Protein AF-A2EGF4-F1 (afdb_monomer_lite)

Secondary structure (DSSP, 8-state):
---B----TTSPPHHHHS-TT-SEEE-TT---SS--TTGGGG-TT--EEE-TTS--S---GGGGG-TT--EEE--SS---S--GGGGG-TT--EEE--SS---TTTHHHHTS-HHHHHHHHHHHH--PPPPPPP-EES-----SSSEEEEEEEE---GGG--TTT-TTS-HHHH-HHHHHHHHHHHHHTS--SEEEEEEE-HHHIIIIIHHHHHTTTEEEEEEE-GGGGGS-HHHHHT--EEEEEEETTTEEEEEEEEEEGGG-GGGGGSTTHHHHTT---EEEEEEEEETT-TT-EEEEEEEE-----SS-HHHHHHHHHHHHHHHHHHHHTT-SSEEEEEEEE-SS-TTSHHHHHHHHTTEEETTGGGT---S-SEE-SS-EE--EEEEEESSS-EEEEEEPPP-HHHHHHH-SSSSBTTB-SSB--EEEEEEPPPTT--TTSTTTTS---PPP---EEEEEPPSTT--EEEEEPP---

Sequence (481 aa):
MTLDIQHSQEQPDPISMAGSDAKVIDAHNYRFRYTLDKIFEKFTQLETLNLSYCGITKLPISLFALNSLKQLDISHNVIEQIPFELGSMQNLQELDVSNNPFAVTLSKECELDSGHLIPFLRKLVQKNPKPQARTFAPIKNPPKKNGFMLLSYNILAPYCVRPDRFPFSPPKYLNADQRIALIEEQIIEFPVSIVCLQEVEGSVYKEKLEPFMHERGFHCTYCQKGRAEKLNEAFREMVHGQATFVRNSHLTVIKTECIQYRNMQQAQLLPSFAELKKHDETAIISIVQHKSAPNLFIAIVNIHLYWEQTGNDDVRTSQLYLALEAAKNIVKQHSSNYDIIIAGDFNSESQTTPHRWLVQNGFFDVYDSFGLSPRFTIYGASFHKTIDFIYSTVNKIRPISILQSYNEEEILQRYVAFPHDYFPSDHLPIVACFAMPKKNHTTSELFNTIQIDKPEKTPCTIAIGSGKSAKIVITKEKSTD

Foldseek 3Di:
DAPPDPDDPPDDQQLVPDDLQDQEGACALPADPDACEPSLQSNLNHAEYHCANHQDQDDYPSVLVNQNYAEYEHAQYAHAADPLSLLVNPNHNFYQHYNYNYQPVCNVLNPDGSVRNNVLSVLLPPDDDDFDDFDKPPPDDFPPAFWFKEKAEAQAALLNQDCSNASSHPVVLSDPVLSLVLVLVVVVVDPGQKYKYFFQAQLCVVVPVVVSLVVVQKDKDWDFFQCLVVDDPVVSSSTTAMMMIGHPPFKDWPDKDKDFLLPDPVLVVAPCNVVLVVGRWIKMWTWMDTPVGRQEIEIEIRGAFDQDAPDCLSNLLSSLVSSVVVNCVVVVVPDPHYKYKYWYFSNYACVTDNNVSVLLVQKDWLCVLSVQQDQAQFWAQVDGGHGTTIIMHPRFKDWDIKGHDTPVVVCVVRGNADDDDSRSDRGDMIMTMIGGHDPDDDPPPPCPPGPPPRPPNFDWDQDWDDDPDTGRDGDGPDPPD

Organism: Trichomonas vaginalis (strain ATCC PRA-98 / G3) (NCBI:txid412133)

pLDDT: mean 86.03, std 17.85, range [30.84, 98.88]

Radius of gyration: 27.55 Å; chains: 1; bounding box: 60×46×95 Å

Structure (mmCIF, N/CA/C/O backbone):
data_AF-A2EGF4-F1
#
_entry.id   AF-A2EGF4-F1
#
loop_
_atom_site.group_PDB
_atom_site.id
_atom_site.type_symbol
_atom_site.label_atom_id
_atom_site.label_alt_id
_atom_site.label_comp_id
_atom_site.label_asym_id
_atom_site.label_entity_id
_atom_site.label_seq_id
_atom_site.pdbx_PDB_ins_code
_atom_site.Cartn_x
_atom_site.Cartn_y
_atom_site.Cartn_z
_atom_site.occupancy
_atom_site.B_iso_or_equiv
_atom_site.auth_seq_id
_atom_site.auth_comp_id
_atom_site.auth_asym_id
_atom_site.auth_atom_id
_atom_site.pdbx_PDB_model_num
ATOM 1 N N . MET A 1 1 ? 24.733 -12.052 -45.837 1.00 35.19 1 MET A N 1
ATOM 2 C CA . MET A 1 1 ? 25.375 -10.761 -46.149 1.00 35.19 1 MET A CA 1
ATOM 3 C C . MET A 1 1 ? 25.397 -9.987 -44.845 1.00 35.19 1 MET A C 1
ATOM 5 O O . MET A 1 1 ? 24.343 -9.559 -44.404 1.00 35.19 1 MET A O 1
ATOM 9 N N . THR A 1 2 ? 26.537 -9.951 -44.163 1.00 34.50 2 THR A N 1
ATOM 10 C CA . THR A 1 2 ? 26.728 -9.127 -42.963 1.00 34.50 2 THR A CA 1
ATOM 11 C C . THR A 1 2 ? 27.048 -7.728 -43.476 1.00 34.50 2 THR A C 1
ATOM 13 O O . THR A 1 2 ? 28.082 -7.556 -44.118 1.00 34.50 2 THR A O 1
ATOM 16 N N . LEU A 1 3 ? 26.125 -6.772 -43.339 1.00 41.09 3 LEU A N 1
ATOM 17 C CA . LEU A 1 3 ? 26.440 -5.372 -43.624 1.00 41.09 3 LEU A CA 1
ATOM 18 C C . LEU A 1 3 ? 27.206 -4.830 -42.415 1.00 41.09 3 LEU A C 1
ATOM 20 O O . LEU A 1 3 ? 26.605 -4.537 -41.390 1.00 41.09 3 LEU A O 1
ATOM 24 N N . ASP A 1 4 ? 28.528 -4.761 -42.541 1.00 42.19 4 ASP A N 1
ATOM 25 C CA . ASP A 1 4 ? 29.414 -4.070 -41.605 1.00 42.19 4 ASP A CA 1
A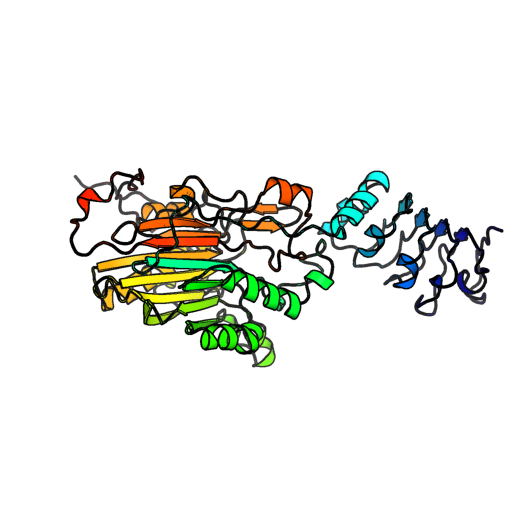TOM 26 C C . ASP A 1 4 ? 29.508 -2.605 -42.058 1.00 42.19 4 ASP A C 1
ATOM 28 O O . ASP A 1 4 ? 30.140 -2.293 -43.072 1.00 42.19 4 ASP A O 1
ATOM 32 N N . ILE A 1 5 ? 28.752 -1.719 -41.403 1.00 51.97 5 ILE A N 1
ATOM 33 C CA . ILE A 1 5 ? 28.611 -0.309 -41.796 1.00 51.97 5 ILE A CA 1
ATOM 34 C C . ILE A 1 5 ? 29.393 0.548 -40.804 1.00 51.97 5 ILE A C 1
ATOM 36 O O . ILE A 1 5 ? 28.832 1.198 -39.924 1.00 51.97 5 ILE A O 1
ATOM 40 N N . GLN A 1 6 ? 30.718 0.565 -40.951 1.00 43.41 6 GLN A N 1
ATOM 41 C CA . GLN A 1 6 ? 31.563 1.522 -40.244 1.00 43.41 6 GLN A CA 1
ATOM 42 C C . GLN A 1 6 ? 31.863 2.742 -41.127 1.00 43.41 6 GLN A C 1
ATOM 44 O O . GLN A 1 6 ? 32.462 2.641 -42.193 1.00 43.41 6 GLN A O 1
ATOM 49 N N . HIS A 1 7 ? 31.475 3.911 -40.605 1.00 47.59 7 HIS A N 1
ATOM 50 C CA . HIS A 1 7 ? 31.906 5.261 -40.995 1.00 47.59 7 HIS A CA 1
ATOM 51 C C . HIS A 1 7 ? 31.339 5.869 -42.294 1.00 47.59 7 HIS A C 1
ATOM 53 O O . HIS A 1 7 ? 31.995 5.887 -43.328 1.00 47.59 7 HIS A O 1
ATOM 59 N N . SER A 1 8 ? 30.213 6.590 -42.188 1.00 40.09 8 SER A N 1
ATOM 60 C CA . SER A 1 8 ? 30.121 7.959 -42.738 1.00 40.09 8 SER A CA 1
ATOM 61 C C . SER A 1 8 ? 28.894 8.716 -42.208 1.00 40.09 8 SER A C 1
ATOM 63 O O . SER A 1 8 ? 27.800 8.174 -42.089 1.00 40.09 8 SER A O 1
ATOM 65 N N . GLN A 1 9 ? 29.071 10.008 -41.924 1.00 52.22 9 GLN A N 1
ATOM 66 C CA . GLN A 1 9 ? 28.026 10.957 -41.498 1.00 52.22 9 GLN A CA 1
ATOM 67 C C . GLN A 1 9 ? 27.037 11.335 -42.631 1.00 52.22 9 GLN A C 1
ATOM 69 O O . GLN A 1 9 ? 26.192 12.215 -42.449 1.00 52.22 9 GLN A O 1
ATOM 74 N N . GLU A 1 10 ? 27.122 10.671 -43.788 1.00 51.12 10 GLU A N 1
ATOM 75 C CA . GLU A 1 10 ? 26.310 10.929 -44.988 1.00 51.12 10 GLU A CA 1
ATOM 76 C C . GLU A 1 10 ? 25.614 9.672 -45.546 1.00 51.12 10 GLU A C 1
ATOM 78 O O . GLU A 1 10 ? 24.856 9.777 -46.509 1.00 51.12 10 GLU A O 1
ATOM 83 N N . GLN A 1 11 ? 25.823 8.489 -44.953 1.00 53.69 11 GLN A N 1
ATOM 84 C CA . GLN A 1 11 ? 25.193 7.255 -45.426 1.00 53.69 11 GLN A CA 1
ATOM 85 C C . GLN A 1 11 ? 23.746 7.082 -44.932 1.00 53.69 11 GLN A C 1
ATOM 87 O O . GLN A 1 11 ? 23.413 7.520 -43.822 1.00 53.69 11 GLN A O 1
ATOM 92 N N . PRO A 1 12 ? 22.881 6.429 -45.739 1.00 58.88 12 PRO A N 1
ATOM 93 C CA . PRO A 1 12 ? 21.536 6.060 -45.314 1.00 58.88 12 PRO A CA 1
ATOM 94 C C . PRO A 1 12 ? 21.590 5.161 -44.073 1.00 58.88 12 PRO A C 1
ATOM 96 O O . PRO A 1 12 ? 22.555 4.429 -43.872 1.00 58.88 12 PRO A O 1
ATOM 99 N N . ASP A 1 13 ? 20.547 5.217 -43.247 1.00 67.25 13 ASP A N 1
ATOM 100 C CA . ASP A 1 13 ? 20.418 4.417 -42.025 1.00 67.25 13 ASP A CA 1
ATOM 101 C C . ASP A 1 13 ? 20.702 2.920 -42.313 1.00 67.25 13 ASP A C 1
ATOM 103 O O . ASP A 1 13 ? 20.062 2.367 -43.216 1.00 67.25 13 ASP A O 1
ATOM 107 N N . PRO A 1 14 ? 21.628 2.252 -41.592 1.00 68.00 14 PRO A N 1
ATOM 108 C CA . PRO A 1 14 ? 21.947 0.831 -41.739 1.00 68.00 14 PRO A CA 1
ATOM 109 C C . PRO A 1 14 ? 20.727 -0.080 -41.828 1.00 68.00 14 PRO A C 1
ATOM 111 O O . PRO A 1 14 ? 20.655 -0.987 -42.659 1.00 68.00 14 PRO A O 1
ATOM 114 N N . ILE A 1 15 ? 19.721 0.215 -41.010 1.00 74.12 15 ILE A N 1
ATOM 115 C CA . ILE A 1 15 ? 18.469 -0.523 -40.955 1.00 74.12 15 ILE A CA 1
ATOM 116 C C . ILE A 1 15 ? 17.620 -0.193 -42.194 1.00 74.12 15 ILE A C 1
ATOM 118 O O . ILE A 1 15 ? 16.944 -1.055 -42.749 1.00 74.12 15 ILE A O 1
ATOM 122 N N . SER A 1 16 ? 17.669 1.036 -42.710 1.00 71.00 16 SER A N 1
ATOM 123 C CA . SER A 1 16 ? 16.981 1.375 -43.965 1.00 71.00 16 SER A CA 1
ATOM 124 C C . SER A 1 16 ? 17.576 0.656 -45.183 1.00 71.00 16 SER A C 1
ATOM 126 O O . SER A 1 16 ? 16.818 0.263 -46.073 1.00 71.00 16 SER A O 1
ATOM 128 N N . MET A 1 17 ? 18.895 0.427 -45.191 1.00 71.94 17 MET A N 1
ATOM 129 C CA . MET A 1 17 ? 19.618 -0.248 -46.277 1.00 71.94 17 MET A CA 1
ATOM 130 C C . MET A 1 17 ? 19.492 -1.773 -46.244 1.00 71.94 17 MET A C 1
ATOM 132 O O . MET A 1 17 ? 19.705 -2.428 -47.265 1.00 71.94 17 MET A O 1
ATOM 136 N N . ALA A 1 18 ? 19.138 -2.346 -45.094 1.00 77.75 18 ALA A N 1
ATOM 137 C CA . ALA A 1 18 ? 18.956 -3.780 -44.959 1.00 77.75 18 ALA A CA 1
ATOM 138 C C . ALA A 1 18 ? 17.665 -4.264 -45.656 1.00 77.75 18 ALA A C 1
ATOM 140 O O . ALA A 1 18 ? 16.574 -3.686 -45.516 1.00 77.75 18 ALA A O 1
ATOM 141 N N . GLY A 1 19 ? 17.800 -5.360 -46.410 1.00 79.69 19 GLY A N 1
ATOM 142 C CA . GLY A 1 19 ? 16.680 -6.096 -46.996 1.00 79.69 19 GLY A CA 1
ATOM 143 C C . GLY A 1 19 ? 15.813 -6.742 -45.914 1.00 79.69 19 GLY A C 1
ATOM 144 O O . GLY A 1 19 ? 16.300 -7.078 -44.839 1.00 79.69 19 GLY A O 1
ATOM 145 N N . SER A 1 20 ? 14.519 -6.930 -46.179 1.00 83.56 20 SER A N 1
ATOM 146 C CA . SER A 1 20 ? 13.580 -7.555 -45.225 1.00 83.56 20 SER A CA 1
ATOM 147 C C . SER A 1 20 ? 13.954 -8.994 -44.828 1.00 83.56 20 SER A C 1
ATOM 149 O O . SER A 1 20 ? 13.445 -9.521 -43.843 1.00 83.56 20 SER A O 1
ATOM 151 N N . ASP A 1 21 ? 14.827 -9.635 -45.603 1.00 87.25 21 ASP A N 1
ATOM 152 C CA . ASP A 1 21 ? 15.398 -10.966 -45.396 1.00 87.25 21 ASP A CA 1
ATOM 153 C C . ASP A 1 21 ? 16.691 -10.967 -44.556 1.00 87.25 21 ASP A C 1
ATOM 155 O O . ASP A 1 21 ? 17.258 -12.031 -44.299 1.00 87.25 21 ASP A O 1
ATOM 159 N N . ALA A 1 22 ? 17.170 -9.797 -44.116 1.00 90.69 22 ALA A N 1
ATOM 160 C CA . ALA A 1 22 ? 18.370 -9.689 -43.297 1.00 90.69 22 ALA A CA 1
ATOM 161 C C . ALA A 1 22 ? 18.228 -10.470 -41.981 1.00 90.69 22 ALA A C 1
ATOM 163 O O . ALA A 1 22 ? 17.287 -10.276 -41.213 1.00 90.69 22 ALA A O 1
ATOM 164 N N . LYS A 1 23 ? 19.217 -11.330 -41.715 1.00 94.31 23 LYS A N 1
ATOM 165 C CA . LYS A 1 23 ? 19.335 -12.105 -40.469 1.00 94.31 23 LYS A CA 1
ATOM 166 C C . LYS A 1 23 ? 20.221 -11.447 -39.422 1.00 94.31 23 LYS A C 1
ATOM 168 O O . LYS A 1 23 ? 20.094 -11.754 -38.243 1.00 94.31 23 LYS A O 1
ATOM 173 N N . VAL A 1 24 ? 21.117 -10.567 -39.855 1.00 94.44 24 VAL A N 1
ATOM 174 C CA . VAL A 1 24 ? 22.065 -9.862 -38.995 1.00 94.44 24 VAL A CA 1
ATOM 175 C C . VAL A 1 24 ? 22.070 -8.403 -39.411 1.00 94.44 24 VAL A C 1
ATOM 177 O O . VAL A 1 24 ? 22.242 -8.106 -40.595 1.00 94.44 24 VAL A O 1
ATOM 180 N N . ILE A 1 25 ? 21.880 -7.514 -38.444 1.00 92.69 25 ILE A N 1
ATOM 181 C CA . ILE A 1 25 ? 22.049 -6.073 -38.612 1.00 92.69 25 ILE A CA 1
ATOM 182 C C . ILE A 1 25 ? 22.994 -5.603 -37.514 1.00 92.69 25 ILE A C 1
ATOM 184 O O . ILE A 1 25 ? 22.703 -5.776 -36.331 1.00 92.69 25 ILE A O 1
ATOM 188 N N . ASP A 1 26 ? 24.107 -5.002 -37.918 1.00 91.25 26 ASP A N 1
ATOM 189 C CA . ASP A 1 26 ? 25.025 -4.328 -37.011 1.00 91.25 26 ASP A CA 1
ATOM 190 C C . ASP A 1 26 ? 24.994 -2.824 -37.289 1.00 91.25 26 ASP A C 1
ATOM 192 O O . ASP A 1 26 ? 25.334 -2.371 -38.382 1.00 91.25 26 ASP A O 1
ATOM 196 N N . ALA A 1 27 ? 24.516 -2.060 -36.310 1.00 90.81 27 ALA A N 1
ATOM 197 C CA . ALA A 1 27 ? 24.485 -0.606 -36.329 1.00 90.81 27 ALA A CA 1
ATOM 198 C C . ALA A 1 27 ? 25.326 -0.014 -35.188 1.00 90.81 27 ALA A C 1
ATOM 200 O O . ALA A 1 27 ? 25.070 1.114 -34.771 1.00 90.81 27 ALA A O 1
ATOM 201 N N . HIS A 1 28 ? 26.313 -0.754 -34.670 1.00 91.56 28 HIS A N 1
ATOM 202 C CA . HIS A 1 28 ? 27.215 -0.283 -33.623 1.00 91.56 28 HIS A CA 1
ATOM 203 C C . HIS A 1 28 ? 27.736 1.134 -33.906 1.00 91.56 28 HIS A C 1
ATOM 205 O O . HIS A 1 28 ? 28.249 1.428 -34.989 1.00 91.56 28 HIS A O 1
ATOM 211 N N . ASN A 1 29 ? 27.635 2.013 -32.903 1.00 91.12 29 ASN A N 1
ATOM 212 C CA . ASN A 1 29 ? 28.110 3.398 -32.967 1.00 91.12 29 ASN A CA 1
ATOM 213 C C . ASN A 1 29 ? 27.457 4.228 -34.098 1.00 91.12 29 ASN A C 1
ATOM 215 O O . ASN A 1 29 ? 28.011 5.236 -34.555 1.00 91.12 29 ASN A O 1
ATOM 219 N N . TYR A 1 30 ? 26.267 3.829 -34.561 1.00 86.38 30 TYR A N 1
ATOM 220 C CA . TYR A 1 30 ? 25.486 4.603 -35.519 1.00 86.38 30 TYR A CA 1
ATOM 221 C C . TYR A 1 30 ? 24.581 5.613 -34.808 1.00 86.38 30 TYR A C 1
ATOM 223 O O . TYR A 1 30 ? 23.793 5.277 -33.927 1.00 86.38 30 TYR A O 1
ATOM 231 N N . ARG A 1 31 ? 24.648 6.885 -35.217 1.00 82.69 31 ARG A N 1
ATOM 232 C CA . ARG A 1 31 ? 23.784 7.941 -34.669 1.00 82.69 31 ARG A CA 1
ATOM 233 C C . ARG A 1 31 ? 22.536 8.127 -35.520 1.00 82.69 31 ARG A C 1
ATOM 235 O O . ARG A 1 31 ? 22.571 8.815 -36.542 1.00 82.69 31 ARG A O 1
ATOM 242 N N . PHE A 1 32 ? 21.423 7.576 -35.052 1.00 79.06 32 PHE A N 1
ATOM 243 C CA . PHE A 1 32 ? 20.122 7.761 -35.689 1.00 79.06 32 PHE A CA 1
ATOM 244 C C . PHE A 1 32 ? 19.675 9.229 -35.614 1.00 79.06 32 PHE A C 1
ATOM 246 O O . PHE A 1 32 ? 19.662 9.844 -34.549 1.00 79.06 32 PHE A O 1
ATOM 253 N N . ARG A 1 33 ? 19.311 9.809 -36.765 1.00 68.69 33 ARG A N 1
ATOM 254 C CA . ARG A 1 33 ? 18.791 11.190 -36.861 1.00 68.69 33 ARG A CA 1
ATOM 255 C C . ARG A 1 33 ? 17.296 11.295 -36.561 1.00 68.69 33 ARG A C 1
ATOM 257 O O . ARG A 1 33 ? 16.812 12.382 -36.257 1.00 68.69 33 ARG A O 1
ATOM 264 N N . TYR A 1 34 ? 16.582 10.181 -36.670 1.00 68.94 34 TYR A N 1
ATOM 265 C CA . TYR A 1 34 ? 15.142 10.074 -36.468 1.00 68.94 34 TYR A CA 1
ATOM 266 C C . TYR A 1 34 ? 14.848 8.954 -35.474 1.00 68.94 34 TYR A C 1
ATOM 268 O O . TYR A 1 34 ? 15.693 8.092 -35.229 1.00 68.94 34 TYR A O 1
ATOM 276 N N . THR A 1 35 ? 13.652 8.967 -34.894 1.00 68.94 35 THR A N 1
ATOM 277 C CA . THR A 1 35 ? 13.183 7.860 -34.062 1.00 68.94 35 THR A CA 1
ATOM 278 C C . THR A 1 35 ? 13.077 6.583 -34.896 1.00 68.94 35 THR A C 1
ATOM 280 O O . THR A 1 35 ? 12.690 6.617 -36.062 1.00 68.94 35 THR A O 1
ATOM 283 N N . LEU A 1 36 ? 13.411 5.439 -34.293 1.00 71.56 36 LEU A N 1
ATOM 284 C CA . LEU A 1 36 ? 13.391 4.111 -34.928 1.00 71.56 36 LEU A CA 1
ATOM 285 C C . LEU A 1 36 ? 11.961 3.570 -35.169 1.00 71.56 36 LEU A C 1
ATOM 287 O O . LEU A 1 36 ? 11.729 2.360 -35.185 1.00 71.56 36 LEU A O 1
ATOM 291 N N . ASP A 1 37 ? 10.966 4.442 -35.306 1.00 73.62 37 ASP A N 1
ATOM 292 C CA . ASP A 1 37 ? 9.558 4.056 -35.278 1.00 73.62 37 ASP A CA 1
ATOM 293 C C . ASP A 1 37 ? 9.193 3.177 -36.483 1.00 73.62 37 ASP A C 1
ATOM 295 O O . ASP A 1 37 ? 9.429 3.536 -37.636 1.00 73.62 37 ASP A O 1
ATOM 299 N N . LYS A 1 38 ? 8.595 2.009 -36.208 1.00 75.38 38 LYS A N 1
ATOM 300 C CA . LYS A 1 38 ? 8.137 0.999 -37.188 1.00 75.38 38 LYS A CA 1
ATOM 301 C C . LYS A 1 38 ? 9.214 0.386 -38.086 1.00 75.38 38 LYS A C 1
ATOM 303 O O . LYS A 1 38 ? 8.903 -0.478 -38.905 1.00 75.38 38 LYS A O 1
ATOM 308 N N . ILE A 1 39 ? 10.482 0.761 -37.924 1.00 79.44 39 ILE A N 1
ATOM 309 C CA . ILE A 1 39 ? 11.558 0.330 -38.824 1.00 79.44 39 ILE A CA 1
ATOM 310 C C . ILE A 1 39 ? 11.749 -1.197 -38.822 1.00 79.44 39 ILE A C 1
ATOM 312 O O . ILE A 1 39 ? 12.129 -1.783 -39.835 1.00 79.44 39 ILE A O 1
ATOM 316 N N . PHE A 1 40 ? 11.412 -1.846 -37.702 1.00 87.00 40 PHE A N 1
ATOM 317 C CA . PHE A 1 40 ? 11.586 -3.281 -37.501 1.00 87.00 40 PHE A CA 1
ATOM 318 C C . PHE A 1 40 ? 10.448 -4.154 -38.059 1.00 87.00 40 PHE A C 1
ATOM 320 O O . PHE A 1 40 ? 10.626 -5.363 -38.177 1.00 87.00 40 PHE A O 1
ATOM 327 N N . GLU A 1 41 ? 9.310 -3.579 -38.475 1.00 85.69 41 GLU A N 1
ATOM 328 C CA . GLU A 1 41 ? 8.131 -4.351 -38.920 1.00 85.69 41 GLU A CA 1
ATOM 329 C C . GLU A 1 41 ? 8.422 -5.274 -40.120 1.00 85.69 41 GLU A C 1
ATOM 331 O O . GLU A 1 41 ? 7.835 -6.349 -40.235 1.00 85.69 41 GLU A O 1
ATOM 336 N N . LYS A 1 42 ? 9.360 -4.889 -40.999 1.00 86.69 42 LYS A N 1
ATOM 337 C CA . LYS A 1 42 ? 9.728 -5.673 -42.193 1.00 86.69 42 LYS A CA 1
ATOM 338 C C . LYS A 1 42 ? 10.734 -6.803 -41.927 1.00 86.69 42 LYS A C 1
ATOM 340 O O . LYS A 1 42 ? 10.906 -7.658 -42.791 1.00 86.69 42 LYS A O 1
ATOM 345 N N . PHE A 1 43 ? 11.394 -6.837 -40.767 1.00 89.94 43 PHE A N 1
ATOM 346 C CA . PHE A 1 43 ? 12.550 -7.707 -40.494 1.00 89.94 43 PHE A CA 1
ATOM 347 C C . PHE A 1 43 ? 12.188 -9.009 -39.771 1.00 89.94 43 PHE A C 1
ATOM 349 O O . PHE A 1 43 ? 12.806 -9.399 -38.786 1.00 89.94 43 PHE A O 1
ATOM 356 N N . THR A 1 44 ? 11.182 -9.724 -40.272 1.00 87.69 44 THR A N 1
ATOM 357 C CA . THR A 1 44 ? 10.638 -10.933 -39.617 1.00 87.69 44 THR A CA 1
ATOM 358 C C . THR A 1 44 ? 11.641 -12.088 -39.453 1.00 87.69 44 THR A C 1
ATOM 360 O O . THR A 1 44 ? 11.405 -12.986 -38.641 1.00 87.69 44 THR A O 1
ATOM 363 N N . GLN A 1 45 ? 12.763 -12.067 -40.183 1.00 93.00 45 GLN A N 1
ATOM 364 C CA . GLN A 1 45 ? 13.823 -13.085 -40.144 1.00 93.00 45 GLN A CA 1
ATOM 365 C C . GLN A 1 45 ? 15.079 -12.660 -39.366 1.00 93.00 45 GLN A C 1
ATOM 367 O O . GLN A 1 45 ? 16.047 -13.417 -39.341 1.00 93.00 45 GLN A O 1
ATOM 372 N N . LEU A 1 46 ? 15.092 -11.472 -38.753 1.00 95.56 46 LEU A N 1
ATOM 373 C CA . LEU A 1 46 ? 16.265 -10.966 -38.041 1.00 95.56 46 LEU A CA 1
ATOM 374 C C . LEU A 1 46 ? 16.575 -11.839 -36.819 1.00 95.56 46 LEU A C 1
ATOM 376 O O . LEU A 1 46 ? 15.708 -12.036 -35.972 1.00 95.56 46 LEU A O 1
ATOM 380 N N . GLU A 1 47 ? 17.801 -12.357 -36.742 1.00 97.44 47 GLU A N 1
ATOM 381 C CA . GLU A 1 47 ? 18.291 -13.234 -35.669 1.00 97.44 47 GLU A CA 1
ATOM 382 C C . GLU A 1 47 ? 19.284 -12.505 -34.745 1.00 97.44 47 GLU A C 1
ATOM 384 O O . GLU A 1 47 ? 19.255 -12.733 -33.537 1.00 97.44 47 GLU A O 1
ATOM 389 N N . THR A 1 48 ? 20.098 -11.587 -35.278 1.00 97.44 48 THR A N 1
ATOM 390 C CA . THR A 1 48 ? 21.088 -10.805 -34.515 1.00 97.44 48 THR A CA 1
ATOM 391 C C . THR A 1 48 ? 20.951 -9.314 -34.818 1.00 97.44 48 THR A C 1
ATOM 393 O O . THR A 1 48 ? 20.937 -8.912 -35.985 1.00 97.44 48 THR A O 1
ATOM 396 N N . LEU A 1 49 ? 20.873 -8.493 -33.771 1.00 96.50 49 LEU A N 1
ATOM 397 C CA . LEU A 1 49 ? 20.773 -7.039 -33.866 1.00 96.50 49 LEU A CA 1
ATOM 398 C C . LEU A 1 49 ? 21.732 -6.368 -32.876 1.00 96.50 49 LEU A C 1
ATOM 400 O O . LEU A 1 49 ? 21.583 -6.528 -31.667 1.00 96.50 49 LEU A O 1
ATOM 404 N N . ASN A 1 50 ? 22.677 -5.585 -33.392 1.00 95.94 50 ASN A N 1
ATOM 405 C CA . ASN A 1 50 ? 23.574 -4.761 -32.585 1.00 95.94 50 ASN A CA 1
ATOM 406 C C . ASN A 1 50 ? 23.211 -3.277 -32.744 1.00 95.94 50 ASN A C 1
ATOM 408 O O . ASN A 1 50 ? 23.271 -2.726 -33.842 1.00 95.94 50 ASN A O 1
ATOM 412 N N . LEU A 1 51 ? 22.814 -2.649 -31.639 1.00 94.50 51 LEU A N 1
ATOM 413 C CA . LEU A 1 51 ? 22.483 -1.230 -31.496 1.00 94.50 51 LEU A CA 1
ATOM 414 C C . LEU A 1 51 ? 23.330 -0.572 -30.390 1.00 94.50 51 LEU A C 1
ATOM 416 O O . LEU A 1 51 ? 22.918 0.432 -29.796 1.00 94.50 51 LEU A O 1
ATOM 420 N N . SER A 1 52 ? 24.493 -1.137 -30.060 1.00 95.94 52 SER A N 1
ATOM 421 C CA . SER A 1 52 ? 25.366 -0.574 -29.030 1.00 95.94 52 SER A CA 1
ATOM 422 C C . SER A 1 52 ? 25.929 0.789 -29.449 1.00 95.94 52 SER A C 1
ATOM 424 O O . SER A 1 52 ? 26.119 1.067 -30.637 1.00 95.94 52 SER A O 1
ATOM 426 N N . TYR A 1 53 ? 26.181 1.676 -28.481 1.00 94.88 53 TYR A N 1
ATOM 427 C CA . TYR A 1 53 ? 26.755 3.015 -28.720 1.00 94.88 53 TYR A CA 1
ATOM 428 C C . TYR A 1 53 ? 25.950 3.926 -29.671 1.00 94.88 53 TYR A C 1
ATOM 430 O O . TYR A 1 53 ? 26.496 4.854 -30.269 1.00 94.88 53 TYR A O 1
ATOM 438 N N . CYS A 1 54 ? 24.642 3.714 -29.808 1.00 91.81 54 CYS A N 1
ATOM 439 C CA . CYS A 1 54 ? 23.808 4.456 -30.759 1.00 91.81 54 CYS A CA 1
ATOM 440 C C . CYS A 1 54 ? 23.178 5.742 -30.190 1.00 91.81 54 CYS A C 1
ATOM 442 O O . CYS A 1 54 ? 22.516 6.490 -30.912 1.00 91.81 54 CYS A O 1
ATOM 444 N N . GLY A 1 55 ? 23.360 6.019 -28.893 1.00 91.12 55 GLY A N 1
ATOM 445 C CA . GLY A 1 55 ? 22.725 7.152 -28.211 1.00 91.12 55 GLY A CA 1
ATOM 446 C C . GLY A 1 55 ? 21.205 7.003 -28.066 1.00 91.12 55 GLY A C 1
ATOM 447 O O . GLY A 1 55 ? 20.489 8.001 -27.983 1.00 91.12 55 GLY A O 1
ATOM 448 N N . ILE A 1 56 ? 20.703 5.767 -28.070 1.00 91.00 56 ILE A N 1
ATOM 449 C CA . ILE A 1 56 ? 19.273 5.460 -27.997 1.00 91.00 56 ILE A CA 1
ATOM 450 C C . ILE A 1 56 ? 18.737 5.817 -26.610 1.00 91.00 56 ILE A C 1
ATOM 452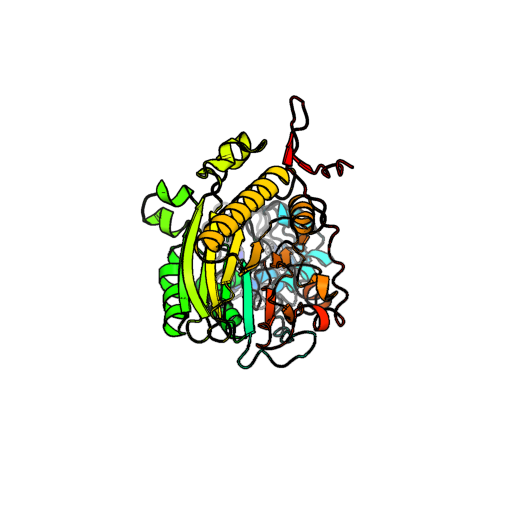 O O . ILE A 1 56 ? 19.295 5.409 -25.596 1.00 91.00 56 ILE A O 1
ATOM 456 N N . THR A 1 57 ? 17.621 6.541 -26.570 1.00 90.50 57 THR A N 1
ATOM 457 C CA . THR A 1 57 ? 16.892 6.852 -25.328 1.00 90.50 57 THR A CA 1
ATOM 458 C C . THR A 1 57 ? 15.661 5.969 -25.133 1.00 90.50 57 THR A C 1
ATOM 460 O O . THR A 1 57 ? 15.251 5.713 -24.003 1.00 90.50 57 THR A O 1
ATOM 463 N N . LYS A 1 58 ? 15.057 5.493 -26.232 1.00 88.19 58 LYS A N 1
ATOM 464 C CA . LYS A 1 58 ? 13.882 4.610 -26.247 1.00 88.19 58 LYS A CA 1
ATOM 465 C C . LYS A 1 58 ? 13.950 3.646 -27.427 1.00 88.19 58 LYS A C 1
ATOM 467 O O . LYS A 1 58 ? 14.298 4.052 -28.534 1.00 88.19 58 LYS A O 1
ATOM 472 N N . LEU A 1 59 ? 13.565 2.394 -27.198 1.00 90.19 59 LEU A N 1
ATOM 473 C CA . LEU A 1 59 ? 13.415 1.391 -28.253 1.00 90.19 59 LEU A CA 1
ATOM 474 C C . LEU A 1 59 ? 11.994 1.441 -28.845 1.00 90.19 59 LEU A C 1
ATOM 476 O O . LEU A 1 59 ? 11.033 1.667 -28.104 1.00 90.19 59 LEU A O 1
ATOM 480 N N . PRO A 1 60 ? 11.830 1.221 -30.159 1.00 89.00 60 PRO A N 1
ATOM 481 C CA . PRO A 1 60 ? 10.519 1.224 -30.801 1.00 89.00 60 PRO A CA 1
ATOM 482 C C . PRO A 1 60 ? 9.753 -0.073 -30.509 1.00 89.00 60 PRO A C 1
ATOM 484 O O . PRO A 1 60 ? 10.330 -1.159 -30.511 1.00 89.00 60 PRO A O 1
ATOM 487 N N . ILE A 1 61 ? 8.424 0.012 -30.369 1.00 86.25 61 ILE A N 1
ATOM 488 C CA . ILE A 1 61 ? 7.562 -1.156 -30.086 1.00 86.25 61 ILE A CA 1
ATOM 489 C C . ILE A 1 61 ? 7.732 -2.270 -31.133 1.00 86.25 61 ILE A C 1
ATOM 491 O O . ILE A 1 61 ? 7.682 -3.452 -30.798 1.00 86.25 61 ILE A O 1
ATOM 495 N N . SER A 1 62 ? 7.988 -1.907 -32.395 1.00 89.50 62 SER A N 1
ATOM 496 C CA . SER A 1 62 ? 8.215 -2.864 -33.484 1.00 89.50 62 SER A CA 1
ATOM 497 C C . SER A 1 62 ? 9.426 -3.780 -33.263 1.00 89.50 62 SER A C 1
ATOM 499 O O . SER A 1 62 ? 9.448 -4.868 -33.828 1.00 89.50 62 SER A O 1
ATOM 501 N N . LEU A 1 63 ? 10.419 -3.381 -32.453 1.00 92.50 63 LEU A N 1
ATOM 502 C CA . LEU A 1 63 ? 11.569 -4.233 -32.114 1.00 92.50 63 LEU A CA 1
ATOM 503 C C . LEU A 1 63 ? 11.127 -5.465 -31.315 1.00 92.50 63 LEU A C 1
ATOM 505 O O . LEU A 1 63 ? 11.584 -6.574 -31.574 1.00 92.50 63 LEU A O 1
ATOM 509 N N . PHE A 1 64 ? 10.187 -5.292 -30.387 1.00 92.00 64 PHE A N 1
ATOM 510 C CA . PHE A 1 64 ? 9.722 -6.372 -29.513 1.00 92.00 64 PHE A CA 1
ATOM 511 C C . PHE A 1 64 ? 8.813 -7.383 -30.228 1.00 92.00 64 PHE A C 1
ATOM 513 O O . PHE A 1 64 ? 8.520 -8.444 -29.682 1.00 92.00 64 PHE A O 1
ATOM 520 N N . ALA A 1 65 ? 8.384 -7.076 -31.458 1.00 90.06 65 ALA A N 1
ATOM 521 C CA . ALA A 1 65 ? 7.620 -7.979 -32.319 1.00 90.06 65 ALA A CA 1
ATOM 522 C C . ALA A 1 65 ? 8.508 -8.931 -33.148 1.00 90.06 65 ALA A C 1
ATOM 524 O O . ALA A 1 65 ? 7.993 -9.793 -33.866 1.00 90.06 65 ALA A O 1
ATOM 525 N N . LEU A 1 66 ? 9.837 -8.789 -33.070 1.00 92.62 66 LEU A N 1
ATOM 526 C CA . LEU A 1 66 ? 10.796 -9.618 -33.797 1.00 92.62 66 LEU A CA 1
ATOM 527 C C . LEU A 1 66 ? 10.902 -11.018 -33.181 1.00 92.62 66 LEU A C 1
ATOM 529 O O . LEU A 1 66 ? 11.793 -11.316 -32.389 1.00 92.62 66 LEU A O 1
ATOM 533 N N . ASN A 1 67 ? 9.995 -11.907 -33.584 1.00 89.94 67 ASN A N 1
ATOM 534 C CA . ASN A 1 67 ? 9.930 -13.268 -33.051 1.00 89.94 67 ASN A CA 1
ATOM 535 C C . ASN A 1 67 ? 11.169 -14.116 -33.370 1.00 89.94 67 ASN A C 1
ATOM 537 O O . ASN A 1 67 ? 11.406 -15.085 -32.664 1.00 89.94 67 ASN A O 1
ATOM 541 N N . SER A 1 68 ? 11.949 -13.792 -34.403 1.00 95.31 68 SER A N 1
ATOM 542 C CA . SER A 1 68 ? 13.144 -14.563 -34.790 1.00 95.31 68 SER A CA 1
ATOM 543 C C . SER A 1 68 ? 14.424 -14.127 -34.067 1.00 95.31 68 SER A C 1
ATOM 545 O O . SER A 1 68 ? 15.432 -14.825 -34.177 1.00 95.31 68 SER A O 1
ATOM 547 N N . LEU A 1 69 ? 14.395 -13.004 -33.335 1.00 97.50 69 LEU A N 1
ATOM 548 C CA . LEU A 1 69 ? 15.595 -12.410 -32.750 1.00 97.50 69 LEU A CA 1
ATOM 549 C C . LEU A 1 69 ? 16.122 -13.269 -31.595 1.00 97.50 69 LEU A C 1
ATOM 551 O O . LEU A 1 69 ? 15.385 -13.595 -30.663 1.00 97.50 69 LEU A O 1
ATOM 555 N N . LYS A 1 70 ? 17.407 -13.616 -31.670 1.00 98.19 70 LYS A N 1
ATOM 556 C CA . LYS A 1 70 ? 18.142 -14.441 -30.703 1.00 98.19 70 LYS A CA 1
ATOM 557 C C . LYS A 1 70 ? 19.184 -13.640 -29.935 1.00 98.19 70 LYS A C 1
ATOM 559 O O . LYS A 1 70 ? 19.392 -13.920 -28.760 1.00 98.19 70 LYS A O 1
ATOM 564 N N . GLN A 1 71 ? 19.814 -12.662 -30.580 1.00 98.38 71 GLN A N 1
ATOM 565 C CA . GLN A 1 71 ? 20.884 -11.856 -29.995 1.00 98.38 71 GLN A CA 1
ATOM 566 C C . GLN A 1 71 ? 20.556 -10.370 -30.150 1.00 98.38 71 GLN A C 1
ATOM 568 O O . GLN A 1 71 ? 20.295 -9.904 -31.264 1.00 98.38 71 GLN A O 1
ATOM 573 N N . LEU A 1 72 ? 20.559 -9.639 -29.036 1.00 97.94 72 LEU A N 1
ATOM 574 C CA . LEU A 1 72 ? 20.323 -8.199 -29.003 1.00 97.94 72 LEU A CA 1
ATOM 575 C C . LEU A 1 72 ? 21.367 -7.504 -28.129 1.00 97.94 72 LEU A C 1
ATOM 577 O O . LEU A 1 72 ? 21.434 -7.750 -26.928 1.00 97.94 72 LEU A O 1
ATOM 581 N N . ASP A 1 73 ? 22.111 -6.579 -28.719 1.00 97.44 73 ASP A N 1
ATOM 582 C CA . ASP A 1 73 ? 23.000 -5.683 -27.983 1.00 97.44 73 ASP A CA 1
ATOM 583 C C . ASP A 1 73 ? 22.449 -4.253 -28.041 1.00 97.44 73 ASP A C 1
ATOM 585 O O . ASP A 1 73 ? 22.319 -3.664 -29.115 1.00 97.44 73 ASP A O 1
ATOM 589 N N . ILE A 1 74 ? 22.083 -3.705 -26.882 1.00 96.25 74 ILE A N 1
ATOM 590 C CA . ILE A 1 74 ? 21.676 -2.303 -26.693 1.00 96.25 74 ILE A CA 1
ATOM 591 C C . ILE A 1 74 ? 22.556 -1.611 -25.641 1.00 96.25 74 ILE A C 1
ATOM 593 O O . ILE A 1 74 ? 22.156 -0.591 -25.063 1.00 96.25 74 ILE A O 1
ATOM 597 N N . SER A 1 75 ? 23.744 -2.153 -25.381 1.00 96.12 75 SER A N 1
ATOM 598 C CA . SER A 1 75 ? 24.691 -1.619 -24.410 1.00 96.12 75 SER A CA 1
ATOM 599 C C . SER A 1 75 ? 25.185 -0.217 -24.785 1.00 96.12 75 SER A C 1
ATOM 601 O O . SER A 1 75 ? 25.108 0.220 -25.938 1.00 96.12 75 SER A O 1
ATOM 603 N N . HIS A 1 76 ? 25.688 0.525 -23.798 1.00 95.56 76 HIS A N 1
ATOM 604 C CA . HIS A 1 76 ? 26.277 1.854 -24.010 1.00 95.56 76 HIS A CA 1
ATOM 605 C C . HIS A 1 76 ? 25.332 2.852 -24.707 1.00 95.56 76 HIS A C 1
ATOM 607 O O . HIS A 1 76 ? 25.727 3.602 -25.603 1.00 95.56 76 HIS A O 1
ATOM 613 N N . ASN A 1 77 ? 24.067 2.866 -24.296 1.00 94.75 77 ASN A N 1
ATOM 614 C CA . ASN A 1 77 ? 23.062 3.821 -24.755 1.00 94.75 77 ASN A CA 1
ATOM 615 C C . ASN A 1 77 ? 22.625 4.746 -23.600 1.00 94.75 77 ASN A C 1
ATOM 617 O O . ASN A 1 77 ? 23.299 4.856 -22.575 1.00 94.75 77 ASN A O 1
ATOM 621 N N . VAL A 1 78 ? 21.528 5.483 -23.784 1.00 94.06 78 VAL A N 1
ATOM 622 C CA . VAL A 1 78 ? 20.996 6.449 -22.807 1.00 94.06 78 VAL A CA 1
ATOM 623 C C . VAL A 1 78 ? 19.577 6.048 -22.388 1.00 94.06 78 VAL A C 1
ATOM 625 O O . VAL A 1 78 ? 18.686 6.883 -22.238 1.00 94.06 78 VAL A O 1
ATOM 628 N N . ILE A 1 79 ? 19.341 4.742 -22.255 1.00 91.38 79 ILE A N 1
ATOM 629 C CA . ILE A 1 79 ? 18.044 4.187 -21.877 1.00 91.38 79 ILE A CA 1
ATOM 630 C C . ILE A 1 79 ? 17.890 4.279 -20.352 1.00 91.38 79 ILE A C 1
ATOM 632 O O . ILE A 1 79 ? 18.610 3.629 -19.602 1.00 91.38 79 ILE A O 1
ATOM 636 N N . GLU A 1 80 ? 16.937 5.084 -19.882 1.00 88.50 80 GLU A N 1
ATOM 637 C CA . GLU A 1 80 ? 16.718 5.312 -18.441 1.00 88.50 80 GLU A CA 1
ATOM 638 C C . GLU A 1 80 ? 15.812 4.257 -17.783 1.00 88.50 80 GLU A C 1
ATOM 640 O O . GLU A 1 80 ? 15.849 4.052 -16.569 1.00 88.50 80 GLU A O 1
ATOM 645 N N . GLN A 1 81 ? 14.974 3.584 -18.575 1.00 85.12 81 GLN A N 1
ATOM 646 C CA . GLN A 1 81 ? 14.014 2.587 -18.101 1.00 85.12 81 GLN A CA 1
ATOM 647 C C . GLN A 1 81 ? 14.221 1.272 -18.831 1.00 85.12 81 GLN A C 1
ATOM 649 O O . GLN A 1 81 ? 14.328 1.251 -20.056 1.00 85.12 81 GLN A O 1
ATOM 654 N N . ILE A 1 82 ? 14.230 0.168 -18.087 1.00 86.81 82 ILE A N 1
ATOM 655 C CA . ILE A 1 82 ? 14.334 -1.147 -18.702 1.00 86.81 82 ILE A CA 1
ATOM 656 C C . ILE A 1 82 ? 13.087 -1.423 -19.563 1.00 86.81 82 ILE A C 1
ATOM 658 O O . ILE A 1 82 ? 11.963 -1.296 -19.068 1.00 86.81 82 ILE A O 1
ATOM 662 N N . PRO A 1 83 ? 13.240 -1.781 -20.852 1.00 88.00 83 PRO A N 1
ATOM 663 C CA . PRO A 1 83 ? 12.099 -2.126 -21.684 1.00 88.00 83 PRO A CA 1
ATOM 664 C C . PRO A 1 83 ? 11.602 -3.520 -21.298 1.00 88.00 83 PRO A C 1
ATOM 666 O O . PRO A 1 83 ? 12.166 -4.534 -21.711 1.00 88.00 83 PRO A O 1
ATOM 669 N N . PHE A 1 84 ? 10.551 -3.581 -20.478 1.00 87.81 84 PHE A N 1
ATOM 670 C CA . PHE A 1 84 ? 9.961 -4.835 -19.994 1.00 87.81 84 PHE A CA 1
ATOM 671 C C . PHE A 1 84 ? 9.547 -5.773 -21.137 1.00 87.81 84 PHE A C 1
ATOM 673 O O . PHE A 1 84 ? 9.564 -6.994 -20.987 1.00 87.81 84 PHE A O 1
ATOM 680 N N . GLU A 1 85 ? 9.218 -5.218 -22.303 1.00 91.56 85 GLU A N 1
ATOM 681 C CA . GLU A 1 85 ? 8.875 -5.944 -23.521 1.00 91.56 85 GLU A CA 1
ATOM 682 C C . GLU A 1 85 ? 9.986 -6.899 -23.990 1.00 91.56 85 GLU A C 1
ATOM 684 O O . GLU A 1 85 ? 9.674 -7.910 -24.620 1.00 91.56 85 GLU A O 1
ATOM 689 N N . LEU A 1 86 ? 11.249 -6.668 -23.604 1.00 93.00 86 LEU A N 1
ATOM 690 C CA . LEU A 1 86 ? 12.347 -7.624 -23.801 1.00 93.00 86 LEU A CA 1
ATOM 691 C C . LEU A 1 86 ? 12.028 -9.000 -23.197 1.00 93.00 86 LEU A C 1
ATOM 693 O O . LEU A 1 86 ? 12.342 -10.033 -23.786 1.00 93.00 86 LEU A O 1
ATOM 697 N N . GLY A 1 87 ? 11.323 -9.032 -22.063 1.00 91.50 87 GLY A N 1
ATOM 698 C CA . GLY A 1 87 ? 10.863 -10.269 -21.434 1.00 91.50 87 GLY A CA 1
ATOM 699 C C . GLY A 1 87 ? 9.820 -11.033 -22.256 1.00 91.50 87 GLY A C 1
ATOM 700 O O . GLY A 1 87 ? 9.598 -12.215 -22.012 1.00 91.50 87 GLY A O 1
ATOM 701 N N . SER A 1 88 ? 9.182 -10.399 -23.244 1.00 91.00 88 SER A N 1
ATOM 702 C CA . SER A 1 88 ? 8.196 -11.054 -24.116 1.00 91.00 88 SER A CA 1
ATOM 703 C C . SER A 1 88 ? 8.839 -11.755 -25.319 1.00 91.00 88 SER A C 1
ATOM 705 O O . SER A 1 88 ? 8.184 -12.580 -25.962 1.00 91.00 88 SER A O 1
ATOM 707 N N . MET A 1 89 ? 10.117 -11.480 -25.604 1.00 94.44 89 MET A N 1
ATOM 708 C CA . MET A 1 89 ? 10.852 -12.032 -26.744 1.00 94.44 89 MET A CA 1
ATOM 709 C C . MET A 1 89 ? 11.251 -13.494 -26.474 1.00 94.44 89 MET A C 1
ATOM 711 O O . MET A 1 89 ? 12.231 -13.797 -25.787 1.00 94.44 89 MET A O 1
ATOM 715 N N . GLN A 1 90 ? 10.457 -14.431 -26.999 1.00 90.88 90 GLN A N 1
ATOM 716 C CA . GLN A 1 90 ? 10.558 -15.861 -26.661 1.00 90.88 90 GLN A CA 1
ATOM 717 C C . GLN A 1 90 ? 11.857 -16.520 -27.141 1.00 90.88 90 GLN A C 1
ATOM 719 O O . GLN A 1 90 ? 12.374 -17.404 -26.463 1.00 90.88 90 GLN A O 1
ATOM 724 N N . ASN A 1 91 ? 12.397 -16.077 -28.279 1.00 96.31 91 ASN A N 1
ATOM 725 C CA . ASN A 1 91 ? 13.594 -16.667 -28.884 1.00 96.31 91 ASN A CA 1
ATOM 726 C C . ASN A 1 91 ? 14.900 -15.958 -28.501 1.00 96.31 91 ASN A C 1
ATOM 728 O O . ASN A 1 91 ? 15.960 -16.421 -28.913 1.00 96.31 91 ASN A O 1
ATOM 732 N N . LEU A 1 92 ? 14.836 -14.894 -27.691 1.00 97.31 92 LEU A N 1
ATOM 733 C CA . LEU A 1 92 ? 16.017 -14.175 -27.222 1.00 97.31 92 LEU A CA 1
ATOM 734 C C . LEU A 1 92 ? 16.856 -15.077 -26.298 1.00 97.31 92 LEU A C 1
ATOM 736 O O . LEU A 1 92 ? 16.323 -15.689 -25.363 1.00 97.31 92 LEU A O 1
ATOM 740 N N . GLN A 1 93 ? 18.151 -15.165 -26.594 1.00 97.25 93 GLN A N 1
ATOM 741 C CA . GLN A 1 93 ? 19.148 -16.029 -25.948 1.00 97.25 93 GLN A CA 1
ATOM 742 C C . GLN A 1 93 ? 20.322 -15.218 -25.395 1.00 97.25 93 GLN A C 1
ATOM 744 O O . GLN A 1 93 ? 20.800 -15.515 -24.304 1.00 97.25 93 GLN A O 1
ATOM 749 N N . GLU A 1 94 ? 20.743 -14.179 -26.115 1.00 97.94 94 GLU A N 1
ATOM 750 C CA . GLU A 1 94 ? 21.796 -13.256 -25.694 1.00 97.94 94 GLU A CA 1
ATOM 751 C C . GLU A 1 94 ? 21.239 -11.834 -25.682 1.00 97.94 94 GLU A C 1
ATOM 753 O O . GLU A 1 94 ? 20.574 -11.392 -26.625 1.00 97.94 94 GLU A O 1
ATOM 758 N N . LEU A 1 95 ? 21.488 -11.138 -24.581 1.00 97.50 95 LEU A N 1
ATOM 759 C CA . LEU A 1 95 ? 21.034 -9.780 -24.341 1.00 97.50 95 LEU A CA 1
ATOM 760 C C . LEU A 1 95 ? 22.110 -9.036 -23.557 1.00 97.50 95 LEU A C 1
ATOM 762 O O . LEU A 1 95 ? 22.447 -9.462 -22.449 1.00 97.50 95 LEU A O 1
ATOM 766 N N . ASP A 1 96 ? 22.573 -7.919 -24.110 1.00 96.12 96 ASP A N 1
ATOM 767 C CA . ASP A 1 96 ? 23.411 -6.954 -23.404 1.00 96.12 96 ASP A CA 1
ATOM 768 C C . ASP A 1 96 ? 22.682 -5.607 -23.307 1.00 96.12 96 ASP A C 1
ATOM 770 O O . ASP A 1 96 ? 22.308 -4.993 -24.309 1.00 96.12 96 ASP A O 1
ATOM 774 N N . VAL A 1 97 ? 22.446 -5.168 -22.071 1.00 95.69 97 VAL A N 1
ATOM 775 C CA . VAL A 1 97 ? 21.857 -3.860 -21.741 1.00 95.69 97 VAL A CA 1
ATOM 776 C C . VAL A 1 97 ? 22.807 -2.993 -20.916 1.00 95.69 97 VAL A C 1
ATOM 778 O O . VAL A 1 97 ? 22.420 -1.912 -20.465 1.00 95.69 97 VAL A O 1
ATOM 781 N N . SER A 1 98 ? 24.036 -3.461 -20.694 1.00 94.06 98 SER A N 1
ATOM 782 C CA . SER A 1 98 ? 25.006 -2.845 -19.799 1.00 94.06 98 SER A CA 1
ATOM 783 C C . SER A 1 98 ? 25.325 -1.407 -20.207 1.00 94.06 98 SER A C 1
ATOM 785 O O . SER A 1 98 ? 25.137 -0.988 -21.352 1.00 94.06 98 SER A O 1
ATOM 787 N N . ASN A 1 99 ? 25.818 -0.618 -19.254 1.00 93.25 99 ASN A N 1
ATOM 788 C CA . ASN A 1 99 ? 26.242 0.758 -19.513 1.00 93.25 99 ASN A CA 1
ATOM 789 C C . ASN A 1 99 ? 25.116 1.671 -20.051 1.00 93.25 99 ASN A C 1
ATOM 791 O O . ASN A 1 99 ? 25.359 2.548 -20.877 1.00 93.25 99 ASN A O 1
ATOM 795 N N . ASN A 1 100 ? 23.891 1.479 -19.556 1.00 93.31 100 ASN A N 1
ATOM 796 C CA . ASN A 1 100 ? 22.766 2.406 -19.698 1.00 93.31 100 ASN A CA 1
ATOM 797 C C . ASN A 1 100 ? 22.445 3.065 -18.339 1.00 93.31 100 ASN A C 1
ATOM 799 O O . ASN A 1 100 ? 22.685 2.451 -17.296 1.00 93.31 100 ASN A O 1
ATOM 803 N N . PRO A 1 101 ? 21.887 4.289 -18.310 1.00 91.88 101 PRO A N 1
ATOM 804 C CA . PRO A 1 101 ? 21.568 5.023 -17.083 1.00 91.88 101 PRO A CA 1
ATOM 805 C C . PRO A 1 101 ? 20.280 4.520 -16.400 1.00 91.88 101 PRO A C 1
ATOM 807 O O . PRO A 1 101 ? 19.403 5.312 -16.054 1.00 91.88 101 PRO A O 1
ATOM 810 N N . PHE A 1 102 ? 20.146 3.206 -16.203 1.00 88.81 102 PHE A N 1
ATOM 811 C CA . PHE A 1 102 ? 19.011 2.634 -15.482 1.00 88.81 102 PHE A CA 1
ATOM 812 C C . PHE A 1 102 ? 18.968 3.113 -14.028 1.00 88.81 102 PHE A C 1
ATOM 814 O O . PHE A 1 102 ? 19.990 3.452 -13.424 1.00 88.81 102 PHE A O 1
ATOM 821 N N . ALA A 1 103 ? 17.769 3.104 -13.441 1.00 82.88 103 ALA A N 1
ATOM 822 C CA . ALA A 1 103 ? 17.596 3.390 -12.022 1.00 82.88 103 ALA A CA 1
ATOM 823 C C . ALA A 1 103 ? 18.533 2.513 -11.169 1.00 82.88 103 ALA A C 1
ATOM 825 O O . ALA A 1 103 ? 18.666 1.316 -11.412 1.00 82.88 103 ALA A O 1
ATOM 826 N N . VAL A 1 104 ? 19.143 3.101 -10.133 1.00 81.50 104 VAL A N 1
ATOM 827 C CA . VAL A 1 104 ? 20.106 2.427 -9.229 1.00 81.50 104 VAL A CA 1
ATOM 828 C C . VAL A 1 104 ? 19.549 1.124 -8.643 1.00 81.50 104 VAL A C 1
ATOM 830 O O . VAL A 1 104 ? 20.283 0.189 -8.349 1.00 81.50 104 VAL A O 1
ATOM 833 N N . THR A 1 105 ? 18.234 1.053 -8.481 1.00 78.50 105 THR A N 1
ATOM 834 C CA . THR A 1 105 ? 17.500 -0.118 -8.001 1.00 78.50 105 THR A CA 1
ATOM 835 C C . THR A 1 105 ? 17.480 -1.298 -8.973 1.00 78.50 105 THR A C 1
ATOM 837 O O . THR A 1 105 ? 17.265 -2.403 -8.499 1.00 78.50 105 THR A O 1
ATOM 840 N N . LEU A 1 106 ? 17.698 -1.081 -10.275 1.00 80.75 106 LEU A N 1
ATOM 841 C CA . LEU A 1 106 ? 17.773 -2.110 -11.325 1.00 80.75 106 LEU A CA 1
ATOM 842 C C . LEU A 1 106 ? 19.206 -2.413 -11.774 1.00 80.75 106 LEU A C 1
ATOM 844 O O . LEU A 1 106 ? 19.414 -3.330 -12.569 1.00 80.75 106 LEU A O 1
ATOM 848 N N . SER A 1 107 ? 20.191 -1.612 -11.353 1.00 78.50 107 SER A N 1
ATOM 849 C CA . SER A 1 107 ? 21.532 -1.666 -11.943 1.00 78.50 107 SER A CA 1
ATOM 850 C C . SER A 1 107 ? 22.184 -3.034 -11.750 1.00 78.50 107 SER A C 1
ATOM 852 O O . SER A 1 107 ? 22.809 -3.545 -12.670 1.00 78.50 107 SER A O 1
ATOM 854 N N . LYS A 1 108 ? 21.959 -3.670 -10.594 1.00 84.94 108 LYS A N 1
ATOM 855 C CA . LYS A 1 108 ? 22.495 -5.002 -10.290 1.00 84.94 108 LYS A CA 1
ATOM 856 C C . LYS A 1 108 ? 21.919 -6.072 -11.205 1.00 84.94 108 LYS A C 1
ATOM 858 O O . LYS A 1 108 ? 22.651 -6.938 -11.660 1.00 84.94 108 LYS A O 1
ATOM 863 N N . GLU A 1 109 ? 20.619 -6.015 -11.465 1.00 87.50 109 GLU A N 1
ATOM 864 C CA . GLU A 1 109 ? 19.915 -6.950 -12.335 1.00 87.50 109 GLU A CA 1
ATOM 865 C C . GLU A 1 109 ? 20.347 -6.766 -13.795 1.00 87.50 109 GLU A C 1
ATOM 867 O O . GLU A 1 109 ? 20.497 -7.748 -14.514 1.00 87.50 109 GLU A O 1
ATOM 872 N N . CYS A 1 110 ? 20.601 -5.523 -14.217 1.00 84.75 110 CYS A N 1
ATOM 873 C CA . CYS A 1 110 ? 21.042 -5.178 -15.573 1.00 84.75 110 CYS A CA 1
ATOM 874 C C . CYS A 1 110 ? 22.517 -5.509 -15.858 1.00 84.75 110 CYS A C 1
ATOM 876 O O . CYS A 1 110 ? 22.915 -5.531 -17.019 1.00 84.75 110 CYS A O 1
ATOM 878 N N . GLU A 1 111 ? 23.317 -5.746 -14.818 1.00 86.00 111 GLU A N 1
ATOM 879 C CA . GLU A 1 111 ? 24.713 -6.198 -14.909 1.00 86.00 111 GLU A CA 1
ATOM 880 C C . GLU A 1 111 ? 24.842 -7.732 -14.940 1.00 86.00 111 GLU A C 1
ATOM 882 O O . GLU A 1 111 ? 25.947 -8.261 -15.073 1.00 86.00 111 GLU A O 1
ATOM 887 N N . LEU A 1 112 ? 23.729 -8.463 -14.807 1.00 88.25 112 LEU A N 1
ATOM 888 C CA . LEU A 1 112 ? 23.722 -9.921 -14.877 1.00 88.25 112 LEU A CA 1
ATOM 889 C C . LEU A 1 112 ? 23.972 -10.421 -16.305 1.00 88.25 112 LEU A C 1
ATOM 891 O O . LEU A 1 112 ? 23.618 -9.771 -17.287 1.00 88.25 112 LEU A O 1
ATOM 895 N N . ASP A 1 113 ? 24.512 -11.637 -16.416 1.00 92.81 113 ASP A N 1
ATOM 896 C CA . ASP A 1 113 ? 24.606 -12.321 -17.704 1.00 92.81 113 ASP A CA 1
ATOM 897 C C . ASP A 1 113 ? 23.216 -12.604 -18.308 1.00 92.81 113 ASP A C 1
ATOM 899 O O . ASP A 1 113 ? 22.188 -12.627 -17.618 1.00 92.81 113 ASP A O 1
ATOM 903 N N . SER A 1 114 ? 23.176 -12.869 -19.616 1.00 94.31 114 SER A N 1
ATOM 904 C CA . SER A 1 114 ? 21.922 -13.134 -20.331 1.00 94.31 114 SER A CA 1
ATOM 905 C C . SER A 1 114 ? 21.146 -14.333 -19.765 1.00 94.31 114 SER A C 1
ATOM 907 O O . SER A 1 114 ? 19.914 -14.342 -19.814 1.00 94.31 114 SER A O 1
ATOM 909 N N . GLY A 1 115 ? 21.845 -15.313 -19.180 1.00 93.88 115 GLY A N 1
ATOM 910 C CA . GLY A 1 115 ? 21.257 -16.490 -18.543 1.00 93.88 115 GLY A CA 1
ATOM 911 C C . GLY A 1 115 ? 20.427 -16.164 -17.300 1.00 93.88 115 GLY A C 1
ATOM 912 O O . GLY A 1 115 ? 19.515 -16.922 -16.977 1.00 93.88 115 GLY A O 1
ATOM 913 N N . HIS A 1 116 ? 20.675 -15.026 -16.650 1.00 93.31 116 HIS A N 1
ATOM 914 C CA . HIS A 1 116 ? 19.908 -14.546 -15.499 1.00 93.31 116 HIS A CA 1
ATOM 915 C C . HIS A 1 116 ? 18.994 -13.362 -15.846 1.00 93.31 116 HIS A C 1
ATOM 917 O O . HIS A 1 116 ? 17.834 -13.337 -15.420 1.00 93.31 116 HIS A O 1
ATOM 923 N N . LEU A 1 117 ? 19.475 -12.410 -16.654 1.00 93.25 117 LEU A N 1
ATOM 924 C CA . LEU A 1 117 ? 18.724 -11.210 -17.029 1.00 93.25 117 LEU A CA 1
ATOM 925 C C . LEU A 1 117 ? 17.458 -11.552 -17.828 1.00 93.25 117 LEU A C 1
ATOM 927 O O . LEU A 1 117 ? 16.379 -11.032 -17.538 1.00 93.25 117 LEU A O 1
ATOM 931 N N . ILE A 1 118 ? 17.549 -12.459 -18.807 1.00 94.19 118 ILE A N 1
ATOM 932 C CA . ILE A 1 118 ? 16.398 -12.815 -19.649 1.00 94.19 118 ILE A CA 1
ATOM 933 C C . ILE A 1 118 ? 15.288 -13.498 -18.825 1.00 94.19 118 ILE A C 1
ATOM 935 O O . ILE A 1 118 ? 14.133 -13.071 -18.933 1.00 94.19 118 ILE A O 1
ATOM 939 N N . PRO A 1 119 ? 15.562 -14.515 -17.976 1.00 93.25 119 PRO A N 1
ATOM 940 C CA . PRO A 1 119 ? 14.544 -15.070 -17.081 1.00 93.25 119 PRO A CA 1
ATOM 941 C C . PRO A 1 119 ? 13.929 -14.045 -16.126 1.00 93.25 119 PRO A C 1
ATOM 943 O O . PRO A 1 119 ? 12.718 -14.075 -15.904 1.00 93.25 119 PRO A O 1
ATOM 946 N N . PHE A 1 120 ? 14.731 -13.122 -15.592 1.00 91.31 120 PHE A N 1
ATOM 947 C CA . PHE A 1 120 ? 14.236 -12.037 -14.749 1.00 91.31 120 PHE A CA 1
ATOM 948 C C . PHE A 1 120 ? 13.240 -11.139 -15.505 1.00 91.31 120 PHE A C 1
ATOM 950 O O . PHE A 1 120 ? 12.123 -10.927 -15.030 1.00 91.31 120 PHE A O 1
ATOM 957 N N . LEU A 1 121 ? 13.580 -10.697 -16.721 1.00 92.31 121 LEU A N 1
ATOM 958 C CA . LEU A 1 121 ? 12.683 -9.902 -17.568 1.00 92.31 121 LEU A CA 1
ATOM 959 C C . LEU A 1 121 ? 11.406 -10.658 -17.931 1.00 92.31 121 LEU A C 1
ATOM 961 O O . LEU A 1 121 ? 10.314 -10.094 -17.869 1.00 92.31 121 LEU A O 1
ATOM 965 N N . ARG A 1 122 ? 11.519 -11.952 -18.252 1.00 92.44 122 ARG A N 1
ATOM 966 C CA . ARG A 1 122 ? 10.362 -12.829 -18.488 1.00 92.44 122 ARG A CA 1
ATOM 967 C C . ARG A 1 122 ? 9.443 -12.868 -17.271 1.00 92.44 122 ARG A C 1
ATOM 969 O O . ARG A 1 122 ? 8.235 -12.711 -17.433 1.00 92.44 122 ARG A O 1
ATOM 976 N N . LYS A 1 123 ? 9.998 -13.000 -16.060 1.00 90.50 123 LYS A N 1
ATOM 977 C CA . LYS A 1 123 ? 9.223 -13.000 -14.809 1.00 90.50 123 LYS A CA 1
ATOM 978 C C . LYS A 1 123 ? 8.470 -11.681 -14.590 1.00 90.50 123 LYS A C 1
ATOM 980 O O . LYS A 1 123 ? 7.359 -11.710 -14.077 1.00 90.50 123 LYS A O 1
ATOM 985 N N . LEU A 1 124 ? 9.023 -10.541 -15.010 1.00 89.31 124 LEU A N 1
ATOM 986 C CA . LEU A 1 124 ? 8.373 -9.228 -14.873 1.00 89.31 124 LEU A CA 1
ATOM 987 C C . LEU A 1 124 ? 7.144 -9.041 -15.776 1.00 89.31 124 LEU A C 1
ATOM 989 O O . LEU A 1 124 ? 6.234 -8.289 -15.429 1.00 89.31 124 LEU A O 1
ATOM 993 N N . VAL A 1 125 ? 7.107 -9.698 -16.939 1.00 90.12 125 VAL A N 1
ATOM 994 C CA . VAL A 1 125 ? 5.996 -9.565 -17.904 1.00 90.12 125 VAL A CA 1
ATOM 995 C C . VAL A 1 125 ? 5.108 -10.793 -18.006 1.00 90.12 125 VAL A C 1
ATOM 997 O O . VAL A 1 125 ? 4.111 -10.762 -18.736 1.00 90.12 125 VAL A O 1
ATOM 1000 N N . GLN A 1 126 ? 5.438 -11.865 -17.285 1.00 88.88 126 GLN A N 1
ATOM 1001 C CA . GLN A 1 126 ? 4.653 -13.087 -17.317 1.00 88.88 126 GLN A CA 1
ATOM 1002 C C . GLN A 1 126 ? 3.207 -12.808 -16.903 1.00 88.88 126 GLN A C 1
ATOM 1004 O O . GLN A 1 126 ? 2.916 -12.075 -15.954 1.00 88.88 126 GLN A O 1
ATOM 1009 N N . LYS A 1 127 ? 2.271 -13.414 -17.630 1.00 87.94 127 LYS A N 1
ATOM 1010 C CA . LYS A 1 127 ? 0.863 -13.355 -17.262 1.00 87.94 127 LYS A CA 1
ATOM 1011 C C . LYS A 1 127 ? 0.623 -14.337 -16.124 1.00 87.94 127 LYS A C 1
ATOM 1013 O O . LYS A 1 127 ? 0.695 -15.547 -16.332 1.00 87.94 127 LYS A O 1
ATOM 1018 N N . ASN A 1 128 ? 0.303 -13.819 -14.947 1.00 90.38 128 ASN A N 1
ATOM 1019 C CA . ASN A 1 128 ? -0.037 -14.652 -13.806 1.00 90.38 128 ASN A CA 1
ATOM 1020 C C . ASN A 1 128 ? -1.533 -15.020 -13.851 1.00 90.38 128 ASN A C 1
ATOM 1022 O O . ASN A 1 128 ? -2.365 -14.225 -14.312 1.00 90.38 128 ASN A O 1
ATOM 1026 N N . PRO A 1 129 ? -1.922 -16.235 -13.429 1.00 92.25 129 PRO A N 1
ATOM 1027 C CA . PRO A 1 129 ? -3.331 -16.541 -13.228 1.00 92.25 129 PRO A CA 1
ATOM 1028 C C . PRO A 1 129 ? -3.846 -15.770 -12.007 1.00 92.25 129 PRO A C 1
ATOM 1030 O O . PRO A 1 129 ? -3.071 -15.400 -11.123 1.00 92.25 129 PRO A O 1
ATOM 1033 N N . LYS A 1 130 ? -5.163 -15.542 -11.952 1.00 92.00 130 LYS A N 1
ATOM 1034 C CA . LYS A 1 130 ? -5.797 -14.882 -10.808 1.00 92.00 130 LYS A CA 1
ATOM 1035 C C . LYS A 1 130 ? -5.444 -15.637 -9.514 1.00 92.00 130 LYS A C 1
ATOM 1037 O O . LYS A 1 130 ? -5.657 -16.852 -9.482 1.00 92.00 130 LYS A O 1
ATOM 1042 N N . PRO A 1 131 ? -4.935 -14.953 -8.471 1.00 91.94 131 PRO A N 1
ATOM 1043 C CA . PRO A 1 131 ? -4.672 -15.572 -7.181 1.00 91.94 131 PRO A CA 1
ATOM 1044 C C . PRO A 1 131 ? -5.918 -16.255 -6.623 1.00 91.94 131 PRO A C 1
ATOM 1046 O O . PRO A 1 131 ? -7.049 -15.818 -6.865 1.00 91.94 131 PRO A O 1
ATOM 1049 N N . GLN A 1 132 ? -5.713 -17.315 -5.844 1.00 91.56 132 GLN A N 1
ATOM 1050 C CA . GLN A 1 132 ? -6.809 -17.953 -5.128 1.00 91.56 132 GLN A CA 1
ATOM 1051 C C . GLN A 1 132 ? -7.511 -16.935 -4.217 1.00 91.56 132 GLN A C 1
ATOM 1053 O O . GLN A 1 132 ? -6.860 -16.152 -3.523 1.00 91.56 132 GLN A O 1
ATOM 1058 N N . ALA A 1 133 ? -8.846 -16.966 -4.212 1.00 90.69 133 ALA A N 1
ATOM 1059 C CA . ALA A 1 133 ? -9.644 -16.114 -3.340 1.00 90.69 133 ALA A CA 1
ATOM 1060 C C . ALA A 1 133 ? -9.282 -16.362 -1.870 1.00 90.69 133 ALA A C 1
ATOM 1062 O O . ALA A 1 133 ? -9.208 -17.510 -1.413 1.00 90.69 133 ALA A O 1
ATOM 1063 N N . ARG A 1 134 ? -9.069 -15.275 -1.127 1.00 92.56 134 ARG A N 1
ATOM 1064 C CA . ARG A 1 134 ? -8.731 -15.346 0.294 1.00 92.56 134 ARG A CA 1
ATOM 1065 C C . ARG A 1 134 ? -9.948 -15.770 1.103 1.00 92.56 134 ARG A C 1
ATOM 1067 O O . ARG A 1 134 ? -11.091 -15.479 0.758 1.00 92.56 134 ARG A O 1
ATOM 1074 N N . THR A 1 135 ? -9.699 -16.470 2.201 1.00 91.81 135 THR A N 1
ATOM 1075 C CA . THR A 1 135 ? -10.758 -17.002 3.062 1.00 91.81 135 THR A CA 1
ATOM 1076 C C . THR A 1 135 ? -10.615 -16.491 4.483 1.00 91.81 135 THR A C 1
ATOM 1078 O O . THR A 1 135 ? -9.528 -16.136 4.939 1.00 91.81 135 THR A O 1
ATOM 1081 N N . PHE A 1 136 ? -11.736 -16.460 5.193 1.00 92.00 136 PHE A N 1
ATOM 1082 C CA . PHE A 1 136 ? -11.783 -16.049 6.586 1.00 92.00 136 PHE A CA 1
ATOM 1083 C C . PHE A 1 136 ? -11.434 -17.211 7.519 1.00 92.00 136 PHE A C 1
ATOM 1085 O O . PHE A 1 136 ? -11.968 -18.311 7.363 1.00 92.00 136 PHE A O 1
ATOM 1092 N N . ALA A 1 137 ? -10.579 -16.959 8.512 1.00 88.81 137 ALA A N 1
ATOM 1093 C CA . ALA A 1 137 ? -10.214 -17.926 9.542 1.00 88.81 137 ALA A CA 1
ATOM 1094 C C . ALA A 1 137 ? -10.366 -17.340 10.957 1.00 88.81 137 ALA A C 1
ATOM 1096 O O . ALA A 1 137 ? -10.074 -16.162 11.164 1.00 88.81 137 ALA A O 1
ATOM 1097 N N . PRO A 1 138 ? -10.851 -18.125 11.935 1.00 84.69 138 PRO A N 1
ATOM 1098 C CA . PRO A 1 138 ? -11.559 -19.395 11.758 1.00 84.69 138 PRO A CA 1
ATOM 1099 C C . PRO A 1 138 ? -12.803 -19.218 10.876 1.00 84.69 138 PRO A C 1
ATOM 1101 O O . PRO A 1 138 ? -13.435 -18.165 10.934 1.00 84.69 138 PRO A O 1
ATOM 1104 N N . ILE A 1 139 ? -13.167 -20.238 10.086 1.00 65.38 139 ILE A N 1
ATOM 1105 C CA . ILE A 1 139 ? -14.361 -20.195 9.226 1.00 65.38 139 ILE A CA 1
ATOM 1106 C C . ILE A 1 139 ? -15.596 -20.099 10.129 1.00 65.38 139 ILE A C 1
ATOM 1108 O O . ILE A 1 139 ? -16.145 -21.090 10.609 1.00 65.38 139 ILE A O 1
ATOM 1112 N N . LYS A 1 140 ? -16.032 -18.873 10.391 1.00 57.62 140 LYS A N 1
ATOM 1113 C CA . LYS A 1 140 ? -17.316 -18.555 10.999 1.00 57.62 140 LYS A CA 1
ATOM 1114 C C . LYS A 1 140 ? -18.057 -17.699 9.994 1.00 57.62 140 LYS A C 1
ATOM 1116 O O . LYS A 1 140 ? -17.477 -16.785 9.419 1.00 57.62 140 LYS A O 1
ATOM 1121 N N . ASN A 1 141 ? -19.335 -18.015 9.777 1.00 53.41 141 ASN A N 1
ATOM 1122 C CA . ASN A 1 141 ? -20.203 -17.195 8.938 1.00 53.41 141 ASN A CA 1
ATOM 1123 C C . ASN A 1 141 ? -19.994 -15.711 9.294 1.00 53.41 141 ASN A C 1
ATOM 1125 O O . ASN A 1 141 ? -19.991 -15.403 10.494 1.00 53.41 141 ASN A O 1
ATOM 1129 N N . PRO A 1 142 ? -19.849 -14.809 8.303 1.00 55.19 142 PRO A N 1
ATOM 1130 C CA . PRO A 1 142 ? -19.743 -13.377 8.561 1.00 55.19 142 PRO A CA 1
ATOM 1131 C C . PRO A 1 142 ? -20.876 -12.951 9.502 1.00 55.19 142 PRO A C 1
ATOM 1133 O O . PRO A 1 142 ? -21.966 -13.539 9.435 1.00 55.19 142 PRO A O 1
ATOM 1136 N N . PRO A 1 143 ? -20.644 -11.998 10.423 1.00 61.62 143 PRO A N 1
ATOM 1137 C CA . PRO A 1 143 ? -21.605 -11.678 11.469 1.00 61.62 143 PRO A CA 1
ATOM 1138 C C . PRO A 1 143 ? -22.918 -11.192 10.843 1.00 61.62 143 PRO A C 1
ATOM 1140 O O . PRO A 1 143 ? -23.062 -10.027 10.503 1.00 61.62 143 PRO A O 1
ATOM 1143 N N . LYS A 1 144 ? -23.896 -12.099 10.680 1.00 60.22 144 LYS A N 1
ATOM 1144 C CA . LYS A 1 144 ? -25.077 -11.845 9.836 1.00 60.22 144 LYS A CA 1
ATOM 1145 C C . LYS A 1 144 ? -25.916 -10.649 10.308 1.00 60.22 144 LYS A C 1
ATOM 1147 O O . LYS A 1 144 ? -26.604 -10.063 9.484 1.00 60.22 144 LYS A O 1
ATOM 1152 N N . LYS A 1 145 ? -25.899 -10.325 11.614 1.00 66.69 145 LYS A N 1
ATOM 1153 C CA . LYS A 1 145 ? -26.654 -9.197 12.219 1.00 66.69 145 LYS A CA 1
ATOM 1154 C C . LYS A 1 145 ? -26.043 -8.566 13.485 1.00 66.69 145 LYS A C 1
ATOM 1156 O O . LYS A 1 145 ? -26.440 -7.465 13.843 1.00 66.69 145 LYS A O 1
ATOM 1161 N N . ASN A 1 146 ? -25.127 -9.247 14.183 1.00 78.56 146 ASN A N 1
ATOM 1162 C CA . ASN A 1 146 ? -24.633 -8.842 15.514 1.00 78.56 146 ASN A CA 1
ATOM 1163 C C . ASN A 1 146 ? -23.123 -8.552 15.517 1.00 78.56 146 ASN A C 1
ATOM 1165 O O . ASN A 1 146 ? -22.411 -8.970 16.429 1.00 78.56 146 ASN A O 1
ATOM 1169 N N . GLY A 1 147 ? -22.614 -7.898 14.481 1.00 88.44 147 GLY A N 1
ATOM 1170 C CA . GLY A 1 147 ? -21.191 -7.626 14.339 1.00 88.44 147 GLY A CA 1
ATOM 1171 C C . GLY A 1 147 ? -20.898 -6.820 13.087 1.00 88.44 147 GLY A C 1
ATOM 1172 O O . GLY A 1 147 ? -21.805 -6.447 12.346 1.00 88.44 147 GLY A O 1
ATOM 1173 N N . PHE A 1 148 ? -19.621 -6.555 12.860 1.00 93.00 148 PHE A N 1
ATOM 1174 C CA . PHE A 1 148 ? -19.162 -5.748 11.741 1.00 93.00 148 PHE A CA 1
ATOM 1175 C C . PHE A 1 148 ? -17.815 -6.250 11.229 1.00 93.00 148 PHE A C 1
ATOM 1177 O O . PHE A 1 148 ? -17.096 -6.970 11.921 1.00 93.00 148 PHE A O 1
ATOM 1184 N N . MET A 1 149 ? -17.489 -5.867 10.000 1.00 94.56 149 MET A N 1
ATOM 1185 C CA . MET A 1 149 ? -16.201 -6.146 9.374 1.00 94.56 149 MET A CA 1
ATOM 1186 C C . MET A 1 149 ? -15.469 -4.830 9.134 1.00 94.56 149 MET A C 1
ATOM 1188 O O . MET A 1 149 ? -16.079 -3.883 8.629 1.00 94.56 149 MET A O 1
ATOM 1192 N N . LEU A 1 150 ? -14.193 -4.783 9.506 1.00 97.69 150 LEU A N 1
ATOM 1193 C CA . LEU A 1 150 ? -13.304 -3.647 9.293 1.00 97.69 150 LEU A CA 1
ATOM 1194 C C . LEU A 1 150 ? -12.198 -4.049 8.325 1.00 97.69 150 LEU A C 1
ATOM 1196 O O . LEU A 1 150 ? -11.504 -5.031 8.580 1.00 97.69 150 LEU A O 1
ATOM 1200 N N . LEU A 1 151 ? -12.042 -3.282 7.250 1.00 98.56 151 LEU A N 1
ATOM 1201 C CA . LEU A 1 151 ? -10.942 -3.376 6.295 1.00 98.56 151 LEU A CA 1
ATOM 1202 C C . LEU A 1 151 ? -9.957 -2.231 6.532 1.00 98.56 151 LEU A C 1
ATOM 1204 O O . LEU A 1 151 ? -10.385 -1.094 6.726 1.00 98.56 151 LEU A O 1
ATOM 1208 N N . SER A 1 152 ? -8.660 -2.531 6.487 1.00 98.81 152 SER A N 1
ATOM 1209 C CA . SER A 1 152 ? -7.583 -1.542 6.414 1.00 98.81 152 SER A CA 1
ATOM 1210 C C . SER A 1 152 ? -6.757 -1.763 5.153 1.00 98.81 152 SER A C 1
ATOM 1212 O O . SER A 1 152 ? -6.412 -2.911 4.857 1.00 98.81 152 SER A O 1
ATOM 1214 N N . TYR A 1 153 ? -6.474 -0.696 4.402 1.00 98.81 153 TYR A N 1
ATOM 1215 C CA . TYR A 1 153 ? -5.745 -0.809 3.141 1.00 98.81 153 TYR A CA 1
ATOM 1216 C C . TYR A 1 153 ? -5.042 0.495 2.726 1.00 98.81 153 TYR A C 1
ATOM 1218 O O . TYR A 1 153 ? -5.701 1.500 2.450 1.00 98.81 153 TYR A O 1
ATOM 1226 N N . ASN A 1 154 ? -3.711 0.464 2.617 1.00 98.75 154 ASN A N 1
ATOM 1227 C CA . ASN A 1 154 ? -2.945 1.497 1.925 1.00 98.75 154 ASN A CA 1
ATOM 1228 C C . ASN A 1 154 ? -3.078 1.282 0.407 1.00 98.75 154 ASN A C 1
ATOM 1230 O O . ASN A 1 154 ? -2.690 0.240 -0.124 1.00 98.75 154 ASN A O 1
ATOM 1234 N N . ILE A 1 155 ? -3.679 2.247 -0.294 1.00 98.50 155 ILE A N 1
ATOM 1235 C CA . ILE A 1 155 ? -4.076 2.081 -1.700 1.00 98.50 155 ILE A CA 1
ATOM 1236 C C . ILE A 1 155 ? -3.062 2.630 -2.709 1.00 98.50 155 ILE A C 1
ATOM 1238 O O . ILE A 1 155 ? -3.341 2.606 -3.911 1.00 98.50 155 ILE A O 1
ATOM 1242 N N . LEU A 1 156 ? -1.907 3.108 -2.234 1.00 97.75 156 LEU A N 1
ATOM 1243 C CA . LEU A 1 156 ? -0.840 3.703 -3.034 1.00 97.75 156 LEU A CA 1
ATOM 1244 C C . LEU A 1 156 ? -1.338 4.862 -3.916 1.00 97.75 156 LEU A C 1
ATOM 1246 O O . LEU A 1 156 ? -1.852 4.675 -5.032 1.00 97.75 156 LEU A O 1
ATOM 1250 N N . ALA A 1 157 ? -1.157 6.089 -3.429 1.00 97.19 157 ALA A N 1
ATOM 1251 C CA . ALA A 1 157 ? -1.649 7.285 -4.111 1.00 97.19 157 ALA A CA 1
ATOM 1252 C C . ALA A 1 157 ? -1.066 7.391 -5.532 1.00 97.19 157 ALA A C 1
ATOM 1254 O O . ALA A 1 157 ? 0.126 7.129 -5.710 1.00 97.19 157 ALA A O 1
ATOM 1255 N N . PRO A 1 158 ? -1.836 7.823 -6.551 1.00 95.44 158 PRO A N 1
ATOM 1256 C CA . PRO A 1 158 ? -1.302 8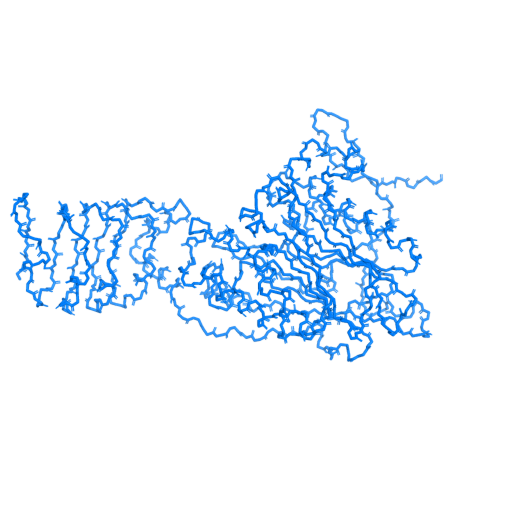.060 -7.893 1.00 95.44 158 PRO A CA 1
ATOM 1257 C C . PRO A 1 158 ? -0.035 8.920 -7.904 1.00 95.44 158 PRO A C 1
ATOM 1259 O O . PRO A 1 158 ? 0.930 8.557 -8.572 1.00 95.44 158 PRO A O 1
ATOM 1262 N N . TYR A 1 159 ? 0.021 9.982 -7.097 1.00 92.25 159 TYR A N 1
ATOM 1263 C CA . TYR A 1 159 ? 1.227 10.803 -6.953 1.00 92.25 159 TYR A CA 1
ATOM 1264 C C . TYR A 1 159 ? 2.476 10.043 -6.452 1.00 92.25 159 TYR A C 1
ATOM 1266 O O . TYR A 1 159 ? 3.605 10.409 -6.787 1.00 92.25 159 TYR A O 1
ATOM 1274 N N . CYS A 1 160 ? 2.301 8.985 -5.654 1.00 90.69 160 CYS A N 1
ATOM 1275 C CA . CYS A 1 160 ? 3.398 8.143 -5.166 1.00 90.69 160 CYS A CA 1
ATOM 1276 C C . CYS A 1 160 ? 3.929 7.192 -6.251 1.00 90.69 160 CYS A C 1
ATOM 1278 O O . CYS A 1 160 ? 5.067 6.723 -6.156 1.00 90.69 160 CYS A O 1
ATOM 1280 N N . VAL A 1 161 ? 3.134 6.930 -7.293 1.00 90.56 161 VAL A N 1
ATOM 1281 C CA . VAL A 1 161 ? 3.473 6.011 -8.377 1.00 90.56 161 VAL A CA 1
ATOM 1282 C C . VAL A 1 161 ? 4.377 6.697 -9.390 1.00 90.56 161 VAL A C 1
ATOM 1284 O O . VAL A 1 161 ? 3.933 7.340 -10.340 1.00 90.56 161 VAL A O 1
ATOM 1287 N N . ARG A 1 162 ? 5.683 6.535 -9.191 1.00 82.75 162 ARG A N 1
ATOM 1288 C CA . ARG A 1 162 ? 6.701 7.011 -10.125 1.00 82.75 162 ARG A CA 1
ATOM 1289 C C . ARG A 1 162 ? 7.539 5.842 -10.648 1.00 82.75 162 ARG A C 1
ATOM 1291 O O . ARG A 1 162 ? 7.879 4.969 -9.847 1.00 82.75 162 ARG A O 1
ATOM 1298 N N . PRO A 1 163 ? 7.925 5.825 -11.939 1.00 75.62 163 PRO A N 1
ATOM 1299 C CA . PRO A 1 163 ? 8.734 4.742 -12.503 1.00 75.62 163 PRO A CA 1
ATOM 1300 C C . PRO A 1 163 ? 10.049 4.483 -11.754 1.00 75.62 163 PRO A C 1
ATOM 1302 O O . PRO A 1 163 ? 10.471 3.339 -11.649 1.00 75.62 163 PRO A O 1
ATOM 1305 N N . ASP A 1 164 ? 10.669 5.517 -11.173 1.00 78.19 164 ASP A N 1
ATOM 1306 C CA . ASP A 1 164 ? 11.885 5.382 -10.361 1.00 78.19 164 ASP A CA 1
ATOM 1307 C C . ASP A 1 164 ? 11.648 4.682 -9.011 1.00 78.19 164 ASP A C 1
ATOM 1309 O O . ASP A 1 164 ? 12.559 4.052 -8.476 1.00 78.19 164 ASP A O 1
ATOM 1313 N N . ARG A 1 165 ? 10.425 4.759 -8.467 1.00 84.62 165 ARG A N 1
ATOM 1314 C CA . ARG A 1 165 ? 10.028 4.086 -7.217 1.00 84.62 165 ARG A CA 1
ATOM 1315 C C . ARG A 1 165 ? 9.489 2.677 -7.435 1.00 84.62 165 ARG A C 1
ATOM 1317 O O . ARG A 1 165 ? 9.689 1.824 -6.578 1.00 84.62 165 ARG A O 1
ATOM 1324 N N . PHE A 1 166 ? 8.867 2.431 -8.588 1.00 90.06 166 PHE A N 1
ATOM 1325 C CA . PHE A 1 166 ? 8.329 1.126 -8.982 1.00 90.06 166 PHE A CA 1
ATOM 1326 C C . PHE A 1 166 ? 8.993 0.598 -10.263 1.00 90.06 166 PHE A C 1
ATOM 1328 O O . PHE A 1 166 ? 8.312 0.313 -11.249 1.00 90.06 166 PHE A O 1
ATOM 1335 N N . PRO A 1 167 ? 10.328 0.438 -10.268 1.00 87.12 167 PRO A N 1
ATOM 1336 C CA . PRO A 1 167 ? 11.087 0.101 -11.471 1.00 87.12 167 PRO A CA 1
ATOM 1337 C C . PRO A 1 167 ? 10.912 -1.364 -11.901 1.00 87.12 167 PRO A C 1
ATOM 1339 O O . PRO A 1 167 ? 11.366 -1.747 -12.971 1.00 87.12 167 PRO A O 1
ATOM 1342 N N . PHE A 1 168 ? 10.253 -2.183 -11.078 1.00 90.00 168 PHE A N 1
ATOM 1343 C CA . PHE A 1 168 ? 9.937 -3.590 -11.346 1.00 90.00 168 PHE A CA 1
ATOM 1344 C C . PHE A 1 168 ? 8.467 -3.803 -11.738 1.00 90.00 168 PHE A C 1
ATOM 1346 O O . PHE A 1 168 ? 8.030 -4.938 -11.909 1.00 90.00 168 PHE A O 1
ATOM 1353 N N . SER A 1 169 ? 7.685 -2.731 -11.867 1.00 91.19 169 SER A N 1
ATOM 1354 C CA . SER A 1 169 ? 6.268 -2.810 -12.208 1.00 91.19 169 SER A CA 1
ATOM 1355 C C . SER A 1 169 ? 6.060 -2.252 -13.613 1.00 91.19 169 SER A C 1
ATOM 1357 O O . SER A 1 169 ? 6.212 -1.044 -13.813 1.00 91.19 169 SER A O 1
ATOM 1359 N N . PRO A 1 170 ? 5.700 -3.094 -14.602 1.00 88.50 170 PRO A N 1
ATOM 1360 C CA . PRO A 1 170 ? 5.391 -2.630 -15.948 1.00 88.50 170 PRO A CA 1
ATOM 1361 C C . PRO A 1 170 ? 4.416 -1.436 -15.951 1.00 88.50 170 PRO A C 1
ATOM 1363 O O . PRO A 1 170 ? 3.412 -1.490 -15.234 1.00 88.50 170 PRO A O 1
ATOM 1366 N N . PRO A 1 171 ? 4.624 -0.395 -16.788 1.00 87.56 171 PRO A N 1
ATOM 1367 C CA . PRO A 1 171 ? 3.856 0.856 -16.728 1.00 87.56 171 PRO A CA 1
ATOM 1368 C C . PRO A 1 171 ? 2.334 0.690 -16.786 1.00 87.56 171 PRO A C 1
ATOM 1370 O O . PRO A 1 171 ? 1.599 1.459 -16.171 1.00 87.56 171 PRO A O 1
ATOM 1373 N N . LYS A 1 172 ? 1.844 -0.344 -17.480 1.00 88.94 172 LYS A N 1
ATOM 1374 C CA . LYS A 1 172 ? 0.413 -0.675 -17.520 1.00 88.94 172 LYS A CA 1
ATOM 1375 C C . LYS A 1 172 ? -0.179 -0.920 -16.126 1.00 88.94 172 LYS A C 1
ATOM 1377 O O . LYS A 1 172 ? -1.292 -0.490 -15.871 1.00 88.94 172 LYS A O 1
ATOM 1382 N N . TYR A 1 173 ? 0.565 -1.535 -15.205 1.00 92.00 173 TYR A N 1
ATOM 1383 C CA . TYR A 1 173 ? 0.093 -1.802 -13.842 1.00 92.00 173 TYR A CA 1
ATOM 1384 C C . TYR A 1 173 ? 0.188 -0.583 -12.922 1.00 92.00 173 TYR A C 1
ATOM 1386 O O . TYR A 1 173 ? -0.330 -0.620 -11.813 1.00 92.00 173 TYR A O 1
ATOM 1394 N N . LEU A 1 174 ? 0.836 0.494 -13.374 1.00 92.94 174 LEU A N 1
ATOM 1395 C CA . LEU A 1 174 ? 0.975 1.747 -12.636 1.00 92.94 174 LEU A CA 1
ATOM 1396 C C . LEU A 1 174 ? -0.156 2.742 -12.943 1.00 92.94 174 LEU A C 1
ATOM 1398 O O . LEU A 1 174 ? -0.317 3.732 -12.226 1.00 92.94 174 LEU A O 1
ATOM 1402 N N . ASN A 1 175 ? -0.966 2.479 -13.976 1.00 94.12 175 ASN A N 1
ATOM 1403 C CA . ASN A 1 175 ? -2.072 3.343 -14.375 1.00 94.12 175 ASN A CA 1
ATOM 1404 C C . ASN A 1 175 ? -3.090 3.520 -13.234 1.00 94.12 175 ASN A C 1
ATOM 1406 O O . ASN A 1 175 ? -3.683 2.555 -12.752 1.00 94.12 175 ASN A O 1
ATOM 1410 N N . ALA A 1 176 ? -3.308 4.769 -12.823 1.00 94.19 176 ALA A N 1
ATOM 1411 C CA . ALA A 1 176 ? -4.162 5.095 -11.687 1.00 94.19 176 ALA A CA 1
ATOM 1412 C C . ALA A 1 176 ? -5.614 4.632 -11.874 1.00 94.19 176 ALA A C 1
ATOM 1414 O O . ALA A 1 176 ? -6.189 4.070 -10.950 1.00 94.19 176 ALA A O 1
ATOM 1415 N N . ASP A 1 177 ? -6.207 4.817 -13.055 1.00 94.38 177 ASP A N 1
ATOM 1416 C CA . ASP A 1 177 ? -7.605 4.444 -13.294 1.00 94.38 177 ASP A CA 1
ATOM 1417 C C . ASP A 1 177 ? -7.825 2.940 -13.150 1.00 94.38 177 ASP A C 1
ATOM 1419 O O . ASP A 1 177 ? -8.759 2.514 -12.471 1.00 94.38 177 ASP A O 1
ATOM 1423 N N . GLN A 1 178 ? -6.921 2.146 -13.724 1.00 95.19 178 GLN A N 1
ATOM 1424 C CA . GLN A 1 178 ? -6.960 0.690 -13.627 1.00 95.19 178 GLN A CA 1
ATOM 1425 C C . GLN A 1 178 ? -6.745 0.211 -12.189 1.00 95.19 178 GLN A C 1
ATOM 1427 O O . GLN A 1 178 ? -7.491 -0.645 -11.715 1.00 95.19 178 GLN A O 1
ATOM 1432 N N . ARG A 1 179 ? -5.767 0.784 -11.473 1.00 97.56 179 ARG A N 1
ATOM 1433 C CA . ARG A 1 179 ? -5.515 0.428 -10.069 1.00 97.56 179 ARG A CA 1
ATOM 1434 C C . ARG A 1 179 ? -6.717 0.752 -9.186 1.00 97.56 179 ARG A C 1
ATOM 1436 O O . ARG A 1 179 ? -7.149 -0.113 -8.431 1.00 97.56 179 ARG A O 1
ATOM 1443 N N . ILE A 1 180 ? -7.279 1.958 -9.295 1.00 97.75 180 ILE A N 1
ATOM 1444 C CA . ILE A 1 180 ? -8.421 2.368 -8.467 1.00 97.75 180 ILE A CA 1
ATOM 1445 C C . ILE A 1 180 ? -9.657 1.503 -8.753 1.00 97.75 180 ILE A C 1
ATOM 1447 O O . ILE A 1 180 ? -10.310 1.084 -7.803 1.00 97.75 180 ILE A O 1
ATOM 1451 N N . ALA A 1 181 ? -9.926 1.142 -10.012 1.00 97.06 181 ALA A N 1
ATOM 1452 C CA . ALA A 1 181 ? -11.018 0.220 -10.338 1.00 97.06 181 ALA A CA 1
ATOM 1453 C C . ALA A 1 181 ? -10.841 -1.161 -9.668 1.00 97.06 181 ALA A C 1
ATOM 1455 O O . ALA A 1 181 ? -11.781 -1.703 -9.092 1.00 97.06 181 ALA A O 1
ATOM 1456 N N . LEU A 1 182 ? -9.621 -1.711 -9.664 1.00 97.25 182 LEU A N 1
ATOM 1457 C CA . LEU A 1 182 ? -9.324 -2.967 -8.963 1.00 97.25 182 LEU A CA 1
ATOM 1458 C C . LEU A 1 182 ? -9.429 -2.830 -7.435 1.00 97.25 182 LEU A C 1
ATOM 1460 O O . LEU A 1 182 ? -9.868 -3.759 -6.761 1.00 97.25 182 LEU A O 1
ATOM 1464 N N . ILE A 1 183 ? -9.047 -1.679 -6.874 1.00 98.00 183 ILE A N 1
ATOM 1465 C CA . ILE A 1 183 ? -9.203 -1.385 -5.440 1.00 98.00 183 ILE A CA 1
ATOM 1466 C C . ILE A 1 183 ? -10.688 -1.356 -5.059 1.00 98.00 183 ILE A C 1
ATOM 1468 O O . ILE A 1 183 ? -11.071 -1.940 -4.046 1.00 98.00 183 ILE A O 1
ATOM 1472 N N . GLU A 1 184 ? -11.536 -0.727 -5.873 1.00 97.38 184 GLU A N 1
ATOM 1473 C CA . GLU A 1 184 ? -12.991 -0.721 -5.688 1.00 97.38 184 GLU A CA 1
ATOM 1474 C C . GLU A 1 184 ? -13.566 -2.145 -5.678 1.00 97.38 184 GLU A C 1
ATOM 1476 O O . GLU A 1 184 ? -14.345 -2.482 -4.781 1.00 97.38 184 GLU A O 1
ATOM 1481 N N . GLU A 1 185 ? -13.134 -3.002 -6.612 1.00 95.56 185 GLU A N 1
ATOM 1482 C CA . GLU A 1 185 ? -13.503 -4.423 -6.651 1.00 95.56 185 GLU A CA 1
ATOM 1483 C C . GLU A 1 185 ? -13.073 -5.170 -5.377 1.00 95.56 185 GLU A C 1
ATOM 1485 O O . GLU A 1 185 ? -13.876 -5.900 -4.791 1.00 95.56 185 GLU A O 1
ATOM 1490 N N . GLN A 1 186 ? -11.842 -4.953 -4.902 1.00 95.12 186 GLN A N 1
ATOM 1491 C CA . GLN A 1 186 ? -11.325 -5.578 -3.677 1.00 95.12 186 GLN A CA 1
ATOM 1492 C C . GLN A 1 186 ? -12.061 -5.113 -2.412 1.00 95.12 186 GLN A C 1
ATOM 1494 O O . GLN A 1 186 ? -12.264 -5.902 -1.487 1.00 95.12 186 GLN A O 1
ATOM 1499 N N . ILE A 1 187 ? -12.499 -3.850 -2.353 1.00 95.06 187 ILE A N 1
ATOM 1500 C CA . ILE A 1 187 ? -13.278 -3.327 -1.220 1.00 95.06 187 ILE A CA 1
ATOM 1501 C C . ILE A 1 187 ? -14.640 -4.028 -1.126 1.00 95.06 187 ILE A C 1
ATOM 1503 O O . ILE A 1 187 ? -15.091 -4.344 -0.022 1.00 95.06 187 ILE A O 1
ATOM 1507 N N . ILE A 1 188 ? -15.302 -4.278 -2.262 1.00 92.31 188 ILE A N 1
ATOM 1508 C CA . ILE A 1 188 ? -16.648 -4.878 -2.291 1.00 92.31 188 ILE A CA 1
ATOM 1509 C C . ILE A 1 188 ? -16.650 -6.406 -2.368 1.00 92.31 188 ILE A C 1
ATOM 1511 O O . ILE A 1 188 ? -17.716 -7.005 -2.214 1.00 92.31 188 ILE A O 1
ATOM 1515 N N . GLU A 1 189 ? -15.487 -7.040 -2.552 1.00 90.56 189 GLU A N 1
ATOM 1516 C CA . GLU A 1 189 ? -15.315 -8.498 -2.454 1.00 90.56 189 GLU A CA 1
ATOM 1517 C C . GLU A 1 189 ? -15.853 -9.032 -1.115 1.00 90.56 189 GLU A C 1
ATOM 1519 O O . GLU A 1 189 ? -16.388 -10.141 -1.030 1.00 90.56 189 GLU A O 1
ATOM 1524 N N . PHE A 1 190 ? -15.781 -8.206 -0.068 1.00 86.44 190 PHE A N 1
ATOM 1525 C CA . PHE A 1 190 ? -16.241 -8.533 1.273 1.00 86.44 190 PHE A CA 1
ATOM 1526 C C . PHE A 1 190 ? -17.376 -7.598 1.715 1.00 86.44 190 PHE A C 1
ATOM 1528 O O . PHE A 1 190 ? -17.382 -6.409 1.390 1.00 86.44 190 PHE A O 1
ATOM 1535 N N . PRO A 1 191 ? -18.339 -8.072 2.529 1.00 89.44 191 PRO A N 1
ATOM 1536 C CA . PRO A 1 191 ? -19.426 -7.242 3.048 1.00 89.44 191 PRO A CA 1
ATOM 1537 C C . PRO A 1 191 ? -18.950 -6.343 4.208 1.00 89.44 191 PRO A C 1
ATOM 1539 O O . PRO A 1 191 ? -19.491 -6.386 5.312 1.00 89.44 191 PRO A O 1
ATOM 1542 N N . VAL A 1 192 ? -17.921 -5.527 3.963 1.00 93.00 192 VAL A N 1
ATOM 1543 C CA . VAL A 1 192 ? -17.288 -4.649 4.953 1.00 93.00 192 VAL A CA 1
ATOM 1544 C C . VAL A 1 192 ? -18.244 -3.568 5.444 1.00 93.00 192 VAL A C 1
ATOM 1546 O O . VAL A 1 192 ? -18.999 -2.968 4.672 1.00 93.00 192 VAL A O 1
ATOM 1549 N N . SER A 1 193 ? -18.206 -3.319 6.751 1.00 95.19 193 SER A N 1
ATOM 1550 C CA . SER A 1 193 ? -18.988 -2.267 7.407 1.00 95.19 193 SER A CA 1
ATOM 1551 C C . SER A 1 193 ? -18.158 -1.014 7.652 1.00 95.19 193 SER A C 1
ATOM 1553 O O . SER A 1 193 ? -18.725 0.066 7.768 1.00 95.19 193 SER A O 1
ATOM 1555 N N . ILE A 1 194 ? -16.841 -1.161 7.779 1.00 98.12 194 ILE A N 1
ATOM 1556 C CA . ILE A 1 194 ? -15.893 -0.077 8.015 1.00 98.12 194 ILE A CA 1
ATOM 1557 C C . ILE A 1 194 ? -14.713 -0.280 7.066 1.00 98.12 194 ILE A C 1
ATOM 1559 O O . ILE A 1 194 ? -14.197 -1.392 6.962 1.00 98.12 194 ILE A O 1
ATOM 1563 N N . VAL A 1 195 ? -14.295 0.781 6.385 1.00 98.75 195 VAL A N 1
ATOM 1564 C CA . VAL A 1 195 ? -13.155 0.782 5.459 1.00 98.75 195 VAL A CA 1
ATOM 1565 C C . VAL A 1 195 ? -12.232 1.923 5.867 1.00 98.75 195 VAL A C 1
ATOM 1567 O O . VAL A 1 195 ? -12.647 3.078 5.832 1.00 98.75 195 VAL A O 1
ATOM 1570 N N . CYS A 1 196 ? -11.007 1.598 6.267 1.00 98.88 196 CYS A N 1
ATOM 1571 C CA . CYS A 1 196 ? -9.944 2.538 6.607 1.00 98.88 196 CYS A CA 1
ATOM 1572 C C . CYS A 1 196 ? -8.897 2.511 5.491 1.00 98.88 196 CYS A C 1
ATOM 1574 O O . CYS A 1 196 ? -8.144 1.546 5.380 1.00 98.88 196 CYS A O 1
ATOM 1576 N N . LEU A 1 197 ? -8.851 3.554 4.667 1.00 98.88 197 LEU A N 1
ATOM 1577 C CA . LEU A 1 197 ? -7.876 3.676 3.587 1.00 98.88 197 LEU A CA 1
ATOM 1578 C C . LEU A 1 197 ? -6.765 4.664 3.949 1.00 98.88 197 LEU A C 1
ATOM 1580 O O . LEU A 1 197 ? -7.029 5.704 4.567 1.00 98.88 197 LEU A O 1
ATOM 1584 N N . GLN A 1 198 ? -5.543 4.350 3.526 1.00 98.81 198 GLN A N 1
ATOM 1585 C CA . GLN A 1 198 ? -4.367 5.220 3.580 1.00 98.81 198 GLN A CA 1
ATOM 1586 C C . GLN A 1 198 ? -3.883 5.520 2.157 1.00 98.81 198 GLN A C 1
ATOM 1588 O O . GLN A 1 198 ? -4.190 4.780 1.229 1.00 98.81 198 GLN A O 1
ATOM 1593 N N . GLU A 1 199 ? -3.148 6.620 1.989 1.00 98.31 199 GLU A N 1
ATOM 1594 C CA . GLU A 1 199 ? -2.688 7.101 0.675 1.00 98.31 199 GLU A CA 1
ATOM 1595 C C . GLU A 1 199 ? -3.809 7.385 -0.324 1.00 98.31 199 GLU A C 1
ATOM 1597 O O . GLU A 1 199 ? -3.700 7.172 -1.528 1.00 98.31 199 GLU A O 1
ATOM 1602 N N . VAL A 1 200 ? -4.893 7.958 0.183 1.00 98.56 200 VAL A N 1
ATOM 1603 C CA . VAL A 1 200 ? -5.993 8.406 -0.662 1.00 98.56 200 VAL A CA 1
ATOM 1604 C C . VAL A 1 200 ? -5.698 9.815 -1.168 1.00 98.56 200 VAL A C 1
ATOM 1606 O O . VAL A 1 200 ? -5.715 10.764 -0.383 1.00 98.56 200 VAL A O 1
ATOM 1609 N N . GLU A 1 201 ? -5.403 9.960 -2.457 1.00 97.56 201 GLU A N 1
ATOM 1610 C CA . GLU A 1 201 ? -5.271 11.261 -3.133 1.00 97.56 201 GLU A CA 1
ATOM 1611 C C . GLU A 1 201 ? -6.608 12.028 -3.154 1.00 97.56 201 GLU A C 1
ATOM 1613 O O . GLU A 1 201 ? -7.670 11.407 -3.188 1.00 97.56 201 GLU A O 1
ATOM 1618 N N . GLY A 1 202 ? -6.569 13.365 -3.090 1.00 96.69 202 GLY A N 1
ATOM 1619 C CA . GLY A 1 202 ? -7.772 14.206 -2.989 1.00 96.69 202 GLY A CA 1
ATOM 1620 C C . GLY A 1 202 ? -8.675 14.082 -4.210 1.00 96.69 202 GLY A C 1
ATOM 1621 O O . GLY A 1 202 ? -9.870 13.809 -4.070 1.00 96.69 202 GLY A O 1
ATOM 1622 N N . SER A 1 203 ? -8.061 14.135 -5.394 1.00 95.81 203 SER A N 1
ATOM 1623 C CA . SER A 1 203 ? -8.717 13.897 -6.683 1.00 95.81 203 SER A CA 1
ATOM 1624 C C . SER A 1 203 ? -9.429 12.537 -6.706 1.00 95.81 203 SER A C 1
ATOM 1626 O O . SER A 1 203 ? -10.625 12.448 -6.976 1.00 95.81 203 SER A O 1
ATOM 1628 N N . VAL A 1 204 ? -8.723 11.473 -6.312 1.00 97.75 204 VAL A N 1
ATOM 1629 C CA . VAL A 1 204 ? -9.246 10.100 -6.247 1.00 97.75 204 VAL A CA 1
ATOM 1630 C C . VAL A 1 204 ? -10.397 9.975 -5.250 1.00 97.75 204 VAL A C 1
ATOM 1632 O O . VAL A 1 204 ? -11.389 9.305 -5.548 1.00 97.75 204 VAL A O 1
ATOM 1635 N N . TYR A 1 205 ? -10.293 10.603 -4.075 1.00 98.31 205 TYR A N 1
ATOM 1636 C CA . TYR A 1 205 ? -11.377 10.599 -3.095 1.00 98.31 205 TYR A CA 1
ATOM 1637 C C . TYR A 1 205 ? -12.643 11.222 -3.685 1.00 98.31 205 TYR A C 1
ATOM 1639 O O . TYR A 1 205 ? -13.684 10.570 -3.723 1.00 98.31 205 TYR A O 1
ATOM 1647 N N . LYS A 1 206 ? -12.534 12.460 -4.175 1.00 97.12 206 LYS A N 1
ATOM 1648 C CA . LYS A 1 206 ? -13.666 13.278 -4.620 1.00 97.12 206 LYS A CA 1
ATOM 1649 C C . LYS A 1 206 ? -14.335 12.728 -5.877 1.00 97.12 206 LYS A C 1
ATOM 1651 O O . LYS A 1 206 ? -15.558 12.738 -5.980 1.00 97.12 206 LYS A O 1
ATOM 1656 N N . GLU A 1 207 ? -13.542 12.270 -6.841 1.00 96.88 207 GLU A N 1
ATOM 1657 C CA . GLU A 1 207 ? -14.047 11.888 -8.163 1.00 96.88 207 GLU A CA 1
ATOM 1658 C C . GLU A 1 207 ? -14.470 10.420 -8.246 1.00 96.88 207 GLU A C 1
ATOM 1660 O O . GLU A 1 207 ? -15.281 10.076 -9.104 1.00 96.88 207 GLU A O 1
ATOM 1665 N N . LYS A 1 208 ? -13.936 9.550 -7.375 1.00 97.62 208 LYS A N 1
ATOM 1666 C CA . LYS A 1 208 ? -14.148 8.097 -7.467 1.00 97.62 208 LYS A CA 1
ATOM 1667 C C . LYS A 1 208 ? -14.673 7.492 -6.176 1.00 97.62 208 LYS A C 1
ATOM 1669 O O . LYS A 1 208 ? -15.809 7.022 -6.132 1.00 97.62 208 LYS A O 1
ATOM 1674 N N . LEU A 1 209 ? -13.873 7.531 -5.109 1.00 98.38 209 LEU A N 1
ATOM 1675 C CA . LEU A 1 209 ? -14.156 6.743 -3.907 1.00 98.38 209 LEU A CA 1
ATOM 1676 C C . LEU A 1 209 ? -15.373 7.254 -3.132 1.00 98.38 209 LEU A C 1
ATOM 1678 O O . LEU A 1 209 ? -16.178 6.447 -2.673 1.00 98.38 209 LEU A O 1
ATOM 1682 N N . GLU A 1 210 ? -15.534 8.567 -2.974 1.00 98.44 210 GLU A N 1
ATOM 1683 C CA . GLU A 1 210 ? -16.679 9.138 -2.262 1.00 98.44 210 GLU A CA 1
ATOM 1684 C C . GLU A 1 210 ? -18.006 8.829 -2.972 1.00 98.44 210 GLU A C 1
ATOM 1686 O O . GLU A 1 210 ? -18.868 8.234 -2.318 1.00 98.44 210 GLU A O 1
ATOM 1691 N N . PRO A 1 211 ? -18.183 9.103 -4.283 1.00 98.38 211 PRO A N 1
ATOM 1692 C CA . PRO A 1 211 ? -19.373 8.666 -5.014 1.00 98.38 211 PRO A CA 1
ATOM 1693 C C . PRO A 1 211 ? -19.607 7.151 -4.916 1.00 98.38 211 PRO A C 1
ATOM 1695 O O . PRO A 1 211 ? -20.699 6.717 -4.536 1.00 98.38 211 PRO A O 1
ATOM 1698 N N . PHE A 1 212 ? -18.566 6.345 -5.164 1.00 98.06 212 PHE A N 1
ATOM 1699 C CA . PHE A 1 212 ? -18.637 4.882 -5.130 1.00 98.06 212 PHE A CA 1
ATOM 1700 C C . PHE A 1 212 ? -19.134 4.351 -3.777 1.00 98.06 212 PHE A C 1
ATOM 1702 O O . PHE A 1 212 ? -20.004 3.472 -3.723 1.00 98.06 212 PHE A O 1
ATOM 1709 N N . MET A 1 213 ? -18.607 4.885 -2.674 1.00 98.06 213 MET A N 1
ATOM 1710 C CA . MET A 1 213 ? -18.957 4.460 -1.319 1.00 98.06 213 MET A CA 1
ATOM 1711 C C . MET A 1 213 ? -20.310 5.028 -0.873 1.00 98.06 213 MET A C 1
ATOM 1713 O O . MET A 1 213 ? -21.110 4.308 -0.265 1.00 98.06 213 MET A O 1
ATOM 1717 N N . HIS A 1 214 ? -20.610 6.284 -1.207 1.00 97.50 214 HIS A N 1
ATOM 1718 C CA . HIS A 1 214 ? -21.870 6.936 -0.855 1.00 97.50 214 HIS A CA 1
ATOM 1719 C C . HIS A 1 214 ? -23.077 6.220 -1.478 1.00 97.50 214 HIS A C 1
ATOM 1721 O O . HIS A 1 214 ? -24.033 5.896 -0.769 1.00 97.50 214 HIS A O 1
ATOM 1727 N N . GLU A 1 215 ? -23.009 5.872 -2.768 1.00 97.38 215 GLU A N 1
ATOM 1728 C CA . GLU A 1 215 ? -24.051 5.095 -3.463 1.00 97.38 215 GLU A CA 1
ATOM 1729 C C . GLU A 1 215 ? -24.324 3.732 -2.805 1.00 97.38 215 GLU A C 1
ATOM 1731 O O . GLU A 1 215 ? -25.420 3.181 -2.913 1.00 97.38 215 GLU A O 1
ATOM 1736 N N . ARG A 1 216 ? -23.344 3.199 -2.067 1.00 95.94 216 ARG A N 1
ATOM 1737 C CA . ARG A 1 216 ? -23.425 1.922 -1.339 1.00 95.94 216 ARG A CA 1
ATOM 1738 C C . ARG A 1 216 ? -23.825 2.091 0.132 1.00 95.94 216 ARG A C 1
ATOM 1740 O O . ARG A 1 216 ? -23.770 1.129 0.903 1.00 95.94 216 ARG A O 1
ATOM 1747 N N . GLY A 1 217 ? -24.257 3.288 0.531 1.00 96.56 217 GLY A N 1
ATOM 1748 C CA . GLY A 1 217 ? -24.767 3.573 1.872 1.00 96.56 217 GLY A CA 1
ATOM 1749 C C . GLY A 1 217 ? -23.674 3.737 2.929 1.00 96.56 217 GLY A C 1
ATOM 1750 O O . GLY A 1 217 ? -23.887 3.402 4.099 1.00 96.56 217 GLY A O 1
ATOM 1751 N N . PHE A 1 218 ? -22.495 4.221 2.544 1.00 97.75 218 PHE A N 1
ATOM 1752 C CA . PHE A 1 218 ? -21.455 4.590 3.497 1.00 97.75 218 PHE A CA 1
ATOM 1753 C C . PHE A 1 218 ? -21.511 6.082 3.832 1.00 97.75 218 PHE A C 1
ATOM 1755 O O . PHE A 1 218 ? -21.674 6.937 2.966 1.00 97.75 218 PHE A O 1
ATOM 1762 N N . HIS A 1 219 ? -21.332 6.394 5.113 1.00 97.50 219 HIS A N 1
ATOM 1763 C CA . HIS A 1 219 ? -20.857 7.704 5.534 1.00 97.50 219 HIS A CA 1
ATOM 1764 C C . HIS A 1 219 ? -19.377 7.816 5.163 1.00 97.50 219 HIS A C 1
ATOM 1766 O O . HIS A 1 219 ? -18.619 6.892 5.465 1.00 97.50 219 HIS A O 1
ATOM 1772 N N . CYS A 1 220 ? -18.990 8.910 4.510 1.00 98.19 220 CYS A N 1
ATOM 1773 C CA . CYS A 1 220 ? -17.659 9.102 3.944 1.00 98.19 220 CYS A CA 1
ATOM 1774 C C . CYS A 1 220 ? -16.932 10.232 4.683 1.00 98.19 220 CYS A C 1
ATOM 1776 O O . CYS A 1 220 ? -17.486 11.318 4.845 1.00 98.19 220 CYS A O 1
ATOM 1778 N N . THR A 1 221 ? -15.700 9.970 5.118 1.00 98.31 221 THR A N 1
ATOM 1779 C CA . THR A 1 221 ? -14.821 10.966 5.738 1.00 98.31 221 THR A CA 1
ATOM 1780 C C . THR A 1 221 ? -13.463 10.936 5.060 1.00 98.31 221 THR A C 1
ATOM 1782 O O . THR A 1 221 ? -12.879 9.863 4.906 1.00 98.31 221 THR A O 1
ATOM 1785 N N . TYR A 1 222 ? -12.913 12.113 4.768 1.00 98.25 222 TYR A N 1
ATOM 1786 C CA . TYR A 1 222 ? -11.568 12.289 4.236 1.00 98.25 222 TYR A CA 1
ATOM 1787 C C . TYR A 1 222 ? -10.734 13.254 5.079 1.00 98.25 222 TYR A C 1
ATOM 1789 O O . TYR A 1 222 ? -11.232 14.266 5.574 1.00 98.25 222 TYR A O 1
ATOM 1797 N N . CYS A 1 223 ? -9.450 12.940 5.233 1.00 97.62 223 CYS A N 1
ATOM 1798 C CA . CYS A 1 223 ? -8.468 13.769 5.916 1.00 97.62 223 CYS A CA 1
ATOM 1799 C C . CYS A 1 223 ? -7.187 13.830 5.091 1.00 97.62 223 CYS A C 1
ATOM 1801 O O . CYS A 1 223 ? -6.455 12.843 5.012 1.00 97.62 223 CYS A O 1
ATOM 1803 N N . GLN A 1 224 ? -6.900 14.989 4.504 1.00 95.62 224 GLN A N 1
ATOM 1804 C CA . GLN A 1 224 ? -5.643 15.229 3.795 1.00 95.62 224 GLN A CA 1
ATOM 1805 C C . GLN A 1 224 ? -4.477 15.422 4.757 1.00 95.62 224 GLN A C 1
ATOM 1807 O O . GLN A 1 224 ? -4.651 15.940 5.862 1.00 95.62 224 GLN A O 1
ATOM 1812 N N . LYS A 1 225 ? -3.265 15.084 4.301 1.00 96.38 225 LYS A N 1
ATOM 1813 C CA . LYS A 1 225 ? -2.044 15.457 5.018 1.00 96.38 225 LYS A CA 1
ATOM 1814 C C . LYS A 1 225 ? -1.920 16.976 5.142 1.00 96.38 225 LYS A C 1
ATOM 1816 O O . LYS A 1 225 ? -2.275 17.733 4.235 1.00 96.38 225 LYS A O 1
ATOM 1821 N N . GLY A 1 226 ? -1.365 17.429 6.264 1.00 92.88 226 GLY A N 1
ATOM 1822 C CA . GLY A 1 226 ? -1.412 18.835 6.669 1.00 92.88 226 GLY A CA 1
ATOM 1823 C C . GLY A 1 226 ? -0.709 19.814 5.719 1.00 92.88 226 GLY A C 1
ATOM 1824 O O . GLY A 1 226 ? -0.929 21.021 5.812 1.00 92.88 226 GLY A O 1
ATOM 1825 N N . ARG A 1 227 ? 0.165 19.364 4.807 1.00 93.94 227 ARG A N 1
ATOM 1826 C CA . ARG A 1 227 ? 0.754 20.251 3.783 1.00 93.94 227 ARG A CA 1
ATOM 1827 C C . ARG A 1 227 ? -0.269 20.808 2.788 1.00 93.94 227 ARG A C 1
ATOM 1829 O O . ARG A 1 227 ? -0.019 21.878 2.238 1.00 93.94 227 ARG A O 1
ATOM 1836 N N . ALA A 1 228 ? -1.405 20.135 2.598 1.00 92.94 228 ALA A N 1
ATOM 1837 C CA . ALA A 1 228 ? -2.481 20.535 1.687 1.00 92.94 228 ALA A CA 1
ATOM 1838 C C . ALA A 1 228 ? -2.981 21.976 1.921 1.00 92.94 228 ALA A C 1
ATOM 1840 O O . ALA A 1 228 ? -3.281 22.701 0.971 1.00 92.94 228 ALA A O 1
ATOM 1841 N N . GLU A 1 229 ? -3.003 22.423 3.180 1.00 91.75 229 GLU A N 1
ATOM 1842 C CA . GLU A 1 229 ? -3.488 23.749 3.593 1.00 91.75 229 GLU A CA 1
ATOM 1843 C C . GLU A 1 229 ? -2.680 24.911 3.001 1.00 91.75 229 GLU A C 1
ATOM 1845 O O . GLU A 1 229 ? -3.189 26.021 2.869 1.00 91.75 229 GLU A O 1
ATOM 1850 N N . LYS A 1 230 ? -1.415 24.666 2.643 1.00 92.25 230 LYS A N 1
ATOM 1851 C CA . LYS A 1 230 ? -0.489 25.689 2.133 1.00 92.25 230 LYS A CA 1
ATOM 1852 C C . LYS A 1 230 ? -0.385 25.702 0.609 1.00 92.25 230 LYS A C 1
ATOM 1854 O O . LYS A 1 230 ? 0.347 26.521 0.059 1.00 92.25 230 LYS A O 1
ATOM 1859 N N . LEU A 1 231 ? -1.061 24.777 -0.066 1.00 93.62 231 LEU A N 1
ATOM 1860 C CA . LEU A 1 231 ? -0.979 24.600 -1.510 1.00 93.62 231 LEU A CA 1
ATOM 1861 C C . LEU A 1 231 ? -2.169 25.254 -2.213 1.00 93.62 231 LEU A C 1
ATOM 1863 O O . LEU A 1 231 ? -3.246 25.423 -1.634 1.00 93.62 231 LEU A O 1
ATOM 1867 N N . ASN A 1 232 ? -1.967 25.603 -3.484 1.00 93.69 232 ASN A N 1
ATOM 1868 C CA . ASN A 1 232 ? -3.065 25.962 -4.379 1.00 93.69 232 ASN A CA 1
ATOM 1869 C C . ASN A 1 232 ? -3.933 24.729 -4.694 1.00 93.69 232 ASN A C 1
ATOM 1871 O O . ASN A 1 232 ? -3.546 23.604 -4.393 1.00 93.69 232 ASN A O 1
ATOM 1875 N N . GLU A 1 233 ? -5.100 24.947 -5.297 1.00 89.06 233 GLU A N 1
ATOM 1876 C CA . GLU A 1 233 ? -6.088 23.890 -5.551 1.00 89.06 233 GLU A CA 1
ATOM 1877 C C . GLU A 1 233 ? -5.518 22.708 -6.350 1.00 89.06 233 GLU A C 1
ATOM 1879 O O . GLU A 1 233 ? -5.634 21.572 -5.905 1.00 89.06 233 GLU A O 1
ATOM 1884 N N . ALA A 1 234 ? -4.804 22.969 -7.451 1.00 87.69 234 ALA A N 1
ATOM 1885 C CA . ALA A 1 234 ? -4.249 21.914 -8.301 1.00 87.69 234 ALA A CA 1
ATOM 1886 C C . ALA A 1 234 ? -3.284 20.981 -7.545 1.00 87.69 234 ALA A C 1
ATOM 1888 O O . ALA A 1 234 ? -3.423 19.763 -7.604 1.00 87.69 234 ALA A O 1
ATOM 1889 N N . PHE A 1 235 ? -2.329 21.533 -6.786 1.00 91.62 235 PHE A N 1
ATOM 1890 C CA . PHE A 1 235 ? -1.399 20.708 -6.006 1.00 91.62 235 PHE A CA 1
ATOM 1891 C C . PHE A 1 235 ? -2.039 20.114 -4.752 1.00 91.62 235 PHE A C 1
ATOM 1893 O O . PHE A 1 235 ? -1.592 19.072 -4.279 1.00 91.62 235 PHE A O 1
ATOM 1900 N N . ARG A 1 236 ? -3.070 20.762 -4.198 1.00 92.50 236 ARG A N 1
ATOM 1901 C CA . ARG A 1 236 ? -3.811 20.262 -3.037 1.00 92.50 236 ARG A CA 1
ATOM 1902 C C . ARG A 1 236 ? -4.528 18.958 -3.356 1.00 92.50 236 ARG A C 1
ATOM 1904 O O . ARG A 1 236 ? -4.488 18.049 -2.534 1.00 92.50 236 ARG A O 1
ATOM 1911 N N . GLU A 1 237 ? -5.134 18.848 -4.534 1.00 93.00 237 GLU A N 1
ATOM 1912 C CA . GLU A 1 237 ? -5.823 17.621 -4.949 1.00 93.00 237 GLU A CA 1
ATOM 1913 C C . GLU A 1 237 ? -4.860 16.436 -5.115 1.00 93.00 237 GLU A C 1
ATOM 1915 O O . GLU A 1 237 ? -5.256 15.300 -4.884 1.00 93.00 237 GLU A O 1
ATOM 1920 N N . MET A 1 238 ? -3.576 16.694 -5.393 1.00 93.75 238 MET A N 1
ATOM 1921 C CA . MET A 1 238 ? -2.519 15.673 -5.467 1.00 93.75 238 MET A CA 1
ATOM 1922 C C . MET A 1 238 ? -1.992 15.243 -4.084 1.00 93.75 238 MET A C 1
ATOM 1924 O O . MET A 1 238 ? -1.230 14.279 -3.965 1.00 93.75 238 MET A O 1
ATOM 1928 N N . VAL A 1 239 ? -2.352 15.957 -3.009 1.00 95.81 239 VAL A N 1
ATOM 1929 C CA . VAL A 1 239 ? -1.945 15.579 -1.652 1.00 95.81 239 VAL A CA 1
ATOM 1930 C C . VAL A 1 239 ? -2.808 14.428 -1.169 1.00 95.81 239 VAL A C 1
ATOM 1932 O O . VAL A 1 239 ? -3.999 14.574 -0.905 1.00 95.81 239 VAL A O 1
ATOM 1935 N N . HIS A 1 240 ? -2.163 13.282 -0.992 1.00 96.69 240 HIS A N 1
ATOM 1936 C CA . HIS A 1 240 ? -2.786 12.130 -0.370 1.00 96.69 240 HIS A CA 1
ATOM 1937 C C . HIS A 1 240 ? -2.994 12.297 1.139 1.00 96.69 240 HIS A C 1
ATOM 1939 O O . HIS A 1 240 ? -2.327 13.079 1.823 1.00 96.69 240 HIS A O 1
ATOM 1945 N N . GLY A 1 241 ? -3.925 11.510 1.656 1.00 97.50 241 GLY A N 1
ATOM 1946 C CA . GLY A 1 241 ? -4.319 11.466 3.050 1.00 97.50 241 GLY A CA 1
ATOM 1947 C C . GLY A 1 241 ? -4.929 10.117 3.394 1.00 97.50 241 GLY A C 1
ATOM 1948 O O . GLY A 1 241 ? -4.458 9.072 2.939 1.00 97.50 241 GLY A O 1
ATOM 1949 N N . GLN A 1 242 ? -5.975 10.143 4.203 1.00 98.44 242 GLN A N 1
ATOM 1950 C CA . GLN A 1 242 ? -6.687 8.960 4.666 1.00 98.44 242 GLN A CA 1
ATOM 1951 C C . GLN A 1 242 ? -8.180 9.139 4.445 1.00 98.44 242 GLN A C 1
ATOM 1953 O O . GLN A 1 242 ? -8.683 10.259 4.522 1.00 98.44 242 GLN A O 1
ATOM 1958 N N . ALA A 1 243 ? -8.892 8.038 4.231 1.00 98.75 243 ALA A N 1
ATOM 1959 C CA . ALA A 1 243 ? -10.346 8.037 4.177 1.00 98.75 243 ALA A CA 1
ATOM 1960 C C . ALA A 1 243 ? -10.915 6.958 5.097 1.00 98.75 243 ALA A C 1
ATOM 1962 O O . ALA A 1 243 ? -10.371 5.858 5.188 1.00 98.75 243 ALA A O 1
ATOM 1963 N N . THR A 1 244 ? -12.016 7.266 5.773 1.00 98.81 244 THR A N 1
ATOM 1964 C CA . THR A 1 244 ? -12.760 6.295 6.575 1.00 98.81 244 THR A CA 1
ATOM 1965 C C . THR A 1 244 ? -14.200 6.273 6.102 1.00 98.81 244 THR A C 1
ATOM 1967 O O . THR A 1 244 ? -14.869 7.304 6.078 1.00 98.81 244 THR A O 1
ATOM 1970 N N . PHE A 1 245 ? -14.687 5.085 5.761 1.00 98.56 245 PHE A N 1
ATOM 1971 C CA . PHE A 1 245 ? -16.059 4.874 5.325 1.00 98.56 245 PHE A CA 1
ATOM 1972 C C . PHE A 1 245 ? -16.787 3.967 6.308 1.00 98.56 245 PHE A C 1
ATOM 1974 O O . PHE A 1 245 ? -16.275 2.906 6.667 1.00 98.56 245 PHE A O 1
ATOM 1981 N N . VAL A 1 246 ? -17.997 4.349 6.723 1.00 98.19 246 VAL A N 1
ATOM 1982 C CA . VAL A 1 246 ? -18.806 3.585 7.689 1.00 98.19 246 VAL A CA 1
ATOM 1983 C C . VAL A 1 246 ? -20.195 3.296 7.129 1.00 98.19 246 VAL A C 1
ATOM 1985 O O . VAL A 1 246 ? -20.968 4.207 6.841 1.00 98.19 246 VAL A O 1
ATOM 1988 N N . ARG A 1 247 ? -20.547 2.015 7.007 1.00 95.38 247 ARG A N 1
ATOM 1989 C CA . ARG A 1 247 ? -21.824 1.556 6.451 1.00 95.38 247 ARG A CA 1
ATOM 1990 C C . ARG A 1 247 ? -22.982 1.876 7.400 1.00 95.38 247 ARG A C 1
ATOM 1992 O O . ARG A 1 247 ? -23.095 1.305 8.489 1.00 95.38 247 ARG A O 1
ATOM 1999 N N . ASN A 1 248 ? -23.904 2.716 6.939 1.00 92.19 248 ASN A N 1
ATOM 2000 C CA . ASN A 1 248 ? -24.997 3.261 7.748 1.00 92.19 248 ASN A CA 1
ATOM 2001 C C . ASN A 1 248 ? -26.106 2.244 8.089 1.00 92.19 248 ASN A C 1
ATOM 2003 O O . ASN A 1 248 ? -26.966 2.510 8.932 1.00 92.19 2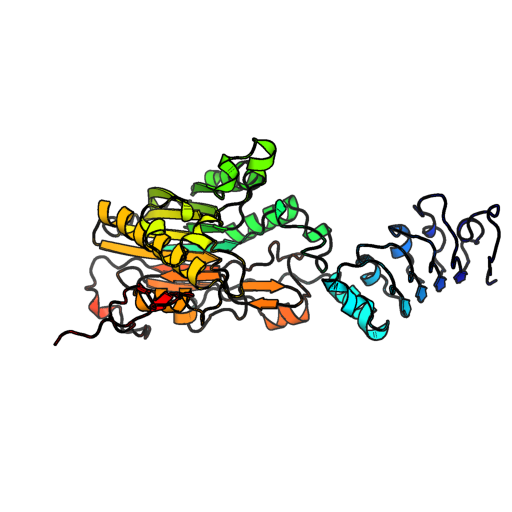48 ASN A O 1
ATOM 2007 N N . SER A 1 249 ? -26.115 1.066 7.454 1.00 90.19 249 SER A N 1
ATOM 2008 C CA . SER A 1 249 ? -27.152 0.049 7.668 1.00 90.19 249 SER A CA 1
ATOM 2009 C C . SER A 1 249 ? -27.086 -0.567 9.067 1.00 90.19 249 SER A C 1
ATOM 2011 O O . SER A 1 249 ? -28.135 -0.760 9.685 1.00 90.19 249 SER A O 1
ATOM 2013 N N . HIS A 1 250 ? -25.882 -0.776 9.608 1.00 84.81 250 HIS A N 1
ATOM 2014 C CA . HIS A 1 250 ? -25.653 -1.456 10.894 1.00 84.81 250 HIS A CA 1
ATOM 2015 C C . HIS A 1 250 ? -24.962 -0.577 11.943 1.00 84.81 250 HIS A C 1
ATOM 2017 O O . HIS A 1 250 ? -25.106 -0.832 13.141 1.00 84.81 250 HIS A O 1
ATOM 2023 N N . LEU A 1 251 ? -24.244 0.459 11.503 1.00 94.19 251 LEU A N 1
ATOM 2024 C CA . LEU A 1 251 ? -23.502 1.376 12.359 1.00 94.19 251 LEU A CA 1
ATOM 2025 C C . LEU A 1 251 ? -24.082 2.787 12.248 1.00 94.19 251 LEU A C 1
ATOM 2027 O O . LEU A 1 251 ? -24.478 3.225 11.169 1.00 94.19 251 LEU A O 1
ATOM 2031 N N . THR A 1 252 ? -24.109 3.492 13.371 1.00 95.69 252 THR A N 1
ATOM 2032 C CA . THR A 1 252 ? -24.381 4.929 13.433 1.00 95.69 252 THR A CA 1
ATOM 2033 C C . THR A 1 252 ? -23.068 5.636 13.737 1.00 95.69 252 THR A C 1
ATOM 2035 O O . THR A 1 252 ? -22.411 5.300 14.723 1.00 95.69 252 THR A O 1
ATOM 2038 N N . VAL A 1 253 ? -22.684 6.602 12.903 1.00 97.50 253 VAL A N 1
ATOM 2039 C CA . VAL A 1 253 ? -21.558 7.500 13.186 1.00 97.50 253 VAL A CA 1
ATOM 2040 C C . VAL A 1 253 ? -22.057 8.590 14.129 1.00 97.50 253 VAL A C 1
ATOM 2042 O O . VAL A 1 253 ? -23.006 9.298 13.808 1.00 97.50 253 VAL A O 1
ATOM 2045 N N . ILE A 1 254 ? -21.448 8.687 15.307 1.00 97.31 254 ILE A N 1
ATOM 2046 C CA . ILE A 1 254 ? -21.771 9.699 16.319 1.00 97.31 254 ILE A CA 1
ATOM 2047 C C . ILE A 1 254 ? -20.987 10.975 16.057 1.00 97.31 254 ILE A C 1
ATOM 2049 O O . ILE A 1 254 ? -21.527 12.075 16.142 1.00 97.31 254 ILE A O 1
ATOM 2053 N N . LYS A 1 255 ? -19.696 10.817 15.769 1.00 97.06 255 LYS A N 1
ATOM 2054 C CA . LYS A 1 255 ? -18.769 11.920 15.567 1.00 97.06 255 LYS A CA 1
ATOM 2055 C C . LYS A 1 255 ? -17.559 11.430 14.798 1.00 97.06 255 LYS A C 1
ATOM 2057 O O . LYS A 1 255 ? -17.085 10.326 15.061 1.00 97.06 255 LYS A O 1
ATOM 2062 N N . THR A 1 256 ? -17.029 12.275 13.928 1.00 97.75 256 THR A N 1
ATOM 2063 C CA . THR A 1 256 ? -15.744 12.037 13.286 1.00 97.75 256 THR A CA 1
ATOM 2064 C C . THR A 1 256 ? -14.876 13.280 13.396 1.00 97.75 256 THR A C 1
ATOM 2066 O O . THR A 1 256 ? -15.360 14.392 13.199 1.00 97.75 256 THR A O 1
ATOM 2069 N N . GLU A 1 257 ? -13.605 13.090 13.736 1.00 97.56 257 GLU A N 1
ATOM 2070 C CA . GLU A 1 257 ? -12.600 14.147 13.790 1.00 97.56 257 GLU A CA 1
ATOM 2071 C C . GLU A 1 257 ? -11.362 13.760 12.982 1.00 97.56 257 GLU A C 1
ATOM 2073 O O . GLU A 1 257 ? -10.918 12.610 12.991 1.00 97.56 257 GLU A O 1
ATOM 2078 N N . CYS A 1 258 ? -10.801 14.760 12.312 1.00 97.88 258 CYS A N 1
ATOM 2079 C CA . CYS A 1 258 ? -9.534 14.692 11.604 1.00 97.88 258 CYS A CA 1
ATOM 2080 C C . CYS A 1 258 ? -8.483 15.406 12.454 1.00 97.88 258 CYS A C 1
ATOM 2082 O O . CYS A 1 258 ? -8.664 16.578 12.793 1.00 97.88 258 CYS A O 1
ATOM 2084 N N . ILE A 1 259 ? -7.393 14.725 12.805 1.00 96.88 259 ILE A N 1
ATOM 2085 C CA . ILE A 1 259 ? -6.317 15.311 13.612 1.00 96.88 259 ILE A CA 1
ATOM 2086 C C . ILE A 1 259 ? -5.033 15.443 12.799 1.00 96.88 259 ILE A C 1
ATOM 2088 O O . ILE A 1 259 ? -4.685 14.554 12.027 1.00 96.88 259 ILE A O 1
ATOM 2092 N N . GLN A 1 260 ? -4.303 16.538 13.015 1.00 96.94 260 GLN A N 1
ATOM 2093 C CA . GLN A 1 260 ? -2.919 16.703 12.564 1.00 96.94 260 GLN A CA 1
ATOM 2094 C C . GLN A 1 260 ? -2.014 16.651 13.787 1.00 96.94 260 GLN A C 1
ATOM 2096 O O . GLN A 1 260 ? -2.074 17.545 14.635 1.00 96.94 260 GLN A O 1
ATOM 2101 N N . TYR A 1 261 ? -1.158 15.632 13.875 1.00 96.81 261 TYR A N 1
ATOM 2102 C CA . TYR A 1 261 ? -0.361 15.375 15.079 1.00 96.81 261 TYR A CA 1
ATOM 2103 C C . TYR A 1 261 ? 0.468 16.588 15.503 1.00 96.81 261 TYR A C 1
ATOM 2105 O O . TYR A 1 261 ? 0.452 16.985 16.666 1.00 96.81 261 TYR A O 1
ATOM 2113 N N . ARG A 1 262 ? 1.129 17.232 14.536 1.00 94.81 262 ARG A N 1
ATOM 2114 C CA . ARG A 1 262 ? 1.978 18.411 14.757 1.00 94.81 262 ARG A CA 1
ATOM 2115 C C . ARG A 1 262 ? 1.249 19.633 15.331 1.00 94.81 262 ARG A C 1
ATOM 2117 O O . ARG A 1 262 ? 1.906 20.491 15.913 1.00 94.81 262 ARG A O 1
ATOM 2124 N N . ASN A 1 263 ? -0.075 19.714 15.180 1.00 94.88 263 ASN A N 1
ATOM 2125 C CA . ASN A 1 263 ? -0.880 20.855 15.628 1.00 94.88 263 ASN A CA 1
ATOM 2126 C C . ASN A 1 263 ? -1.532 20.615 17.001 1.00 94.88 263 ASN A C 1
ATOM 2128 O O . ASN A 1 263 ? -2.149 21.524 17.557 1.00 94.88 263 ASN A O 1
ATOM 2132 N N . MET A 1 264 ? -1.418 19.408 17.561 1.00 95.25 264 MET A N 1
ATOM 2133 C CA . MET A 1 264 ? -1.995 19.096 18.865 1.00 95.25 264 MET A CA 1
ATOM 2134 C C . MET A 1 264 ? -1.192 19.753 19.988 1.00 95.25 264 MET A C 1
ATOM 2136 O O . MET A 1 264 ? 0.035 19.681 20.015 1.00 95.25 264 MET A O 1
ATOM 2140 N N . GLN A 1 265 ? -1.879 20.346 20.966 1.00 93.88 265 GLN A N 1
ATOM 2141 C CA . GLN A 1 265 ? -1.225 20.980 22.119 1.00 93.88 265 GLN A CA 1
ATOM 2142 C C . GLN A 1 265 ? -0.351 19.985 22.895 1.00 93.88 265 GLN A C 1
ATOM 2144 O O . GLN A 1 265 ? 0.771 20.308 23.276 1.00 93.88 265 GLN A O 1
ATOM 2149 N N . GLN A 1 266 ? -0.827 18.746 23.047 1.00 92.56 266 GLN A N 1
ATOM 2150 C CA . GLN A 1 266 ? -0.110 17.659 23.714 1.00 92.56 266 GLN A CA 1
ATOM 2151 C C . GLN A 1 266 ? 1.207 17.305 23.012 1.00 92.56 266 GLN A C 1
ATOM 2153 O O . GLN A 1 266 ? 2.133 16.841 23.670 1.00 92.56 266 GLN A O 1
ATOM 2158 N N . ALA A 1 267 ? 1.327 17.552 21.701 1.00 92.19 267 ALA A N 1
ATOM 2159 C CA . ALA A 1 267 ? 2.542 17.243 20.956 1.00 92.19 267 ALA A CA 1
ATOM 2160 C C . ALA A 1 267 ? 3.746 18.044 21.465 1.00 92.19 267 ALA A C 1
ATOM 2162 O O . ALA A 1 267 ? 4.855 17.521 21.472 1.00 92.19 267 ALA A O 1
ATOM 2163 N N . GLN A 1 268 ? 3.527 19.273 21.950 1.00 92.56 268 GLN A N 1
ATOM 2164 C CA . GLN A 1 268 ? 4.582 20.159 22.466 1.00 92.56 268 GLN A CA 1
ATOM 2165 C C . GLN A 1 268 ? 5.273 19.605 23.719 1.00 92.56 268 GLN A C 1
ATOM 2167 O O . GLN A 1 268 ? 6.379 20.026 24.047 1.00 92.56 268 GLN A O 1
ATOM 2172 N N . LEU A 1 269 ? 4.625 18.664 24.411 1.00 91.00 269 LEU A N 1
ATOM 2173 C CA . LEU A 1 269 ? 5.129 18.030 25.628 1.00 91.00 269 LEU A CA 1
ATOM 2174 C C . LEU A 1 269 ? 5.960 16.770 25.338 1.00 91.00 269 LEU A C 1
ATOM 2176 O O . LEU A 1 269 ? 6.548 16.200 26.256 1.00 91.00 269 LEU A O 1
ATOM 2180 N N . LEU A 1 270 ? 5.999 16.310 24.084 1.00 90.19 270 LEU A N 1
ATOM 2181 C CA . LEU A 1 270 ? 6.656 15.060 23.717 1.00 90.19 270 LEU A CA 1
ATOM 2182 C C . LEU A 1 270 ? 8.153 15.271 23.447 1.00 90.19 270 LEU A C 1
ATOM 2184 O O . LEU A 1 270 ? 8.519 16.233 22.767 1.00 90.19 270 LEU A O 1
ATOM 2188 N N . PRO A 1 271 ? 9.033 14.341 23.869 1.00 87.38 271 PRO A N 1
ATOM 2189 C CA . PRO A 1 271 ? 10.471 14.436 23.600 1.00 87.38 271 PRO A CA 1
ATOM 2190 C C . PRO A 1 271 ? 10.799 14.549 22.106 1.00 87.38 271 PRO A C 1
ATOM 2192 O O . PRO A 1 271 ? 11.707 15.277 21.710 1.00 87.38 271 PRO A O 1
ATOM 2195 N N . SER A 1 272 ? 10.015 13.876 21.261 1.00 88.88 272 SER A N 1
ATOM 2196 C CA . SER A 1 272 ? 10.189 13.884 19.811 1.00 88.88 272 SER A CA 1
ATOM 2197 C C . SER A 1 272 ? 9.561 15.101 19.120 1.00 88.88 272 SER A C 1
ATOM 2199 O O . SER A 1 272 ? 9.547 15.131 17.892 1.00 88.88 272 SER A O 1
ATOM 2201 N N . PHE A 1 273 ? 9.028 16.100 19.844 1.00 91.75 273 PHE A N 1
ATOM 2202 C CA . PHE A 1 273 ? 8.281 17.222 19.251 1.00 91.75 273 PHE A CA 1
ATOM 2203 C C . PHE A 1 273 ? 9.062 17.960 18.159 1.00 91.75 273 PHE A C 1
ATOM 2205 O O . PHE A 1 273 ? 8.501 18.316 17.123 1.00 91.75 273 PHE A O 1
ATOM 2212 N N . ALA A 1 274 ? 10.364 18.173 18.374 1.00 92.81 274 ALA A N 1
ATOM 2213 C CA . ALA A 1 274 ? 11.222 18.877 17.424 1.00 92.81 274 ALA A CA 1
ATOM 2214 C C . ALA A 1 274 ? 11.274 18.195 16.047 1.00 92.81 274 ALA A C 1
ATOM 2216 O O . ALA A 1 274 ? 11.362 18.894 15.036 1.00 92.81 274 ALA A O 1
ATOM 2217 N N . GLU A 1 275 ? 11.200 16.864 16.025 1.00 93.94 275 GLU A N 1
ATOM 2218 C CA . GLU A 1 275 ? 11.149 16.059 14.807 1.00 93.94 275 GLU A CA 1
ATOM 2219 C C . GLU A 1 275 ? 9.707 15.901 14.316 1.00 93.94 275 GLU A C 1
ATOM 2221 O O . GLU A 1 275 ? 9.410 16.216 13.171 1.00 93.94 275 GLU A O 1
ATOM 2226 N N . LEU A 1 276 ? 8.780 15.542 15.209 1.00 93.38 276 LEU A N 1
ATOM 2227 C CA . LEU A 1 276 ? 7.361 15.338 14.906 1.00 93.38 276 LEU A CA 1
ATOM 2228 C C . LEU A 1 276 ? 6.732 16.540 14.193 1.00 93.38 276 LEU A C 1
ATOM 2230 O O . LEU A 1 276 ? 5.968 16.353 13.253 1.00 93.38 276 LEU A O 1
ATOM 2234 N N . LYS A 1 277 ? 7.066 17.776 14.587 1.00 94.62 277 LYS A N 1
ATOM 2235 C CA . LYS A 1 277 ? 6.492 18.987 13.974 1.00 94.62 277 LYS A CA 1
ATOM 2236 C C . LYS A 1 277 ? 6.884 19.203 12.505 1.00 94.62 277 LYS A C 1
ATOM 2238 O O . LYS A 1 277 ? 6.269 20.037 11.840 1.00 94.62 277 LYS A O 1
ATOM 2243 N N . LYS A 1 278 ? 7.927 18.518 12.019 1.00 94.31 278 LYS A N 1
ATOM 2244 C CA . LYS A 1 278 ? 8.372 18.582 10.617 1.00 94.31 278 LYS A CA 1
ATOM 2245 C C . LYS A 1 278 ? 7.483 17.747 9.701 1.00 94.31 278 LYS A C 1
ATOM 2247 O O . LYS A 1 278 ? 7.415 18.032 8.508 1.00 94.31 278 LYS A O 1
ATOM 2252 N N . HIS A 1 279 ? 6.786 16.773 10.273 1.00 94.38 279 HIS A N 1
ATOM 2253 C CA . HIS A 1 279 ? 5.997 15.793 9.546 1.00 94.38 279 HIS A CA 1
ATOM 2254 C C . HIS A 1 279 ? 4.508 16.136 9.627 1.00 94.38 279 HIS A C 1
ATOM 2256 O O . HIS A 1 279 ? 4.040 16.765 10.581 1.00 94.38 279 HIS A O 1
ATOM 2262 N N . ASP A 1 280 ? 3.765 15.827 8.569 1.00 95.19 280 ASP A N 1
ATOM 2263 C CA . ASP A 1 280 ? 2.406 16.323 8.339 1.00 95.19 280 ASP A CA 1
ATOM 2264 C C . ASP A 1 280 ? 1.343 15.219 8.332 1.00 95.19 280 ASP A C 1
ATOM 2266 O O . ASP A 1 280 ? 0.249 15.420 7.794 1.00 95.19 280 ASP A O 1
ATOM 2270 N N . GLU A 1 281 ? 1.660 14.069 8.933 1.00 96.75 281 GLU A N 1
ATOM 2271 C CA . GLU A 1 281 ? 0.729 12.958 9.086 1.00 96.75 281 GLU A CA 1
ATOM 2272 C C . GLU A 1 281 ? -0.506 13.348 9.899 1.00 96.75 281 GLU A C 1
ATOM 2274 O O . GLU A 1 281 ? -0.507 14.248 10.752 1.00 96.75 281 GLU A O 1
ATOM 2279 N N . THR A 1 282 ? -1.568 12.603 9.623 1.00 97.25 282 THR A N 1
ATOM 2280 C CA . THR A 1 282 ? -2.891 12.788 10.195 1.00 97.25 282 THR A CA 1
ATOM 2281 C C . THR A 1 282 ? -3.451 11.476 10.720 1.00 97.25 282 THR A C 1
ATOM 2283 O O . THR A 1 282 ? -2.871 10.410 10.515 1.00 97.25 282 THR A O 1
ATOM 2286 N N . ALA A 1 283 ? -4.599 11.566 11.385 1.00 98.38 283 ALA A N 1
ATOM 2287 C CA . ALA A 1 283 ? -5.477 10.430 11.623 1.00 98.38 283 ALA A CA 1
ATOM 2288 C C . ALA A 1 283 ? -6.943 10.842 11.510 1.00 98.38 283 ALA A C 1
ATOM 2290 O O . ALA A 1 283 ? -7.302 11.995 11.766 1.00 98.38 283 ALA A O 1
ATOM 2291 N N . ILE A 1 284 ? -7.792 9.866 11.188 1.00 98.81 284 ILE A N 1
ATOM 2292 C CA . ILE A 1 284 ? -9.247 9.994 11.282 1.00 98.81 284 ILE A CA 1
ATOM 2293 C C . ILE A 1 284 ? -9.721 9.186 12.479 1.00 98.81 284 ILE A C 1
ATOM 2295 O O . ILE A 1 284 ? -9.458 7.988 12.569 1.00 98.81 284 ILE A O 1
ATOM 2299 N N . ILE A 1 285 ? -10.482 9.825 13.361 1.00 98.81 285 ILE A N 1
ATOM 2300 C CA . ILE A 1 285 ? -11.109 9.191 14.516 1.00 98.81 285 ILE A CA 1
ATOM 2301 C C . ILE A 1 285 ? -12.617 9.248 14.322 1.00 98.81 285 ILE A C 1
ATOM 2303 O O . ILE A 1 285 ? -13.198 10.326 14.337 1.00 98.81 285 ILE A O 1
ATOM 2307 N N . SER A 1 286 ? -13.259 8.095 14.158 1.00 98.62 286 SER A N 1
ATOM 2308 C CA . SER A 1 286 ? -14.715 7.980 14.038 1.00 98.62 286 SER A CA 1
ATOM 2309 C C . SER A 1 286 ? -15.292 7.236 15.233 1.00 98.62 286 SER A C 1
ATOM 2311 O O . SER A 1 286 ? -14.987 6.067 15.455 1.00 98.62 286 SER A O 1
ATOM 2313 N N . ILE A 1 287 ? -16.148 7.903 16.000 1.00 98.31 287 ILE A N 1
ATOM 2314 C CA . ILE A 1 287 ? -16.922 7.288 17.073 1.00 98.31 287 ILE A CA 1
ATOM 2315 C C . ILE A 1 287 ? -18.189 6.703 16.470 1.00 98.31 287 ILE A C 1
ATOM 2317 O O . ILE A 1 287 ? -19.021 7.428 15.921 1.00 98.31 287 ILE A O 1
ATOM 2321 N N . VAL A 1 288 ? -18.346 5.390 16.592 1.00 97.38 288 VAL A N 1
ATOM 2322 C CA . VAL A 1 288 ? -19.476 4.653 16.029 1.00 97.38 288 VAL A CA 1
ATOM 2323 C C . VAL A 1 288 ? -20.206 3.849 17.095 1.00 97.38 288 VAL A C 1
ATOM 2325 O O . VAL A 1 288 ? -19.653 3.495 18.138 1.00 97.38 288 VAL A O 1
ATOM 2328 N N . GLN A 1 289 ? -21.461 3.526 16.809 1.00 95.19 289 GLN A N 1
ATOM 2329 C CA . GLN A 1 289 ? -22.267 2.599 17.592 1.00 95.19 289 GLN A CA 1
ATOM 2330 C C . GLN A 1 289 ? -22.887 1.553 16.684 1.00 95.19 289 GLN A C 1
ATOM 2332 O O . GLN A 1 289 ? -23.417 1.872 15.620 1.00 95.19 289 GLN A O 1
ATOM 2337 N N . HIS A 1 290 ? -22.893 0.301 17.130 1.00 92.56 290 HIS A N 1
ATOM 2338 C CA . HIS A 1 290 ? -23.672 -0.728 16.458 1.00 92.56 290 HIS A CA 1
ATOM 2339 C C . HIS A 1 290 ? -25.140 -0.624 16.869 1.00 92.56 290 HIS A C 1
ATOM 2341 O O . HIS A 1 290 ? -25.454 -0.593 18.060 1.00 92.56 290 HIS A O 1
ATOM 2347 N N . LYS A 1 291 ? -26.062 -0.657 15.902 1.00 90.19 291 LYS A N 1
ATOM 2348 C CA . LYS A 1 291 ? -27.507 -0.509 16.162 1.00 90.19 291 LYS A CA 1
ATOM 2349 C C . LYS A 1 291 ? -28.077 -1.582 17.099 1.00 90.19 291 LYS A C 1
ATOM 2351 O O . LYS A 1 291 ? -29.062 -1.339 17.786 1.00 90.19 291 LYS A O 1
ATOM 2356 N N . SER A 1 292 ? -27.455 -2.764 17.169 1.00 87.25 292 SER A N 1
ATOM 2357 C CA . SER A 1 292 ? -27.849 -3.827 18.115 1.00 87.25 292 SER A CA 1
ATOM 2358 C C . SER A 1 292 ? -27.325 -3.630 19.547 1.00 87.25 292 SER A C 1
ATOM 2360 O O . SER A 1 292 ? -27.777 -4.331 20.454 1.00 87.25 292 SER A O 1
ATOM 2362 N N . ALA A 1 293 ? -26.358 -2.732 19.749 1.00 87.62 293 ALA A N 1
ATOM 2363 C CA . ALA A 1 293 ? -25.709 -2.455 21.028 1.00 87.62 293 ALA A CA 1
ATOM 2364 C C . ALA A 1 293 ? -25.495 -0.935 21.207 1.00 87.62 293 ALA A C 1
ATOM 2366 O O . ALA A 1 293 ? -24.356 -0.485 21.317 1.00 87.62 293 ALA A O 1
ATOM 2367 N N . PRO A 1 294 ? -26.579 -0.137 21.271 1.00 85.56 294 PRO A N 1
ATOM 2368 C CA . PRO A 1 294 ? -26.514 1.331 21.273 1.00 85.56 294 PRO A CA 1
ATOM 2369 C C . PRO A 1 294 ? -25.897 1.942 22.543 1.00 85.56 294 PRO A C 1
ATOM 2371 O O . PRO A 1 294 ? -25.745 3.151 22.624 1.00 85.56 294 PRO A O 1
ATOM 2374 N N . ASN A 1 295 ? -25.539 1.133 23.543 1.00 87.50 295 ASN A N 1
ATOM 2375 C CA . ASN A 1 295 ? -24.855 1.594 24.758 1.00 87.50 295 ASN A CA 1
ATOM 2376 C C . ASN A 1 295 ? -23.334 1.372 24.701 1.00 87.50 295 ASN A C 1
ATOM 2378 O O . ASN A 1 295 ? -22.625 1.727 25.645 1.00 87.50 295 ASN A O 1
ATOM 2382 N N . LEU A 1 296 ? -22.835 0.730 23.640 1.00 90.69 296 LEU A N 1
ATOM 2383 C CA . LEU A 1 296 ? -21.417 0.478 23.421 1.00 90.69 296 LEU A CA 1
ATOM 2384 C C . LEU A 1 296 ? -20.920 1.368 22.285 1.00 90.69 296 LEU A C 1
ATOM 2386 O O . LEU A 1 296 ? -21.394 1.272 21.153 1.00 90.69 296 LEU A O 1
ATOM 2390 N N . PHE A 1 297 ? -19.953 2.215 22.611 1.00 95.25 297 PHE A N 1
ATOM 2391 C CA . PHE A 1 297 ? -19.282 3.077 21.650 1.00 95.25 297 PHE A CA 1
ATOM 2392 C C . PHE A 1 297 ? -17.978 2.426 21.207 1.00 95.25 297 PHE A C 1
ATOM 2394 O O . PHE A 1 297 ? -17.320 1.732 21.979 1.00 95.25 297 PHE A O 1
ATOM 2401 N N . ILE A 1 298 ? -17.603 2.645 19.957 1.00 97.06 298 ILE A N 1
ATOM 2402 C CA . ILE A 1 298 ? -16.348 2.146 19.411 1.00 97.06 298 ILE A CA 1
ATOM 2403 C C . ILE A 1 298 ? -15.652 3.326 18.748 1.00 97.06 298 ILE A C 1
ATOM 2405 O O . ILE A 1 298 ? -16.224 3.954 17.859 1.00 97.06 298 ILE A O 1
ATOM 2409 N N . ALA A 1 299 ? -14.437 3.641 19.185 1.00 98.31 299 ALA A N 1
ATOM 2410 C CA . ALA A 1 299 ? -13.588 4.594 18.486 1.00 98.31 299 ALA A CA 1
ATOM 2411 C C . ALA A 1 299 ? -12.787 3.849 17.413 1.00 98.31 299 ALA A C 1
ATOM 2413 O O . ALA A 1 299 ? -11.989 2.971 17.730 1.00 98.31 299 ALA A O 1
ATOM 2414 N N . ILE A 1 300 ? -13.012 4.194 16.150 1.00 98.62 300 ILE A N 1
ATOM 2415 C CA . ILE A 1 300 ? -12.251 3.698 15.006 1.00 98.62 300 ILE A CA 1
ATOM 2416 C C . ILE A 1 300 ? -11.194 4.737 14.665 1.00 98.62 300 ILE A C 1
ATOM 2418 O O . ILE A 1 300 ? -11.536 5.860 14.296 1.00 98.62 300 ILE A O 1
ATOM 2422 N N . VAL A 1 301 ? -9.926 4.366 14.781 1.00 98.81 301 VAL A N 1
ATOM 2423 C CA . VAL A 1 301 ? -8.782 5.236 14.507 1.00 98.81 301 VAL A CA 1
ATOM 2424 C C . VAL A 1 301 ? -8.079 4.719 13.258 1.00 98.81 301 VAL A C 1
ATOM 2426 O O . VAL A 1 301 ? -7.454 3.662 13.293 1.00 98.81 301 VAL A O 1
ATOM 2429 N N . ASN A 1 302 ? -8.202 5.452 12.154 1.00 98.88 302 ASN A N 1
ATOM 2430 C CA . ASN A 1 302 ? -7.445 5.210 10.930 1.00 98.88 302 ASN A CA 1
ATOM 2431 C C . ASN A 1 302 ? -6.138 6.009 11.006 1.00 98.88 302 ASN A C 1
ATOM 2433 O O . ASN A 1 302 ? -6.189 7.235 11.161 1.00 98.88 302 ASN A O 1
ATOM 2437 N N . ILE A 1 303 ? -4.989 5.342 10.882 1.00 98.69 303 ILE A N 1
ATOM 2438 C CA . ILE A 1 303 ? -3.657 5.968 10.934 1.00 98.69 303 ILE A CA 1
ATOM 2439 C C . ILE A 1 303 ? -2.837 5.706 9.661 1.00 98.69 303 ILE A C 1
ATOM 2441 O O . ILE A 1 303 ? -3.024 4.705 8.975 1.00 98.69 303 ILE A O 1
ATOM 2445 N N . HIS A 1 304 ? -1.921 6.624 9.363 1.00 98.31 304 HIS A N 1
ATOM 2446 C CA . HIS A 1 304 ? -0.785 6.413 8.470 1.00 98.31 304 HIS A CA 1
ATOM 2447 C C . HIS A 1 304 ? 0.398 7.128 9.130 1.00 98.31 304 HIS A C 1
ATOM 2449 O O . HIS A 1 304 ? 0.506 8.354 9.052 1.00 98.31 304 HIS A O 1
ATOM 2455 N N . LEU A 1 305 ? 1.222 6.370 9.857 1.00 97.56 305 LEU A N 1
ATOM 2456 C CA . LEU A 1 305 ? 2.342 6.918 10.626 1.00 97.56 305 LEU A CA 1
ATOM 2457 C C . LEU A 1 305 ? 3.512 7.312 9.718 1.00 97.56 305 LEU A C 1
ATOM 2459 O O . LEU A 1 305 ? 3.562 6.934 8.549 1.00 97.56 305 LEU A O 1
ATOM 2463 N N . TYR A 1 306 ? 4.460 8.077 10.258 1.00 96.25 306 TYR A N 1
ATOM 2464 C CA . TYR A 1 306 ? 5.633 8.540 9.517 1.00 96.25 306 TYR A CA 1
ATOM 2465 C C . TYR A 1 306 ? 6.402 7.381 8.856 1.00 96.25 306 TYR A C 1
ATOM 2467 O O . TYR A 1 306 ? 6.692 6.369 9.495 1.00 96.25 306 TYR A O 1
ATOM 2475 N N . TRP A 1 307 ? 6.724 7.553 7.573 1.00 89.56 307 TRP A N 1
ATOM 2476 C CA . TRP A 1 307 ? 7.112 6.472 6.662 1.00 89.56 307 TRP A CA 1
ATOM 2477 C C . TRP A 1 307 ? 8.563 6.004 6.783 1.00 89.56 307 TRP A C 1
ATOM 2479 O O . TRP A 1 307 ? 8.895 4.886 6.389 1.00 89.56 307 TRP A O 1
ATOM 2489 N N . GLU A 1 308 ? 9.460 6.847 7.295 1.00 85.56 308 GLU A N 1
ATOM 2490 C CA . GLU A 1 308 ? 10.879 6.508 7.329 1.00 85.56 308 GLU A CA 1
ATOM 2491 C C . GLU A 1 308 ? 11.134 5.394 8.351 1.00 85.56 308 GLU A C 1
ATOM 2493 O O . GLU A 1 308 ? 11.082 5.588 9.569 1.00 85.56 308 GLU A O 1
ATOM 2498 N N . GLN A 1 309 ? 11.413 4.197 7.835 1.00 70.12 309 GLN A N 1
ATOM 2499 C CA . GLN A 1 309 ? 11.428 2.979 8.644 1.00 70.12 309 GLN A CA 1
ATOM 2500 C C . GLN A 1 309 ? 12.596 2.927 9.643 1.00 70.12 309 GLN A C 1
ATOM 2502 O O . GLN A 1 309 ? 12.469 2.297 10.698 1.00 70.12 309 GLN A O 1
ATOM 2507 N N . THR A 1 310 ? 13.711 3.601 9.344 1.00 73.56 310 THR A N 1
ATOM 2508 C CA . THR A 1 310 ? 14.937 3.581 10.154 1.00 73.56 310 THR A CA 1
ATOM 2509 C C . THR A 1 310 ? 15.002 4.796 11.076 1.00 73.56 310 THR A C 1
ATOM 2511 O O . THR A 1 310 ? 14.902 5.932 10.629 1.00 73.56 310 THR A O 1
ATOM 2514 N N . GLY A 1 311 ? 15.227 4.568 12.373 1.00 69.94 311 GLY A N 1
ATOM 2515 C CA . GLY A 1 311 ? 15.632 5.626 13.309 1.00 69.94 311 GLY A CA 1
ATOM 2516 C C . GLY A 1 311 ? 14.530 6.552 13.843 1.00 69.94 311 GLY A C 1
ATOM 2517 O O . GLY A 1 311 ? 14.853 7.431 14.634 1.00 69.94 311 GLY A O 1
ATOM 2518 N N . ASN A 1 312 ? 13.254 6.339 13.495 1.00 85.81 312 ASN A N 1
ATOM 2519 C CA . ASN A 1 312 ? 12.145 7.244 13.846 1.00 85.81 312 ASN A CA 1
ATOM 2520 C C . ASN A 1 312 ? 10.991 6.571 14.620 1.00 85.81 312 ASN A C 1
ATOM 2522 O O . ASN A 1 312 ? 9.836 7.002 14.567 1.00 85.81 312 ASN A O 1
ATOM 2526 N N . ASP A 1 313 ? 11.298 5.517 15.382 1.00 92.06 313 ASP A N 1
ATOM 2527 C CA . ASP A 1 313 ? 10.355 4.867 16.310 1.00 92.06 313 ASP A CA 1
ATOM 2528 C C . ASP A 1 313 ? 9.708 5.861 17.280 1.00 92.06 313 ASP A C 1
ATOM 2530 O O . ASP A 1 313 ? 8.513 5.760 17.551 1.00 92.06 313 ASP A O 1
ATOM 2534 N N . ASP A 1 314 ? 10.470 6.838 17.775 1.00 90.88 314 ASP A N 1
ATOM 2535 C CA . ASP A 1 314 ? 9.974 7.821 18.739 1.00 90.88 314 ASP A CA 1
ATOM 2536 C C . ASP A 1 314 ? 8.905 8.737 18.119 1.00 90.88 314 ASP A C 1
ATOM 2538 O O . ASP A 1 314 ? 7.906 9.051 18.764 1.00 90.88 314 ASP A O 1
ATOM 2542 N N . VAL A 1 315 ? 9.064 9.121 16.845 1.00 95.19 315 VAL A N 1
ATOM 2543 C CA . VAL A 1 315 ? 8.069 9.925 16.114 1.00 95.19 315 VAL A CA 1
ATOM 2544 C C . VAL A 1 315 ? 6.786 9.125 15.918 1.00 95.19 315 VAL A C 1
ATOM 2546 O O . VAL A 1 315 ? 5.711 9.613 16.269 1.00 95.19 315 VAL A O 1
ATOM 2549 N N . ARG A 1 316 ? 6.894 7.883 15.430 1.00 96.25 316 ARG A N 1
ATOM 2550 C CA . ARG A 1 316 ? 5.743 6.986 15.224 1.00 96.25 316 ARG A CA 1
ATOM 2551 C C . ARG A 1 316 ? 5.019 6.682 16.538 1.00 96.25 316 ARG A C 1
ATOM 2553 O O . ARG A 1 316 ? 3.794 6.753 16.597 1.00 96.25 316 ARG A O 1
ATOM 2560 N N . THR A 1 317 ? 5.766 6.432 17.614 1.00 96.38 317 THR A N 1
ATOM 2561 C CA . THR A 1 317 ? 5.207 6.207 18.959 1.00 96.38 317 THR A CA 1
ATOM 2562 C C . THR A 1 317 ? 4.464 7.448 19.456 1.00 96.38 317 THR A C 1
ATOM 2564 O O . THR A 1 317 ? 3.350 7.336 19.961 1.00 96.38 317 THR A O 1
ATOM 2567 N N . SER A 1 318 ? 5.027 8.643 19.257 1.00 96.56 318 SER A N 1
ATOM 2568 C CA . SER A 1 318 ? 4.377 9.911 19.603 1.00 96.56 318 SER A CA 1
ATOM 2569 C C . SER A 1 318 ? 3.105 10.180 18.794 1.00 96.56 318 SER A C 1
ATOM 2571 O O . SER A 1 318 ? 2.101 10.600 19.363 1.00 96.56 318 SER A O 1
ATOM 2573 N N . GLN A 1 319 ? 3.105 9.912 17.486 1.00 97.69 319 GLN A N 1
ATOM 2574 C CA . GLN A 1 319 ? 1.907 10.025 16.641 1.00 97.69 319 GLN A CA 1
ATOM 2575 C C . GLN A 1 319 ? 0.798 9.077 17.120 1.00 97.69 319 GLN A C 1
ATOM 2577 O O . GLN A 1 319 ? -0.356 9.478 17.267 1.00 97.69 319 GLN A O 1
ATOM 2582 N N . LEU A 1 320 ? 1.160 7.839 17.452 1.00 97.31 320 LEU A N 1
ATOM 2583 C CA . LEU A 1 320 ? 0.237 6.833 17.966 1.00 97.31 320 LEU A CA 1
ATOM 2584 C C . LEU A 1 320 ? -0.320 7.195 19.352 1.00 97.31 320 LEU A C 1
ATOM 2586 O O . LEU A 1 320 ? -1.523 7.066 19.585 1.00 97.31 320 LEU A O 1
ATOM 2590 N N . TYR A 1 321 ? 0.527 7.726 20.239 1.00 97.50 321 TYR A N 1
ATOM 2591 C CA . TYR A 1 321 ? 0.120 8.296 21.525 1.00 97.50 321 TYR A CA 1
ATOM 2592 C C . TYR A 1 321 ? -0.921 9.404 21.346 1.00 97.50 321 TYR A C 1
ATOM 2594 O O . TYR A 1 321 ? -1.994 9.352 21.948 1.00 97.50 321 TYR A O 1
ATOM 2602 N N . LEU A 1 322 ? -0.638 10.374 20.476 1.00 98.25 322 LEU A N 1
ATOM 2603 C CA . LEU A 1 322 ? -1.539 11.491 20.200 1.00 98.25 322 LEU A CA 1
ATOM 2604 C C . LEU A 1 322 ? -2.875 11.017 19.610 1.00 98.25 322 LEU A C 1
ATOM 2606 O O . LEU A 1 322 ? -3.928 11.493 20.039 1.00 98.25 322 LEU A O 1
ATOM 2610 N N . ALA A 1 323 ? -2.847 10.049 18.687 1.00 98.31 323 ALA A N 1
ATOM 2611 C CA . ALA A 1 323 ? -4.054 9.440 18.128 1.00 98.31 323 ALA A CA 1
ATOM 2612 C C . ALA A 1 323 ? -4.915 8.782 19.214 1.00 98.31 323 ALA A C 1
ATOM 2614 O O . ALA A 1 323 ? -6.128 9.001 19.272 1.00 98.31 323 ALA A O 1
ATOM 2615 N N . LEU A 1 324 ? -4.286 7.996 20.094 1.00 97.69 324 LEU A N 1
ATOM 2616 C CA . LEU A 1 324 ? -4.981 7.291 21.164 1.00 97.69 324 LEU A CA 1
ATOM 2617 C C . LEU A 1 324 ? -5.584 8.258 22.188 1.00 97.69 324 LEU A C 1
ATOM 2619 O O . LEU A 1 324 ? -6.732 8.078 22.595 1.00 97.69 324 LEU A O 1
ATOM 2623 N N . GLU A 1 325 ? -4.841 9.282 22.604 1.00 96.62 325 GLU A N 1
ATOM 2624 C CA . GLU A 1 325 ? -5.339 10.268 23.565 1.00 96.62 325 GLU A CA 1
ATOM 2625 C C . GLU A 1 325 ? -6.487 11.096 22.983 1.00 96.62 325 GLU A C 1
ATOM 2627 O O . GLU A 1 325 ? -7.503 11.283 23.656 1.00 96.62 325 GLU A O 1
ATOM 2632 N N . ALA A 1 326 ? -6.398 11.510 21.715 1.00 98.06 326 ALA A N 1
ATOM 2633 C CA . ALA A 1 326 ? -7.518 12.144 21.024 1.00 98.06 326 ALA A CA 1
ATOM 2634 C C . ALA A 1 326 ? -8.747 11.220 20.992 1.00 98.06 326 ALA A C 1
ATOM 2636 O O . ALA A 1 326 ? -9.831 11.628 21.408 1.00 98.06 326 ALA A O 1
ATOM 2637 N N . ALA A 1 327 ? -8.579 9.952 20.603 1.00 98.12 327 ALA A N 1
ATOM 2638 C CA . ALA A 1 327 ? -9.680 8.994 20.540 1.00 98.12 327 ALA A CA 1
ATOM 2639 C C . ALA A 1 327 ? -10.342 8.764 21.905 1.00 98.12 327 ALA A C 1
ATOM 2641 O O . ALA A 1 327 ? -11.571 8.815 22.008 1.00 98.12 327 ALA A O 1
ATOM 2642 N N . LYS A 1 328 ? -9.543 8.585 22.968 1.00 97.00 328 LYS A N 1
ATOM 2643 C CA . LYS A 1 328 ? -10.033 8.476 24.351 1.00 97.00 328 LYS A CA 1
ATOM 2644 C C . LYS A 1 328 ? -10.796 9.727 24.774 1.00 97.00 328 LYS A C 1
ATOM 2646 O O . LYS A 1 328 ? -11.854 9.605 25.384 1.00 97.00 328 LYS A O 1
ATOM 2651 N N . ASN A 1 329 ? -10.278 10.915 24.473 1.00 96.81 329 ASN A N 1
ATOM 2652 C CA . ASN A 1 329 ? -10.918 12.171 24.856 1.00 96.81 329 ASN A CA 1
ATOM 2653 C C . ASN A 1 329 ? -12.264 12.354 24.154 1.00 96.81 329 ASN A C 1
ATOM 2655 O O . ASN A 1 329 ? -13.240 12.706 24.812 1.00 96.81 329 ASN A O 1
ATOM 2659 N N . ILE A 1 330 ? -12.340 12.056 22.855 1.00 97.50 330 ILE A N 1
ATOM 2660 C CA . ILE A 1 330 ? -13.580 12.169 22.081 1.00 97.50 330 ILE A CA 1
ATOM 2661 C C . ILE A 1 330 ? -14.605 11.141 22.573 1.00 97.50 330 ILE A C 1
ATOM 2663 O O . ILE A 1 330 ? -15.738 11.501 22.877 1.00 97.50 330 ILE A O 1
ATOM 2667 N N . VAL A 1 331 ? -14.232 9.864 22.713 1.00 96.62 331 VAL A N 1
ATOM 2668 C CA . VAL A 1 331 ? -15.201 8.821 23.095 1.00 96.62 331 VAL A CA 1
ATOM 2669 C C . VAL A 1 331 ? -15.712 8.989 24.532 1.00 96.62 331 VAL A C 1
ATOM 2671 O O . VAL A 1 331 ? -16.902 8.787 24.778 1.00 96.62 331 VAL A O 1
ATOM 2674 N N . LYS A 1 332 ? -14.862 9.452 25.466 1.00 96.50 332 LYS A N 1
ATOM 2675 C CA . LYS A 1 332 ? -15.243 9.725 26.865 1.00 96.50 332 LYS A CA 1
ATOM 2676 C C . LYS A 1 332 ? -16.252 10.864 27.016 1.00 96.50 332 LYS A C 1
ATOM 2678 O O . LYS A 1 332 ? -16.967 10.880 28.013 1.00 96.50 332 LYS A O 1
ATOM 2683 N N . GLN A 1 333 ? -16.349 11.778 26.046 1.00 95.88 333 GLN A N 1
ATOM 2684 C CA . GLN A 1 333 ? -17.409 12.799 26.024 1.00 95.88 333 GLN A CA 1
ATOM 2685 C C . GLN A 1 333 ? -18.799 12.180 25.826 1.00 95.88 333 GLN A C 1
ATOM 2687 O O . GLN A 1 333 ? -19.800 12.799 26.174 1.00 95.88 333 GLN A O 1
ATOM 2692 N N . HIS A 1 334 ? -18.864 10.965 25.278 1.00 92.94 334 HIS A N 1
ATOM 2693 C CA . HIS A 1 334 ? -20.114 10.275 24.981 1.00 92.94 334 HIS A CA 1
ATOM 2694 C C . HIS A 1 334 ? -20.397 9.111 25.934 1.00 92.94 334 HIS A C 1
ATOM 2696 O O . HIS A 1 334 ? -21.549 8.890 26.303 1.00 92.94 334 HIS A O 1
ATOM 2702 N N . SER A 1 335 ? -19.376 8.339 26.321 1.00 91.62 335 SER A N 1
ATOM 2703 C CA . SER A 1 335 ? -19.549 7.178 27.195 1.00 91.62 335 SER A CA 1
ATOM 2704 C C . SER A 1 335 ? -18.242 6.732 27.840 1.00 91.62 335 SER A C 1
ATOM 2706 O O . SER A 1 335 ? -17.170 6.831 27.250 1.00 91.62 335 SER A O 1
ATOM 2708 N N . SER A 1 336 ? -18.337 6.159 29.039 1.00 89.62 336 SER A N 1
ATOM 2709 C CA . SER A 1 336 ? -17.252 5.396 29.670 1.00 89.62 336 SER A CA 1
ATOM 2710 C C . SER A 1 336 ? -17.219 3.925 29.228 1.00 89.62 336 SER A C 1
ATOM 2712 O O . SER A 1 336 ? -16.238 3.229 29.479 1.00 89.62 336 SER A O 1
ATOM 2714 N N . ASN A 1 337 ? -18.272 3.447 28.557 1.00 91.12 337 ASN A N 1
ATOM 2715 C CA . ASN A 1 337 ? -18.383 2.096 28.015 1.00 91.12 337 ASN A CA 1
ATOM 2716 C C . ASN A 1 337 ? -18.023 2.096 26.524 1.00 91.12 337 ASN A C 1
ATOM 2718 O O . ASN A 1 337 ? -18.898 2.256 25.663 1.00 91.12 337 ASN A O 1
ATOM 2722 N N . TYR A 1 338 ? -16.733 1.926 26.238 1.00 94.31 338 TYR A N 1
ATOM 2723 C CA . TYR A 1 338 ? -16.216 1.919 24.876 1.00 94.31 338 TYR A CA 1
ATOM 2724 C C . TYR A 1 338 ? -15.086 0.913 24.644 1.00 94.31 338 TYR A C 1
ATOM 2726 O O . TYR A 1 338 ? -14.392 0.486 25.570 1.00 94.31 338 TYR A O 1
ATOM 2734 N N . ASP A 1 339 ? -14.895 0.586 23.370 1.00 95.88 339 ASP A N 1
ATOM 2735 C CA . ASP A 1 339 ? -13.687 -0.035 22.832 1.00 95.88 339 ASP A CA 1
ATOM 2736 C C . ASP A 1 339 ? -13.012 0.902 21.825 1.00 95.88 339 ASP A C 1
ATOM 2738 O O . ASP A 1 339 ? -13.631 1.834 21.304 1.00 95.88 339 ASP A O 1
ATOM 2742 N N . ILE A 1 340 ? -11.734 0.659 21.553 1.00 98.06 340 ILE A N 1
ATOM 2743 C CA . ILE A 1 340 ? -10.966 1.374 20.536 1.00 98.06 340 ILE A CA 1
ATOM 2744 C C . ILE A 1 340 ? -10.375 0.343 19.577 1.00 98.06 340 ILE A C 1
ATOM 2746 O O . ILE A 1 340 ? -9.764 -0.631 20.018 1.00 98.06 340 ILE A O 1
ATOM 2750 N N . ILE A 1 341 ? -10.542 0.580 18.277 1.00 98.62 341 ILE A N 1
ATOM 2751 C CA . ILE A 1 341 ? -9.826 -0.123 17.213 1.00 98.62 341 ILE A CA 1
ATOM 2752 C C . ILE A 1 341 ? -8.908 0.883 16.526 1.00 98.62 341 ILE A C 1
ATOM 2754 O O . ILE A 1 341 ? -9.369 1.936 16.086 1.00 98.62 341 ILE A O 1
ATOM 2758 N N . ILE A 1 342 ? -7.628 0.547 16.416 1.00 98.75 342 ILE A N 1
ATOM 2759 C CA . ILE A 1 342 ? -6.641 1.307 15.649 1.00 98.75 342 ILE A CA 1
ATOM 2760 C C . ILE A 1 342 ? -6.240 0.450 14.457 1.00 98.75 342 ILE A C 1
ATOM 2762 O O . ILE A 1 342 ? -5.772 -0.671 14.636 1.00 98.75 342 ILE A O 1
ATOM 2766 N N . ALA A 1 343 ? -6.443 0.965 13.252 1.00 98.81 343 ALA A N 1
ATOM 2767 C CA . ALA A 1 343 ? -6.124 0.268 12.019 1.00 98.81 343 ALA A CA 1
ATOM 2768 C C . ALA A 1 343 ? -5.404 1.201 11.048 1.00 98.81 343 ALA A C 1
ATOM 2770 O O . ALA A 1 343 ? -5.698 2.397 11.001 1.00 98.81 343 ALA A O 1
ATOM 2771 N N . GLY A 1 344 ? -4.478 0.659 10.270 1.00 98.56 344 GLY A N 1
ATOM 2772 C CA . GLY A 1 344 ? -3.795 1.426 9.240 1.00 98.56 344 GLY A CA 1
ATOM 2773 C C . GLY A 1 344 ? -2.370 0.982 9.006 1.00 98.56 344 GLY A C 1
ATOM 2774 O O . GLY A 1 344 ? -1.968 -0.102 9.430 1.00 98.56 344 GLY A O 1
ATOM 2775 N N . ASP A 1 345 ? -1.634 1.874 8.358 1.00 98.62 345 ASP A N 1
ATOM 2776 C CA . ASP A 1 345 ? -0.219 1.722 8.061 1.00 98.62 345 ASP A CA 1
ATOM 2777 C C . ASP A 1 345 ? 0.601 2.312 9.216 1.00 98.62 345 ASP A C 1
ATOM 2779 O O . ASP A 1 345 ? 0.610 3.526 9.468 1.00 98.62 345 ASP A O 1
ATOM 2783 N N . PHE A 1 346 ? 1.257 1.434 9.969 1.00 98.06 346 PHE A N 1
ATOM 2784 C CA . PHE A 1 346 ? 2.106 1.815 11.094 1.00 98.06 346 PHE A CA 1
ATOM 2785 C C . PHE A 1 346 ? 3.511 2.205 10.636 1.00 98.06 346 PHE A C 1
ATOM 2787 O O . PHE A 1 346 ? 4.278 2.774 11.419 1.00 98.06 346 PHE A O 1
ATOM 2794 N N . ASN A 1 347 ? 3.869 1.887 9.389 1.00 97.25 347 ASN A N 1
ATOM 2795 C CA . ASN A 1 347 ? 5.209 2.010 8.838 1.00 97.25 347 ASN A CA 1
ATOM 2796 C C . ASN A 1 347 ? 6.300 1.347 9.691 1.00 97.25 347 ASN A C 1
ATOM 2798 O O . ASN A 1 347 ? 7.479 1.645 9.523 1.00 97.25 347 ASN A O 1
ATOM 2802 N N . SER A 1 348 ? 5.942 0.456 10.619 1.00 95.38 348 SER A N 1
ATOM 2803 C CA . SER A 1 348 ? 6.831 -0.193 11.582 1.00 95.38 348 SER A CA 1
ATOM 2804 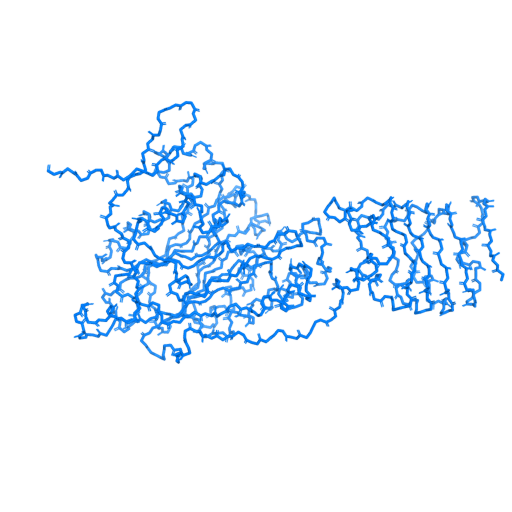C C . SER A 1 348 ? 6.452 -1.655 11.761 1.00 95.38 348 SER A C 1
ATOM 2806 O O . SER A 1 348 ? 5.287 -2.008 11.650 1.00 95.38 348 SER A O 1
ATOM 2808 N N . GLU A 1 349 ? 7.432 -2.510 12.040 1.00 94.50 349 GLU A N 1
ATOM 2809 C CA . GLU A 1 349 ? 7.193 -3.938 12.266 1.00 94.50 349 GLU A CA 1
ATOM 2810 C C . GLU A 1 349 ? 6.847 -4.216 13.742 1.00 94.50 349 GLU A C 1
ATOM 2812 O O . GLU A 1 349 ? 7.256 -3.474 14.641 1.00 94.50 349 GLU A O 1
ATOM 2817 N N . SER A 1 350 ? 6.130 -5.310 14.007 1.00 92.94 350 SER A N 1
ATOM 2818 C CA . SER A 1 350 ? 5.537 -5.653 15.318 1.00 92.94 350 SER A CA 1
ATOM 2819 C C . SER A 1 350 ? 6.489 -5.628 16.537 1.00 92.94 350 SER A C 1
ATOM 2821 O O . SER A 1 350 ? 6.064 -5.389 17.665 1.00 92.94 350 SER A O 1
ATOM 2823 N N . GLN A 1 351 ? 7.789 -5.834 16.328 1.00 90.81 351 GLN A N 1
ATOM 2824 C CA . GLN A 1 351 ? 8.841 -5.859 17.350 1.00 90.81 351 GLN A CA 1
ATOM 2825 C C . GLN A 1 351 ? 9.320 -4.465 17.796 1.00 90.81 351 GLN A C 1
ATOM 2827 O O . GLN A 1 351 ? 10.070 -4.333 18.769 1.00 90.81 351 GLN A O 1
ATOM 2832 N N . THR A 1 352 ? 8.927 -3.419 17.072 1.00 93.31 352 THR A N 1
ATOM 2833 C CA . THR A 1 352 ? 9.389 -2.043 17.290 1.00 93.31 352 THR A CA 1
ATOM 2834 C C . THR A 1 352 ? 8.654 -1.347 18.443 1.00 93.31 352 THR A C 1
ATOM 2836 O O . THR A 1 352 ? 7.712 -1.865 19.051 1.00 93.31 352 THR A O 1
ATOM 2839 N N . THR A 1 353 ? 9.129 -0.159 18.820 1.00 94.00 353 THR A N 1
ATOM 2840 C CA . THR A 1 353 ? 8.634 0.583 19.993 1.00 94.00 353 THR A CA 1
ATOM 2841 C C . THR A 1 353 ? 7.148 0.980 19.919 1.00 94.00 353 THR A C 1
ATOM 2843 O O . THR A 1 353 ? 6.472 0.773 20.931 1.00 94.00 353 THR A O 1
ATOM 2846 N N . PRO A 1 354 ? 6.593 1.443 18.774 1.00 94.94 354 PRO A N 1
ATOM 2847 C CA . PRO A 1 354 ? 5.168 1.783 18.663 1.00 94.94 354 PRO A CA 1
ATOM 2848 C C . PRO A 1 354 ? 4.222 0.640 19.068 1.00 94.94 354 PRO A C 1
ATOM 2850 O O . PRO A 1 354 ? 3.256 0.848 19.803 1.00 94.94 354 PRO A O 1
ATOM 2853 N N . HIS A 1 355 ? 4.535 -0.588 18.648 1.00 96.31 355 HIS A N 1
ATOM 2854 C CA . HIS A 1 355 ? 3.715 -1.774 18.908 1.00 96.31 355 HIS A CA 1
ATOM 2855 C C . HIS A 1 355 ? 3.815 -2.230 20.363 1.00 96.31 355 HIS A C 1
ATOM 2857 O O . HIS A 1 355 ? 2.796 -2.480 21.009 1.00 96.31 355 HIS A O 1
ATOM 2863 N N . ARG A 1 356 ? 5.034 -2.267 20.923 1.00 95.19 356 ARG A N 1
ATOM 2864 C CA . ARG A 1 356 ? 5.236 -2.573 22.350 1.00 95.19 356 ARG A CA 1
ATOM 2865 C C . ARG A 1 356 ? 4.480 -1.591 23.242 1.00 95.19 356 ARG A C 1
ATOM 2867 O O . ARG A 1 356 ? 3.853 -2.010 24.214 1.00 95.19 356 ARG A O 1
ATOM 2874 N N . TRP A 1 357 ? 4.499 -0.308 22.879 1.00 94.81 357 TRP A N 1
ATOM 2875 C CA . TRP A 1 357 ? 3.755 0.729 23.583 1.00 94.81 357 TRP A CA 1
ATOM 2876 C C . TRP A 1 357 ? 2.236 0.495 23.523 1.00 94.81 357 TRP A C 1
ATOM 2878 O O . TRP A 1 357 ? 1.572 0.596 24.555 1.00 94.81 357 TRP A O 1
ATOM 2888 N N . LEU A 1 358 ? 1.677 0.118 22.365 1.00 94.56 358 LEU A N 1
ATOM 2889 C CA . LEU A 1 358 ? 0.252 -0.227 22.257 1.00 94.56 358 LEU A CA 1
ATOM 2890 C C . LEU A 1 358 ? -0.140 -1.403 23.146 1.00 94.56 358 LEU A C 1
ATOM 2892 O O . LEU A 1 358 ? -1.136 -1.314 23.867 1.00 94.56 358 LEU A O 1
ATOM 2896 N N . VAL A 1 359 ? 0.641 -2.484 23.117 1.00 93.06 359 VAL A N 1
ATOM 2897 C CA . VAL A 1 359 ? 0.354 -3.689 23.909 1.00 93.06 359 VAL A CA 1
ATOM 2898 C C . VAL A 1 359 ? 0.318 -3.366 25.402 1.00 93.06 359 VAL A C 1
ATOM 2900 O O . VAL A 1 359 ? -0.612 -3.748 26.112 1.00 93.06 359 VAL A O 1
ATOM 2903 N N . GLN A 1 360 ? 1.268 -2.560 25.875 1.00 89.62 360 GLN A N 1
ATOM 2904 C CA . GLN A 1 360 ? 1.296 -2.082 27.262 1.00 89.62 360 GLN A CA 1
ATOM 2905 C C . GLN A 1 360 ? 0.130 -1.145 27.608 1.00 89.62 360 GLN A C 1
ATOM 2907 O O . GLN A 1 360 ? -0.245 -1.028 28.770 1.00 89.62 360 GLN A O 1
ATOM 2912 N N . ASN A 1 361 ? -0.483 -0.510 26.607 1.00 89.50 361 ASN A N 1
ATOM 2913 C CA . ASN A 1 361 ? -1.679 0.317 26.760 1.00 89.50 361 ASN A CA 1
ATOM 2914 C C . ASN A 1 361 ? -2.990 -0.474 26.574 1.00 89.50 361 ASN A C 1
ATOM 2916 O O . ASN A 1 361 ? -4.050 0.121 26.368 1.00 89.50 361 ASN A O 1
ATOM 2920 N N . GLY A 1 362 ? -2.939 -1.806 26.692 1.00 90.19 362 GLY A N 1
ATOM 2921 C CA . GLY A 1 362 ? -4.120 -2.672 26.731 1.00 90.19 362 GLY A CA 1
ATOM 2922 C C . GLY A 1 362 ? -4.693 -3.031 25.360 1.00 90.19 362 GLY A C 1
ATOM 2923 O O . GLY A 1 362 ? -5.848 -3.461 25.279 1.00 90.19 362 GLY A O 1
ATOM 2924 N N . PHE A 1 363 ? -3.907 -2.850 24.299 1.00 95.56 363 PHE A N 1
ATOM 2925 C CA . PHE A 1 363 ? -4.241 -3.323 22.962 1.00 95.56 363 PHE A CA 1
ATOM 2926 C C . PHE A 1 363 ? -3.633 -4.700 22.699 1.00 95.56 363 PHE A C 1
ATOM 2928 O O . PHE A 1 363 ? -2.649 -5.101 23.312 1.00 95.56 363 PHE A O 1
ATOM 2935 N N . PHE A 1 364 ? -4.206 -5.411 21.741 1.00 94.38 364 PHE A N 1
ATOM 2936 C CA . PHE A 1 364 ? -3.634 -6.626 21.175 1.00 94.38 364 PHE A CA 1
ATOM 2937 C C . PHE A 1 364 ? -3.743 -6.559 19.653 1.00 94.38 364 PHE A C 1
ATOM 2939 O O . PHE A 1 364 ? -4.664 -5.922 19.126 1.00 94.38 364 PHE A O 1
ATOM 2946 N N . ASP A 1 365 ? -2.801 -7.196 18.963 1.00 96.44 365 ASP A N 1
ATOM 2947 C CA . ASP A 1 365 ? -2.868 -7.371 17.515 1.00 96.44 365 ASP A CA 1
ATOM 2948 C C . ASP A 1 365 ? -3.921 -8.441 17.201 1.00 96.44 365 ASP A C 1
ATOM 2950 O O . ASP A 1 365 ? -3.869 -9.574 17.689 1.00 96.44 365 ASP A O 1
ATOM 2954 N N . VAL A 1 366 ? -4.922 -8.061 16.408 1.00 96.44 366 VAL A N 1
ATOM 2955 C CA . VAL A 1 366 ? -6.034 -8.941 16.063 1.00 96.44 366 VAL A CA 1
ATOM 2956 C C . VAL A 1 366 ? -5.563 -10.146 15.252 1.00 96.44 366 VAL A C 1
ATOM 2958 O O . VAL A 1 366 ? -6.065 -11.242 15.493 1.00 96.44 366 VAL A O 1
ATOM 2961 N N . TYR A 1 367 ? -4.611 -9.985 14.333 1.00 96.38 367 TYR A N 1
ATOM 2962 C CA . TYR A 1 367 ? -4.105 -11.091 13.518 1.00 96.38 367 TYR A CA 1
ATOM 2963 C C . TYR A 1 367 ? -3.248 -12.058 14.343 1.00 96.38 367 TYR A C 1
ATOM 2965 O O . TYR A 1 367 ? -3.448 -13.277 14.268 1.00 96.38 367 TYR A O 1
ATOM 2973 N N . ASP A 1 368 ? -2.383 -11.512 15.199 1.00 94.44 368 ASP A N 1
ATOM 2974 C CA . ASP A 1 368 ? -1.544 -12.289 16.117 1.00 94.44 368 ASP A CA 1
ATOM 2975 C C . ASP A 1 368 ? -2.386 -13.113 17.103 1.00 94.44 368 ASP A C 1
ATOM 2977 O O . ASP A 1 368 ? -2.090 -14.277 17.360 1.00 94.44 368 ASP A O 1
ATOM 2981 N N . SER A 1 369 ? -3.535 -12.584 17.549 1.00 92.44 369 SER A N 1
ATOM 2982 C CA . SER A 1 369 ? -4.459 -13.316 18.434 1.00 92.44 369 SER A CA 1
ATOM 2983 C C . SER A 1 369 ? -5.060 -14.595 17.831 1.00 92.44 369 SER A C 1
ATOM 2985 O O . SER A 1 369 ? -5.601 -15.428 18.564 1.00 92.44 369 SER A O 1
ATOM 2987 N N . PHE A 1 370 ? -4.979 -14.764 16.506 1.00 90.62 370 PHE A N 1
ATOM 2988 C CA . PHE A 1 370 ? -5.349 -16.000 15.812 1.00 90.62 370 PHE A CA 1
ATOM 2989 C C . PHE A 1 370 ? -4.139 -16.852 15.408 1.00 90.62 370 PHE A C 1
ATOM 2991 O O . PHE A 1 370 ? -4.343 -17.943 14.880 1.00 90.62 370 PHE A O 1
ATOM 2998 N N . GLY A 1 371 ? -2.906 -16.382 15.628 1.00 92.81 371 GLY A N 1
ATOM 2999 C CA . GLY A 1 371 ? -1.688 -17.015 15.118 1.00 92.81 371 GLY A CA 1
ATOM 3000 C C . GLY A 1 371 ? -1.597 -16.991 13.589 1.00 92.81 371 GLY A C 1
ATOM 3001 O O . GLY A 1 371 ? -1.020 -17.899 12.998 1.00 92.81 371 GLY A O 1
ATOM 3002 N N . LEU A 1 372 ? -2.225 -15.999 12.945 1.00 93.75 372 LEU A N 1
ATOM 3003 C CA . LEU A 1 372 ? -2.374 -15.910 11.486 1.00 93.75 372 LEU A CA 1
ATOM 3004 C C . LEU A 1 372 ? -1.852 -14.581 10.922 1.00 93.75 372 LEU A C 1
ATOM 3006 O O . LEU A 1 372 ? -2.343 -14.106 9.897 1.00 93.75 372 LEU A O 1
ATOM 3010 N N . SER A 1 373 ? -0.879 -13.966 11.596 1.00 95.12 373 SER A N 1
ATOM 3011 C CA . SER A 1 373 ? -0.204 -12.764 11.103 1.00 95.12 373 SER A CA 1
ATOM 3012 C C . SER A 1 373 ? 0.441 -13.024 9.736 1.00 95.12 373 SER A C 1
ATOM 3014 O O . SER A 1 373 ? 1.147 -14.024 9.587 1.00 95.12 373 SER A O 1
ATOM 3016 N N . PRO A 1 374 ? 0.208 -12.159 8.731 1.00 96.00 374 PRO A N 1
ATOM 3017 C CA . PRO A 1 374 ? 0.827 -12.317 7.418 1.00 96.00 374 PRO A CA 1
ATOM 3018 C C . PRO A 1 374 ? 2.350 -12.154 7.521 1.00 96.00 374 PRO A C 1
ATOM 3020 O O . PRO A 1 374 ? 2.840 -11.387 8.359 1.00 96.00 374 PRO A O 1
ATOM 3023 N N . ARG A 1 375 ? 3.113 -12.833 6.650 1.00 95.81 375 ARG A N 1
ATOM 3024 C CA . ARG A 1 375 ? 4.575 -12.633 6.547 1.00 95.81 375 ARG A CA 1
ATOM 3025 C C . ARG A 1 375 ? 4.917 -11.252 6.008 1.00 95.81 375 ARG A C 1
ATOM 3027 O O . ARG A 1 375 ? 6.001 -10.742 6.286 1.00 95.81 375 ARG A O 1
ATOM 3034 N N . PHE A 1 376 ? 4.023 -10.690 5.201 1.00 97.62 376 PHE A N 1
ATOM 3035 C CA . PHE A 1 376 ? 4.129 -9.331 4.709 1.00 97.62 376 PHE A CA 1
ATOM 3036 C C . PHE A 1 376 ? 2.755 -8.739 4.395 1.00 97.62 376 PHE A C 1
ATOM 3038 O O . PHE A 1 376 ? 1.853 -9.418 3.911 1.00 97.62 376 PHE A O 1
ATOM 3045 N N . THR A 1 377 ? 2.623 -7.442 4.637 1.00 97.88 377 THR A N 1
ATOM 3046 C CA . THR A 1 377 ? 1.510 -6.611 4.177 1.00 97.88 377 THR A CA 1
ATOM 3047 C C . THR A 1 377 ? 1.950 -5.626 3.104 1.00 97.88 377 THR A C 1
ATOM 3049 O O . THR A 1 377 ? 1.095 -5.184 2.356 1.00 97.88 377 THR A O 1
ATOM 3052 N N . ILE A 1 378 ? 3.257 -5.363 2.967 1.00 96.81 378 ILE A N 1
ATOM 3053 C CA . ILE A 1 378 ? 3.876 -4.621 1.861 1.00 96.81 378 ILE A CA 1
ATOM 3054 C C . ILE A 1 378 ? 4.852 -5.527 1.096 1.00 96.81 378 ILE A C 1
ATOM 3056 O O . ILE A 1 378 ? 5.607 -6.283 1.718 1.00 96.81 378 ILE A O 1
ATOM 3060 N N . TYR A 1 379 ? 4.858 -5.458 -0.238 1.00 96.00 379 TYR A N 1
ATOM 3061 C CA . TYR A 1 379 ? 5.682 -6.316 -1.094 1.00 96.00 379 TYR A CA 1
ATOM 3062 C C . TYR A 1 379 ? 6.390 -5.544 -2.220 1.00 96.00 379 TYR A C 1
ATOM 3064 O O . TYR A 1 379 ? 5.788 -5.158 -3.223 1.00 96.00 379 TYR A O 1
ATOM 3072 N N . GLY A 1 380 ? 7.706 -5.381 -2.074 1.00 90.31 380 GLY A N 1
ATOM 3073 C CA . GLY A 1 380 ? 8.619 -4.841 -3.079 1.00 90.31 380 GLY A CA 1
ATOM 3074 C C . GLY A 1 380 ? 9.737 -5.827 -3.440 1.00 90.31 380 GLY A C 1
ATOM 3075 O O . GLY A 1 380 ? 9.926 -6.850 -2.785 1.00 90.31 380 GLY A O 1
ATOM 3076 N N . ALA A 1 381 ? 10.523 -5.501 -4.469 1.00 83.19 381 ALA A N 1
ATOM 3077 C CA . ALA A 1 381 ? 11.548 -6.404 -5.011 1.00 83.19 381 ALA A CA 1
ATOM 3078 C C . ALA A 1 381 ? 12.645 -6.790 -4.008 1.00 83.19 381 ALA A C 1
ATOM 3080 O O . ALA A 1 381 ? 13.143 -7.913 -4.022 1.00 83.19 381 ALA A O 1
ATOM 3081 N N . SER A 1 382 ? 13.022 -5.858 -3.133 1.00 78.88 382 SER A N 1
ATOM 3082 C CA . SER A 1 382 ? 14.113 -6.023 -2.165 1.00 78.88 382 SER A CA 1
ATOM 3083 C C . SER A 1 382 ? 13.652 -5.965 -0.709 1.00 78.88 382 SER A C 1
ATOM 3085 O O . SER A 1 382 ? 14.476 -6.058 0.203 1.00 78.88 382 SER A O 1
ATOM 3087 N N . PHE A 1 383 ? 12.349 -5.809 -0.468 1.00 84.38 383 PHE A N 1
ATOM 3088 C CA . PHE A 1 383 ? 11.785 -5.744 0.872 1.00 84.38 383 PHE A CA 1
ATOM 3089 C C . PHE A 1 383 ? 10.344 -6.247 0.882 1.00 84.38 383 PHE A C 1
ATOM 3091 O O . PHE A 1 383 ? 9.535 -5.902 0.028 1.00 84.38 383 PHE A O 1
ATOM 3098 N N . HIS A 1 384 ? 10.000 -7.022 1.900 1.00 92.56 384 HIS A N 1
ATOM 3099 C CA . HIS A 1 384 ? 8.622 -7.383 2.193 1.00 92.56 384 HIS A CA 1
ATOM 3100 C C . HIS A 1 384 ? 8.471 -7.492 3.707 1.00 92.56 384 HIS A C 1
ATOM 3102 O O . HIS A 1 384 ? 9.287 -8.130 4.378 1.00 92.56 384 HIS A O 1
ATOM 3108 N N . LYS A 1 385 ? 7.489 -6.787 4.262 1.00 95.06 385 LYS A N 1
ATOM 3109 C CA . LYS A 1 385 ? 7.359 -6.577 5.710 1.00 95.06 385 LYS A CA 1
ATOM 3110 C C . LYS A 1 385 ? 5.898 -6.542 6.111 1.00 95.06 385 LYS A C 1
ATOM 3112 O O . LYS A 1 385 ? 5.042 -6.247 5.285 1.00 95.06 385 LYS A O 1
ATOM 3117 N N . THR A 1 386 ? 5.623 -6.791 7.382 1.00 97.38 386 THR A N 1
ATOM 3118 C CA . THR A 1 386 ? 4.294 -6.585 7.968 1.00 97.38 386 THR A CA 1
ATOM 3119 C C . THR A 1 386 ? 4.298 -5.258 8.708 1.00 97.38 386 THR A C 1
ATOM 3121 O O . THR A 1 386 ? 4.925 -5.141 9.762 1.00 97.38 386 THR A O 1
ATOM 3124 N N . ILE A 1 387 ? 3.665 -4.253 8.098 1.00 97.69 387 ILE A N 1
ATOM 3125 C CA . ILE A 1 387 ? 3.591 -2.871 8.604 1.00 97.69 387 ILE A CA 1
ATOM 3126 C C . ILE A 1 387 ? 2.152 -2.345 8.720 1.00 97.69 387 ILE A C 1
ATOM 3128 O O . ILE A 1 387 ? 1.932 -1.289 9.310 1.00 97.69 387 ILE A O 1
ATOM 3132 N N . ASP A 1 388 ? 1.171 -3.094 8.218 1.00 98.75 388 ASP A N 1
ATOM 3133 C CA . ASP A 1 388 ? -0.252 -2.786 8.337 1.00 98.75 388 ASP A CA 1
ATOM 3134 C C . ASP A 1 388 ? -0.881 -3.664 9.416 1.00 98.75 388 ASP A C 1
ATOM 3136 O O . ASP A 1 388 ? -0.723 -4.887 9.404 1.00 98.75 388 ASP A O 1
ATOM 3140 N N . PHE A 1 389 ? -1.618 -3.055 10.345 1.00 98.75 389 PHE A N 1
ATOM 3141 C CA . PHE A 1 389 ? -2.165 -3.777 11.494 1.00 98.75 389 PHE A CA 1
ATOM 3142 C C . PHE A 1 389 ? -3.586 -3.346 11.837 1.00 98.75 389 PHE A C 1
ATOM 3144 O O . PHE A 1 389 ? -4.023 -2.237 11.526 1.00 98.75 389 PHE A O 1
ATOM 3151 N N . ILE A 1 390 ? -4.289 -4.232 12.546 1.00 98.75 390 ILE A N 1
ATOM 3152 C CA . ILE A 1 390 ? -5.538 -3.931 13.246 1.00 98.75 390 ILE A CA 1
ATOM 3153 C C . ILE A 1 390 ? -5.322 -4.278 14.720 1.00 98.75 390 ILE A C 1
ATOM 3155 O O . ILE A 1 390 ? -5.261 -5.449 15.088 1.00 98.75 390 ILE A O 1
ATOM 3159 N N . TYR A 1 391 ? -5.242 -3.256 15.565 1.00 98.56 391 TYR A N 1
ATOM 3160 C CA . TYR A 1 391 ? -5.191 -3.382 17.017 1.00 98.56 391 TYR A CA 1
ATOM 3161 C C . TYR A 1 391 ? -6.559 -3.093 17.625 1.00 98.56 391 TYR A C 1
ATOM 3163 O O . TYR A 1 391 ? -7.256 -2.176 17.195 1.00 98.56 391 TYR A O 1
ATOM 3171 N N . SER A 1 392 ? -6.933 -3.829 18.668 1.00 96.75 392 SER A N 1
ATOM 3172 C CA . SER A 1 392 ? -8.182 -3.600 19.405 1.00 96.75 392 SER A CA 1
ATOM 3173 C C . SER A 1 392 ? -7.943 -3.624 20.909 1.00 96.75 392 SER A C 1
ATOM 3175 O O . SER A 1 392 ? -7.040 -4.302 21.392 1.00 96.75 392 SER A O 1
ATOM 3177 N N . THR A 1 393 ? -8.783 -2.927 21.671 1.00 93.19 393 THR A N 1
ATOM 3178 C CA . THR A 1 393 ? -8.941 -3.184 23.110 1.00 93.19 393 THR A CA 1
ATOM 3179 C C . THR A 1 393 ? -9.783 -4.443 23.341 1.00 93.19 393 THR A C 1
ATOM 3181 O O . THR A 1 393 ? -10.616 -4.797 22.503 1.00 93.19 393 THR A O 1
ATOM 3184 N N . VAL A 1 394 ? -9.583 -5.133 24.473 1.00 69.50 394 VAL A N 1
ATOM 3185 C CA . VAL A 1 394 ? -10.354 -6.337 24.865 1.00 69.50 394 VAL A CA 1
ATOM 3186 C C . VAL A 1 394 ? -11.415 -6.000 25.926 1.00 69.50 394 VAL A C 1
ATOM 3188 O O . VAL A 1 394 ? -11.460 -6.640 26.981 1.00 69.50 394 VAL A O 1
ATOM 3191 N N . ASN A 1 395 ? -12.265 -4.983 25.727 1.00 71.50 395 ASN A N 1
ATOM 3192 C CA . ASN A 1 395 ? -13.281 -4.678 26.743 1.00 71.50 395 ASN A CA 1
ATOM 3193 C C . ASN A 1 395 ? -14.611 -5.378 26.457 1.00 71.50 395 ASN A C 1
ATOM 3195 O O . ASN A 1 395 ? -15.118 -6.085 27.335 1.00 71.50 395 ASN A O 1
ATOM 3199 N N . LYS A 1 396 ? -15.209 -5.168 25.277 1.00 82.12 396 LYS A N 1
ATOM 3200 C CA . LYS A 1 396 ? -16.599 -5.576 24.992 1.00 82.12 396 LYS A CA 1
ATOM 3201 C C . LYS A 1 396 ? -16.800 -6.186 23.604 1.00 82.12 396 LYS A C 1
ATOM 3203 O O . LYS A 1 396 ? -17.613 -7.104 23.485 1.00 82.12 396 LYS A O 1
ATOM 3208 N N . ILE A 1 397 ? -16.109 -5.703 22.574 1.00 86.75 397 ILE A N 1
ATOM 3209 C CA . ILE A 1 397 ? -16.111 -6.306 21.234 1.00 86.75 397 ILE A CA 1
ATOM 3210 C C . ILE A 1 397 ? -15.074 -7.426 21.148 1.00 86.75 397 ILE A C 1
ATOM 3212 O O . ILE A 1 397 ? -14.028 -7.375 21.792 1.00 86.75 397 ILE A O 1
ATOM 3216 N N . ARG A 1 398 ? -15.365 -8.460 20.354 1.00 83.31 398 ARG A N 1
ATOM 3217 C CA . ARG A 1 398 ? -14.467 -9.610 20.189 1.00 83.31 398 ARG A CA 1
ATOM 3218 C C . ARG A 1 398 ? -14.156 -9.837 18.715 1.00 83.31 398 ARG A C 1
ATOM 3220 O O . ARG A 1 398 ? -15.110 -10.014 17.952 1.00 83.31 398 ARG A O 1
ATOM 3227 N N . PRO A 1 399 ? -12.879 -9.913 18.307 1.00 90.44 399 PRO A N 1
ATOM 3228 C CA . PRO A 1 399 ? -12.556 -10.418 16.987 1.00 90.44 399 PRO A CA 1
ATOM 3229 C C . PRO A 1 399 ? -12.929 -11.901 16.918 1.00 90.44 399 PRO A C 1
ATOM 3231 O O . PRO A 1 399 ? -12.668 -12.683 17.836 1.00 90.44 399 PRO A O 1
ATOM 3234 N N . ILE A 1 400 ? -13.606 -12.288 15.844 1.00 89.75 400 ILE A N 1
ATOM 3235 C CA . ILE A 1 400 ? -14.118 -13.652 15.651 1.00 89.75 400 ILE A CA 1
ATOM 3236 C C . ILE A 1 400 ? -13.525 -14.351 14.436 1.00 89.75 400 ILE A C 1
ATOM 3238 O O . ILE A 1 400 ? -13.628 -15.575 14.361 1.00 89.75 400 ILE A O 1
ATOM 3242 N N . SER A 1 401 ? -12.956 -13.587 13.505 1.00 91.69 401 SER A N 1
ATOM 3243 C CA . SER A 1 401 ? -12.288 -14.086 12.312 1.00 91.69 401 SER A CA 1
ATOM 3244 C C . SER A 1 401 ? -11.490 -12.965 11.642 1.00 91.69 401 SER A C 1
ATOM 3246 O O . SER A 1 401 ? -11.857 -11.796 11.770 1.00 91.69 401 SER A O 1
ATOM 3248 N N . ILE A 1 402 ? -10.439 -13.321 10.912 1.00 95.12 402 ILE A N 1
ATOM 3249 C CA . ILE A 1 402 ? -9.668 -12.436 10.037 1.00 95.12 402 ILE A CA 1
ATOM 3250 C C . ILE A 1 402 ? -9.674 -12.970 8.609 1.00 95.12 402 ILE A C 1
ATOM 3252 O O . ILE A 1 402 ? -9.917 -14.157 8.389 1.00 95.12 402 ILE A O 1
ATOM 3256 N N . LEU A 1 403 ? -9.421 -12.101 7.636 1.00 95.38 403 LEU A N 1
ATOM 3257 C CA . LEU A 1 403 ? -9.117 -12.505 6.269 1.00 95.38 403 LEU A CA 1
ATOM 3258 C C . LEU A 1 403 ? -7.665 -12.965 6.221 1.00 95.38 403 LEU A C 1
ATOM 3260 O O . LEU A 1 403 ? -6.762 -12.164 6.473 1.00 95.38 403 LEU A O 1
ATOM 3264 N N . GLN A 1 404 ? -7.456 -14.245 5.923 1.00 95.12 404 GLN A N 1
ATOM 3265 C CA . GLN A 1 404 ? -6.118 -14.827 5.823 1.00 95.12 404 GLN A CA 1
ATOM 3266 C C . GLN A 1 404 ? -5.308 -14.151 4.717 1.00 95.12 404 GLN A C 1
ATOM 3268 O O . GLN A 1 404 ? -5.883 -13.572 3.796 1.00 95.12 404 GLN A O 1
ATOM 3273 N N . SER A 1 405 ? -3.980 -14.242 4.797 1.00 94.38 405 SER A N 1
ATOM 3274 C CA . SER A 1 405 ? -3.100 -13.811 3.709 1.00 94.38 405 SER A CA 1
ATOM 3275 C C . SER A 1 405 ? -3.348 -14.630 2.434 1.00 94.38 405 SER A C 1
ATOM 3277 O O . SER A 1 405 ? -4.009 -15.674 2.451 1.00 94.38 405 SER A O 1
ATOM 3279 N N . TYR A 1 406 ? -2.827 -14.147 1.309 1.00 95.00 406 TYR A N 1
ATOM 3280 C CA . TYR A 1 406 ? -2.700 -14.973 0.107 1.00 95.00 406 TYR A CA 1
ATOM 3281 C C . TYR A 1 406 ? -1.723 -16.135 0.360 1.00 95.00 406 TYR A C 1
ATOM 3283 O O . TYR A 1 406 ? -1.047 -16.181 1.386 1.00 95.00 406 TYR A O 1
ATOM 3291 N N . ASN A 1 407 ? -1.606 -17.069 -0.588 1.00 94.75 407 ASN A N 1
ATOM 3292 C CA . ASN A 1 407 ? -0.479 -17.996 -0.575 1.00 94.75 407 ASN A CA 1
ATOM 3293 C C . ASN A 1 407 ? 0.819 -17.208 -0.836 1.00 94.75 407 ASN A C 1
ATOM 3295 O O . ASN A 1 407 ? 1.148 -16.865 -1.971 1.00 94.75 407 ASN A O 1
ATOM 3299 N N . GLU A 1 408 ? 1.533 -16.886 0.237 1.00 94.31 408 GLU A N 1
ATOM 3300 C CA . GLU A 1 408 ? 2.725 -16.038 0.197 1.00 94.31 408 GLU A CA 1
ATOM 3301 C C . GLU A 1 408 ? 3.895 -16.708 -0.539 1.00 94.31 408 GLU A C 1
ATOM 3303 O O . GLU A 1 408 ? 4.690 -16.015 -1.169 1.00 94.31 408 GLU A O 1
ATOM 3308 N N . GLU A 1 409 ? 3.986 -18.043 -0.539 1.00 93.94 409 GLU A N 1
ATOM 3309 C CA . GLU A 1 409 ? 4.995 -18.769 -1.326 1.00 93.94 409 GLU A CA 1
ATOM 3310 C C . GLU A 1 409 ? 4.727 -18.647 -2.827 1.00 93.94 409 GLU A C 1
ATOM 3312 O O . GLU A 1 409 ? 5.643 -18.391 -3.609 1.00 93.94 409 GLU A O 1
ATOM 3317 N N . GLU A 1 410 ? 3.461 -18.766 -3.228 1.00 93.31 410 GLU A N 1
ATOM 3318 C CA . GLU A 1 410 ? 3.034 -18.570 -4.614 1.00 93.31 410 GLU A CA 1
ATOM 3319 C C . GLU A 1 410 ? 3.305 -17.135 -5.084 1.00 93.31 410 GLU A C 1
ATOM 3321 O O . GLU A 1 410 ? 3.778 -16.939 -6.207 1.00 93.31 410 GLU A O 1
ATOM 3326 N N . ILE A 1 411 ? 3.073 -16.136 -4.221 1.00 93.62 411 ILE A N 1
ATOM 3327 C CA . ILE A 1 411 ? 3.403 -14.737 -4.522 1.00 93.62 411 ILE A CA 1
ATOM 3328 C C . ILE A 1 411 ? 4.905 -14.581 -4.774 1.00 93.62 411 ILE A C 1
ATOM 3330 O O . ILE A 1 411 ? 5.288 -14.088 -5.832 1.00 93.62 411 ILE A O 1
ATOM 3334 N N . LEU A 1 412 ? 5.753 -15.054 -3.855 1.00 91.38 412 LEU A N 1
ATOM 3335 C CA . LEU A 1 412 ? 7.215 -14.940 -3.968 1.00 91.38 412 LEU A CA 1
ATOM 3336 C C . LEU A 1 412 ? 7.765 -15.619 -5.235 1.00 91.38 412 LEU A C 1
ATOM 3338 O O . LEU A 1 412 ? 8.719 -15.146 -5.863 1.00 91.38 412 LEU A O 1
ATOM 3342 N N . GLN A 1 413 ? 7.147 -16.727 -5.643 1.00 90.00 413 GLN A N 1
ATOM 3343 C CA . GLN A 1 413 ? 7.524 -17.441 -6.859 1.00 90.00 413 GLN A CA 1
ATOM 3344 C C . GLN A 1 413 ? 7.126 -16.682 -8.129 1.00 90.00 413 GLN A C 1
ATOM 3346 O O . GLN A 1 413 ? 7.903 -16.653 -9.086 1.00 90.00 413 GLN A O 1
ATOM 3351 N N . ARG A 1 414 ? 5.944 -16.059 -8.151 1.00 90.31 414 ARG A N 1
ATOM 3352 C CA . ARG A 1 414 ? 5.341 -15.505 -9.375 1.00 90.31 414 ARG A CA 1
ATOM 3353 C C . ARG A 1 414 ? 5.546 -14.017 -9.588 1.00 90.31 414 ARG A C 1
ATOM 3355 O O . ARG A 1 414 ? 5.511 -13.565 -10.728 1.00 90.31 414 ARG A O 1
ATOM 3362 N N . TYR A 1 415 ? 5.755 -13.265 -8.523 1.00 91.69 415 TYR A N 1
ATOM 3363 C CA . TYR A 1 415 ? 5.877 -11.819 -8.581 1.00 91.69 415 TYR A CA 1
ATOM 3364 C C . TYR A 1 415 ? 7.296 -11.407 -8.203 1.00 91.69 415 TYR A C 1
ATOM 3366 O O . TYR A 1 415 ? 8.006 -12.125 -7.498 1.00 91.69 415 TYR A O 1
ATOM 3374 N N . VAL A 1 416 ? 7.741 -10.288 -8.768 1.00 90.94 416 VAL A N 1
ATOM 3375 C CA . VAL A 1 416 ? 8.988 -9.629 -8.358 1.00 90.94 416 VAL A CA 1
ATOM 3376 C C . VAL A 1 416 ? 8.663 -8.530 -7.356 1.00 90.94 416 VAL A C 1
ATOM 3378 O O . VAL A 1 416 ? 9.284 -8.455 -6.308 1.00 90.94 416 VAL A O 1
ATOM 3381 N N . ALA A 1 417 ? 7.664 -7.704 -7.664 1.00 91.94 417 ALA A N 1
ATOM 3382 C CA . ALA A 1 417 ? 7.177 -6.637 -6.805 1.00 91.94 417 ALA A CA 1
ATOM 3383 C C . ALA A 1 417 ? 5.714 -6.326 -7.136 1.00 91.94 417 ALA A C 1
ATOM 3385 O O . ALA A 1 417 ? 5.203 -6.733 -8.185 1.00 91.94 417 ALA A O 1
ATOM 3386 N N . PHE A 1 418 ? 5.066 -5.574 -6.254 1.00 95.06 418 PHE A N 1
ATOM 3387 C CA . PHE A 1 418 ? 3.802 -4.901 -6.527 1.00 95.06 418 PHE A CA 1
ATOM 3388 C C . PHE A 1 418 ? 4.035 -3.392 -6.761 1.00 95.06 418 PHE A C 1
ATOM 3390 O O . PHE A 1 418 ? 5.065 -2.871 -6.327 1.00 95.06 418 PHE A O 1
ATOM 3397 N N . PRO A 1 419 ? 3.114 -2.671 -7.433 1.00 95.75 419 PRO A N 1
ATOM 3398 C CA . PRO A 1 419 ? 1.860 -3.140 -8.035 1.00 95.75 419 PRO A CA 1
ATOM 3399 C C . PRO A 1 419 ? 2.033 -4.078 -9.236 1.00 95.75 419 PRO A C 1
ATOM 3401 O O . PRO A 1 419 ? 3.036 -4.024 -9.951 1.00 95.75 419 PRO A O 1
ATOM 3404 N N . HIS A 1 420 ? 1.025 -4.919 -9.468 1.00 94.19 420 HIS A N 1
ATOM 3405 C CA . HIS A 1 420 ? 0.911 -5.832 -10.609 1.00 94.19 420 HIS A CA 1
ATOM 3406 C C . HIS A 1 420 ? -0.577 -6.112 -10.934 1.00 94.19 420 HIS A C 1
ATOM 3408 O O . HIS A 1 420 ? -1.468 -5.633 -10.241 1.00 94.19 420 HIS A O 1
ATOM 3414 N N . ASP A 1 421 ? -0.854 -6.889 -11.984 1.00 90.69 421 ASP A N 1
ATOM 3415 C CA . ASP A 1 421 ? -2.187 -7.281 -12.491 1.00 90.69 421 ASP A CA 1
ATOM 3416 C C . ASP A 1 421 ? -3.342 -7.379 -11.470 1.00 90.69 421 ASP A C 1
ATOM 3418 O O . ASP A 1 421 ? -4.344 -6.694 -11.648 1.00 90.69 421 ASP A O 1
ATOM 3422 N N . TYR A 1 422 ? -3.233 -8.213 -10.431 1.00 94.50 422 TYR A N 1
ATOM 3423 C CA . TYR A 1 422 ? -4.277 -8.399 -9.402 1.00 94.50 422 TYR A CA 1
ATOM 3424 C C . TYR A 1 422 ? -3.957 -7.699 -8.073 1.00 94.50 422 TYR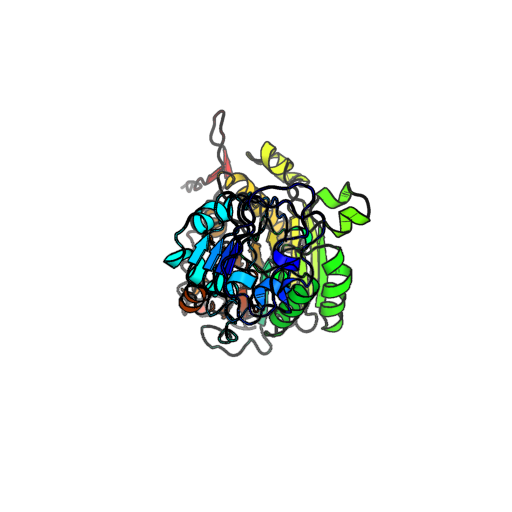 A C 1
ATOM 3426 O O . TYR A 1 422 ? -4.706 -7.826 -7.102 1.00 94.50 422 TYR A O 1
ATOM 3434 N N . PHE A 1 423 ? -2.843 -6.972 -8.030 1.00 96.75 423 PHE A N 1
ATOM 3435 C CA . PHE A 1 423 ? -2.294 -6.322 -6.847 1.00 96.75 423 PHE A CA 1
ATOM 3436 C C . PHE A 1 423 ? -2.092 -4.831 -7.159 1.00 96.75 423 PHE A C 1
ATOM 3438 O O . PHE A 1 423 ? -0.993 -4.419 -7.522 1.00 96.75 423 PHE A O 1
ATOM 3445 N N . PRO A 1 424 ? -3.156 -4.009 -7.078 1.00 97.31 424 PRO A N 1
ATOM 3446 C CA . PRO A 1 424 ? -3.149 -2.610 -7.529 1.00 97.31 424 PRO A CA 1
ATOM 3447 C C . PRO A 1 424 ? -2.433 -1.631 -6.579 1.00 97.31 424 PRO A C 1
ATOM 3449 O O . PRO A 1 424 ? -2.362 -0.434 -6.860 1.00 97.31 424 PRO A O 1
ATOM 3452 N N . SER A 1 425 ? -1.915 -2.127 -5.461 1.00 97.94 425 SER A N 1
ATOM 3453 C CA . SER A 1 425 ? -1.103 -1.409 -4.481 1.00 97.94 425 SER A CA 1
ATOM 3454 C C . SER A 1 425 ? 0.097 -2.284 -4.136 1.00 97.94 425 SER A C 1
ATOM 3456 O O . SER A 1 425 ? 0.042 -3.503 -4.311 1.00 97.94 425 SER A O 1
ATOM 3458 N N . ASP A 1 426 ? 1.169 -1.676 -3.642 1.00 97.06 426 ASP A N 1
ATOM 3459 C CA . ASP A 1 426 ? 2.282 -2.389 -3.020 1.00 97.06 426 ASP A CA 1
ATOM 3460 C C . ASP A 1 426 ? 1.928 -2.989 -1.655 1.00 97.06 426 ASP A C 1
ATOM 3462 O O . ASP A 1 426 ? 2.645 -3.866 -1.169 1.00 97.06 426 ASP A O 1
ATOM 3466 N N . HIS A 1 427 ? 0.782 -2.599 -1.094 1.00 98.25 427 HIS A N 1
ATOM 3467 C CA . HIS A 1 427 ? 0.208 -3.197 0.102 1.00 98.25 427 HIS A CA 1
ATOM 3468 C C . HIS A 1 427 ? -0.902 -4.220 -0.200 1.00 98.25 427 HIS A C 1
ATOM 3470 O O . HIS A 1 427 ? -1.559 -4.203 -1.246 1.00 98.25 427 HIS A O 1
ATOM 3476 N N . LEU A 1 428 ? -1.160 -5.097 0.769 1.00 97.81 428 LEU A N 1
ATOM 3477 C CA . LEU A 1 428 ? -2.256 -6.061 0.784 1.00 97.81 428 LEU A CA 1
ATOM 3478 C C . LEU A 1 428 ? -3.360 -5.609 1.758 1.00 97.81 428 LEU A C 1
ATOM 3480 O O . LEU A 1 428 ? -3.055 -5.252 2.896 1.00 97.81 428 LEU A O 1
ATOM 3484 N N . PRO A 1 429 ? -4.653 -5.686 1.381 1.00 97.81 429 PRO A N 1
ATOM 3485 C CA . PRO A 1 429 ? -5.731 -5.326 2.294 1.00 97.81 429 PRO A CA 1
ATOM 3486 C C . PRO A 1 429 ? -5.863 -6.352 3.422 1.00 97.81 429 PRO A C 1
ATOM 3488 O O . PRO A 1 429 ? -5.939 -7.557 3.152 1.00 97.81 429 PRO A O 1
ATOM 3491 N N . ILE A 1 430 ? -6.004 -5.887 4.662 1.00 98.31 430 ILE A N 1
ATOM 3492 C CA . ILE A 1 430 ? -6.289 -6.723 5.839 1.00 98.31 430 ILE A CA 1
ATOM 3493 C C . ILE A 1 430 ? -7.718 -6.482 6.332 1.00 98.31 430 ILE A C 1
ATOM 3495 O O . ILE A 1 430 ? -8.233 -5.366 6.262 1.00 98.31 430 ILE A O 1
ATOM 3499 N N . VAL A 1 431 ? -8.391 -7.532 6.809 1.00 97.50 431 VAL A N 1
ATOM 3500 C CA . VAL A 1 431 ? -9.800 -7.469 7.226 1.00 97.50 431 VAL A CA 1
ATOM 3501 C C . VAL A 1 431 ? -10.020 -8.273 8.500 1.00 97.50 431 VAL A C 1
ATOM 3503 O O . VAL A 1 431 ? -9.664 -9.447 8.574 1.00 97.50 431 VAL A O 1
ATOM 3506 N N . ALA A 1 432 ? -10.690 -7.670 9.478 1.00 95.62 432 ALA A N 1
ATOM 3507 C CA . ALA A 1 432 ? -11.090 -8.323 10.719 1.00 95.62 432 ALA A CA 1
ATOM 3508 C C . ALA A 1 432 ? -12.610 -8.271 10.924 1.00 95.62 432 ALA A C 1
ATOM 3510 O O . ALA A 1 432 ? -13.271 -7.260 10.676 1.00 95.62 432 ALA A O 1
ATOM 3511 N N . CYS A 1 433 ? -13.168 -9.377 11.411 1.00 94.06 433 CYS A N 1
ATOM 3512 C CA . CYS A 1 433 ? -14.570 -9.522 11.786 1.00 94.06 433 CYS A CA 1
ATOM 3513 C C . CYS A 1 433 ? -14.713 -9.399 13.302 1.00 94.06 433 CYS A C 1
ATOM 3515 O O . CYS A 1 433 ? -14.103 -10.170 14.044 1.00 94.06 433 CYS A O 1
ATOM 3517 N N . PHE A 1 434 ? -15.595 -8.517 13.762 1.00 92.31 434 PHE A N 1
ATOM 3518 C CA . PHE A 1 434 ? -15.885 -8.307 15.176 1.00 92.31 434 PHE A CA 1
ATOM 3519 C C . PHE A 1 434 ? -17.329 -8.683 15.502 1.00 92.31 434 PHE A C 1
ATOM 3521 O O . PHE A 1 434 ? -18.262 -8.326 14.780 1.00 92.31 434 PHE A O 1
ATOM 3528 N N . ALA A 1 435 ? -17.524 -9.385 16.615 1.00 88.81 435 ALA A N 1
ATOM 3529 C CA . ALA A 1 435 ? -18.834 -9.645 17.194 1.00 88.81 435 ALA A CA 1
ATOM 3530 C C . ALA A 1 435 ? -19.160 -8.632 18.295 1.00 88.81 435 ALA A C 1
ATOM 3532 O O . ALA A 1 435 ? -18.308 -8.284 19.117 1.00 88.81 435 ALA A O 1
ATOM 3533 N N . MET A 1 436 ? -20.429 -8.227 18.344 1.00 86.69 436 MET A N 1
ATOM 3534 C CA . MET A 1 436 ? -20.983 -7.449 19.446 1.00 86.69 436 MET A CA 1
ATOM 3535 C C . MET A 1 436 ? -21.287 -8.359 20.649 1.00 86.69 436 MET A C 1
ATOM 3537 O O . MET A 1 436 ? -21.685 -9.517 20.461 1.00 86.69 436 MET A O 1
ATOM 3541 N N . PRO A 1 437 ? -21.170 -7.855 21.890 1.00 78.75 437 PRO A N 1
ATOM 3542 C CA . PRO A 1 437 ? -21.549 -8.611 23.079 1.00 78.75 437 PRO A CA 1
ATOM 3543 C C . PRO A 1 437 ? -23.051 -8.949 23.067 1.00 78.75 437 PRO A C 1
ATOM 3545 O O . PRO A 1 437 ? -23.890 -8.148 22.648 1.00 78.75 437 PRO A O 1
ATOM 3548 N N . LYS A 1 438 ? -23.411 -10.152 23.534 1.00 66.88 438 LYS A N 1
ATOM 3549 C CA . LYS A 1 438 ? -24.817 -10.567 23.702 1.00 66.88 438 LYS A CA 1
ATOM 3550 C C . LYS A 1 438 ? -25.452 -9.807 24.875 1.00 66.88 438 LYS A C 1
ATOM 3552 O O . LYS A 1 438 ? -24.810 -9.644 25.905 1.00 66.88 438 LYS A O 1
ATOM 3557 N N . LYS A 1 439 ? -26.737 -9.437 24.758 1.00 55.81 439 LYS A N 1
ATOM 3558 C CA . LYS A 1 439 ? -27.487 -8.631 25.751 1.00 55.81 439 LYS A CA 1
ATOM 3559 C C . LYS A 1 439 ? -27.471 -9.157 27.207 1.00 55.81 439 LYS A C 1
ATOM 3561 O O . LYS A 1 439 ? -27.671 -8.343 28.097 1.00 55.81 439 LYS A O 1
ATOM 3566 N N . ASN A 1 440 ? -27.211 -10.451 27.457 1.00 42.09 440 ASN A N 1
ATOM 3567 C CA . ASN A 1 440 ? -27.412 -11.094 28.772 1.00 42.09 440 ASN A CA 1
ATOM 3568 C C . ASN A 1 440 ? -26.198 -11.842 29.364 1.00 42.09 440 ASN A C 1
ATOM 3570 O O . ASN A 1 440 ? -26.360 -12.495 30.389 1.00 42.09 440 ASN A O 1
ATOM 3574 N N . HIS A 1 441 ? -25.005 -11.795 28.763 1.00 43.03 441 HIS A N 1
ATOM 3575 C CA . HIS A 1 441 ? -23.840 -12.438 29.389 1.00 43.03 441 HIS A CA 1
ATOM 3576 C C . HIS A 1 441 ? -23.015 -11.413 30.161 1.00 43.03 441 HIS A C 1
ATOM 3578 O O . HIS A 1 441 ? -22.493 -10.454 29.588 1.00 43.03 441 HIS A O 1
ATOM 3584 N N . THR A 1 442 ? -22.885 -11.638 31.469 1.00 37.56 442 THR A N 1
ATOM 3585 C CA . THR A 1 442 ? -21.825 -11.046 32.281 1.00 37.56 442 THR A CA 1
ATOM 3586 C C . THR A 1 442 ? -20.482 -11.397 31.653 1.00 37.56 442 THR A C 1
ATOM 3588 O O . THR A 1 442 ? -20.251 -12.499 31.156 1.00 37.56 442 THR A O 1
ATOM 3591 N N . THR A 1 443 ? -19.591 -10.414 31.642 1.00 44.34 443 THR A N 1
ATOM 3592 C CA . THR A 1 443 ? -18.305 -10.443 30.946 1.00 44.34 443 THR A CA 1
ATOM 3593 C C . THR A 1 443 ? -17.451 -11.681 31.246 1.00 44.34 443 THR A C 1
ATOM 3595 O O . THR A 1 443 ? -16.640 -12.032 30.408 1.00 44.34 443 THR A O 1
ATOM 3598 N N . SER A 1 444 ? -17.620 -12.385 32.370 1.00 38.41 444 SER A N 1
ATOM 3599 C CA . SER A 1 444 ? -16.717 -13.468 32.791 1.00 38.41 444 SER A CA 1
ATOM 3600 C C . SER A 1 444 ? -16.805 -14.770 31.983 1.00 38.41 444 SER A C 1
ATOM 3602 O O . SER A 1 444 ? -15.793 -15.451 31.867 1.00 38.41 444 SER A O 1
ATOM 3604 N N . GLU A 1 445 ? -17.953 -15.134 31.404 1.00 36.81 445 GLU A N 1
ATOM 3605 C CA . GLU A 1 445 ? -18.117 -16.462 30.772 1.00 36.81 445 GLU A CA 1
ATOM 3606 C C . GLU A 1 445 ? -17.610 -16.531 29.319 1.00 36.81 445 GLU A C 1
ATOM 3608 O O . GLU A 1 445 ? -17.295 -17.608 28.813 1.00 36.81 445 GLU A O 1
ATOM 3613 N N . LEU A 1 446 ? -17.491 -15.390 28.629 1.00 39.66 446 LEU A N 1
ATOM 3614 C CA . LEU A 1 446 ? -17.137 -15.338 27.202 1.00 39.66 446 LEU A CA 1
ATOM 3615 C C . LEU A 1 446 ? -15.624 -15.330 26.906 1.00 39.66 446 LEU A C 1
ATOM 3617 O O . LEU A 1 446 ? -15.253 -15.460 25.737 1.00 39.66 446 LEU A O 1
ATOM 3621 N N . PHE A 1 447 ? -14.756 -15.190 27.914 1.00 42.44 447 PHE A N 1
ATOM 3622 C CA . PHE A 1 447 ? -13.300 -15.053 27.729 1.00 42.44 447 PHE A CA 1
ATOM 3623 C C . PHE A 1 447 ? -12.530 -16.385 27.632 1.00 42.44 447 PHE A C 1
ATOM 3625 O O . PHE A 1 447 ? -11.348 -16.367 27.318 1.00 42.44 447 PHE A O 1
ATOM 3632 N N . ASN A 1 448 ? -13.172 -17.544 27.829 1.00 37.94 448 ASN A N 1
ATOM 3633 C CA . ASN A 1 448 ? -12.458 -18.814 28.061 1.00 37.94 448 ASN A CA 1
ATOM 3634 C C . ASN A 1 448 ? -12.085 -19.639 26.808 1.00 37.94 448 ASN A C 1
ATOM 3636 O O . ASN A 1 448 ? -11.578 -20.744 26.949 1.00 37.94 448 ASN A O 1
ATOM 3640 N N . THR A 1 449 ? -12.348 -19.165 25.583 1.00 37.09 449 THR A N 1
ATOM 3641 C CA . THR A 1 449 ? -12.117 -19.961 24.345 1.00 37.09 449 THR A CA 1
ATOM 3642 C C . THR A 1 449 ? -11.033 -19.432 23.410 1.00 37.09 449 THR A C 1
ATOM 3644 O O . THR A 1 449 ? -10.716 -20.097 22.432 1.00 37.09 449 THR A O 1
ATOM 3647 N N . ILE A 1 450 ? -10.477 -18.252 23.675 1.00 40.84 450 ILE A N 1
ATOM 3648 C CA . ILE A 1 450 ? -9.222 -17.792 23.066 1.00 40.84 450 ILE A CA 1
ATOM 3649 C C . ILE A 1 450 ? -8.371 -17.380 24.259 1.00 40.84 450 ILE A C 1
ATOM 3651 O O . ILE A 1 450 ? -8.806 -16.516 25.022 1.00 40.84 450 ILE A O 1
ATOM 3655 N N . GLN A 1 451 ? -7.218 -18.020 24.457 1.00 37.44 451 GLN A N 1
ATOM 3656 C CA . GLN A 1 451 ? -6.217 -17.528 25.401 1.00 37.44 451 GLN A CA 1
ATOM 3657 C C . GLN A 1 451 ? -5.654 -16.224 24.831 1.00 37.44 451 GLN A C 1
ATOM 3659 O O . GLN A 1 451 ? -4.647 -16.210 24.140 1.00 37.44 451 GLN A O 1
ATOM 3664 N N . ILE A 1 452 ? -6.376 -15.126 25.046 1.00 41.28 452 ILE A N 1
ATOM 3665 C CA . ILE A 1 452 ? -5.796 -13.795 24.941 1.00 41.28 452 ILE A CA 1
ATOM 3666 C C . ILE A 1 452 ? -5.122 -13.598 26.288 1.00 41.28 452 ILE A C 1
ATOM 3668 O O . ILE A 1 452 ? -5.809 -13.330 27.281 1.00 41.28 452 ILE A O 1
ATOM 3672 N N . ASP A 1 453 ? -3.807 -13.794 26.340 1.00 36.72 453 ASP A N 1
ATOM 3673 C CA . ASP A 1 453 ? -3.032 -13.375 27.499 1.00 36.72 453 ASP A CA 1
ATOM 3674 C C . ASP A 1 453 ? -3.318 -11.890 27.701 1.00 36.72 453 ASP A C 1
ATOM 3676 O O . ASP A 1 453 ? -2.990 -11.046 26.867 1.00 36.72 453 ASP A O 1
ATOM 3680 N N . LYS A 1 454 ? -4.038 -11.563 28.779 1.00 36.44 454 LYS A N 1
ATOM 3681 C CA . LYS A 1 454 ? -4.234 -10.166 29.152 1.00 36.44 454 LYS A CA 1
ATOM 3682 C C . LYS A 1 454 ? -2.835 -9.626 29.438 1.00 36.44 454 LYS A C 1
ATOM 3684 O O . LYS A 1 454 ? -2.215 -10.143 30.370 1.00 36.44 454 LYS A O 1
ATOM 3689 N N . PRO A 1 455 ? -2.335 -8.623 28.694 1.00 39.16 455 PRO A N 1
ATOM 3690 C CA . PRO A 1 455 ? -1.066 -8.013 29.047 1.00 39.16 455 PRO A CA 1
ATOM 3691 C C . PRO A 1 455 ? -1.174 -7.525 30.493 1.00 39.16 455 PRO A C 1
ATOM 3693 O O . PRO A 1 455 ? -2.214 -6.980 30.891 1.00 39.16 455 PRO A O 1
ATOM 3696 N N . GLU A 1 456 ? -0.143 -7.792 31.300 1.00 36.50 456 GLU A N 1
ATOM 3697 C CA . GLU A 1 456 ? -0.072 -7.291 32.671 1.00 36.50 456 GLU A CA 1
ATOM 3698 C C . GLU A 1 456 ? -0.421 -5.801 32.658 1.00 36.50 456 GLU A C 1
ATOM 3700 O O . GLU A 1 456 ? 0.210 -5.007 31.960 1.00 36.50 456 GLU A O 1
ATOM 3705 N N . LYS A 1 457 ? -1.458 -5.421 33.414 1.00 35.47 457 LYS A N 1
ATOM 3706 C CA . LYS A 1 457 ? -1.844 -4.023 33.614 1.00 35.47 457 LYS A CA 1
ATOM 3707 C C . LYS A 1 457 ? -0.790 -3.337 34.481 1.00 35.47 457 LYS A C 1
ATOM 3709 O O . LYS A 1 457 ? -1.039 -3.071 35.651 1.00 35.47 457 LYS A O 1
ATOM 3714 N N . THR A 1 458 ? 0.387 -3.068 33.936 1.00 34.88 458 THR A N 1
ATOM 3715 C CA . THR A 1 458 ? 1.289 -2.067 34.504 1.00 34.88 458 THR A CA 1
ATOM 3716 C C . THR A 1 458 ? 1.069 -0.781 33.713 1.00 34.88 458 THR A C 1
ATOM 3718 O O . THR A 1 458 ? 1.366 -0.763 32.519 1.00 34.88 458 THR A O 1
ATOM 3721 N N . PRO A 1 459 ? 0.504 0.281 34.314 1.00 36.72 459 PRO A N 1
ATOM 3722 C CA . PRO A 1 459 ? 0.484 1.589 33.676 1.00 36.72 459 PRO A CA 1
ATOM 3723 C C . PRO A 1 459 ? 1.922 1.976 33.304 1.00 36.72 459 PRO A C 1
ATOM 3725 O O . PRO A 1 459 ? 2.832 1.893 34.130 1.00 36.72 459 PRO A O 1
ATOM 3728 N N . CYS A 1 460 ? 2.140 2.349 32.045 1.00 40.41 460 CYS A N 1
ATOM 3729 C CA . CYS A 1 460 ? 3.420 2.870 31.580 1.00 40.41 460 CYS A CA 1
ATOM 3730 C C . CYS A 1 460 ? 3.230 4.329 31.178 1.00 40.41 460 CYS A C 1
ATOM 3732 O O . CYS A 1 460 ? 2.416 4.652 30.310 1.00 40.41 460 CYS A O 1
ATOM 3734 N N . THR A 1 461 ? 4.013 5.206 31.790 1.00 44.34 461 THR A N 1
ATOM 3735 C CA . THR A 1 461 ? 4.178 6.595 31.372 1.00 44.34 461 THR A CA 1
ATOM 3736 C C . THR A 1 461 ? 5.351 6.696 30.395 1.00 44.34 461 THR A C 1
ATOM 3738 O O . THR A 1 461 ? 6.319 5.936 30.471 1.00 44.34 461 THR A O 1
ATOM 3741 N N . ILE A 1 462 ? 5.265 7.616 29.429 1.00 43.47 462 ILE A N 1
ATOM 3742 C CA . ILE A 1 462 ? 6.426 7.994 28.612 1.00 43.47 462 ILE A CA 1
ATOM 3743 C C . ILE A 1 462 ? 7.366 8.775 29.538 1.00 43.47 462 ILE A C 1
ATOM 3745 O O . ILE A 1 462 ? 7.052 9.906 29.910 1.00 43.47 462 ILE A O 1
ATOM 3749 N N . ALA A 1 463 ? 8.488 8.172 29.939 1.00 43.56 463 ALA A N 1
ATOM 3750 C CA . ALA A 1 463 ? 9.497 8.833 30.760 1.00 43.56 463 ALA A CA 1
ATOM 3751 C C . ALA A 1 463 ? 10.657 9.358 29.904 1.00 43.56 463 ALA A C 1
ATOM 3753 O O . ALA A 1 463 ? 11.054 8.767 28.896 1.00 43.56 463 ALA A O 1
ATOM 3754 N N . ILE A 1 464 ? 11.206 10.495 30.331 1.00 40.69 464 ILE A N 1
ATOM 3755 C CA . ILE A 1 464 ? 12.305 11.195 29.665 1.00 40.69 464 ILE A CA 1
ATOM 3756 C C . ILE A 1 464 ? 13.631 10.603 30.155 1.00 40.69 464 ILE A C 1
ATOM 3758 O O . ILE A 1 464 ? 13.953 10.699 31.338 1.00 40.69 464 ILE A O 1
ATOM 3762 N N . GLY A 1 465 ? 14.442 10.043 29.254 1.00 38.53 465 GLY A N 1
ATOM 3763 C CA . GLY A 1 465 ? 15.858 9.813 29.548 1.00 38.53 465 GLY A CA 1
ATOM 3764 C C . GLY A 1 465 ? 16.603 11.151 29.621 1.00 38.53 465 GLY A C 1
ATOM 3765 O O . GLY A 1 465 ? 16.582 11.918 28.660 1.00 38.53 465 GLY A O 1
ATOM 3766 N N . SER A 1 466 ? 17.264 11.463 30.738 1.00 33.56 466 SER A N 1
ATOM 3767 C CA . SER A 1 466 ? 18.071 12.685 30.858 1.00 33.56 466 SER A CA 1
ATOM 3768 C C . SER A 1 466 ? 19.336 12.596 29.989 1.00 33.56 466 SER A C 1
ATOM 3770 O O . SER A 1 466 ? 20.174 11.724 30.216 1.00 33.56 466 SER A O 1
ATOM 3772 N N . GLY A 1 467 ? 19.501 13.503 29.018 1.00 39.72 467 GLY A N 1
ATOM 3773 C CA . GLY A 1 467 ? 20.702 13.605 28.176 1.00 39.72 467 GLY A CA 1
ATOM 3774 C C . GLY A 1 467 ? 20.477 14.396 26.879 1.00 39.72 467 GLY A C 1
ATOM 3775 O O . GLY A 1 467 ? 19.345 14.716 26.530 1.00 39.72 467 GLY A O 1
ATOM 3776 N N . LYS A 1 468 ? 21.554 14.695 26.134 1.00 34.72 468 LYS A N 1
ATOM 3777 C CA . LYS A 1 468 ? 21.511 15.425 24.840 1.00 34.72 468 LYS A CA 1
ATOM 3778 C C . LYS A 1 468 ? 20.813 14.648 23.700 1.00 34.72 468 LYS A C 1
ATOM 3780 O O . LYS A 1 468 ? 20.648 15.186 22.612 1.00 34.72 468 LYS A O 1
ATOM 3785 N N . SER A 1 469 ? 20.401 13.407 23.960 1.00 38.34 469 SER A N 1
ATOM 3786 C CA . SER A 1 469 ? 19.694 12.487 23.063 1.00 38.34 469 SER A CA 1
ATOM 3787 C C . SER A 1 469 ? 18.579 11.757 23.829 1.00 38.34 469 SER A C 1
ATOM 3789 O O . SER A 1 469 ? 18.606 10.537 23.993 1.00 38.34 469 SER A O 1
ATOM 3791 N N . ALA A 1 470 ? 17.623 12.516 24.372 1.00 38.62 470 ALA A N 1
ATOM 3792 C CA . ALA A 1 470 ? 16.480 11.963 25.096 1.00 38.62 470 ALA A CA 1
ATOM 3793 C C . ALA A 1 470 ? 15.644 11.058 24.170 1.00 38.62 470 ALA A C 1
ATOM 3795 O O . ALA A 1 470 ? 15.003 11.540 23.241 1.00 38.62 470 ALA A O 1
ATOM 3796 N N . LYS A 1 471 ? 15.680 9.746 24.425 1.00 44.38 471 LYS A N 1
ATOM 3797 C CA . LYS A 1 471 ? 14.833 8.736 23.773 1.00 44.38 471 LYS A CA 1
ATOM 3798 C C . LYS A 1 471 ? 13.554 8.531 24.579 1.00 44.38 471 LYS A C 1
ATOM 3800 O O . LYS A 1 471 ? 13.573 8.722 25.801 1.00 44.38 471 LYS A O 1
ATOM 3805 N N . ILE A 1 472 ? 12.475 8.098 23.925 1.00 45.56 472 ILE A N 1
ATOM 3806 C CA . ILE A 1 472 ? 11.291 7.602 24.638 1.00 45.56 472 ILE A CA 1
ATOM 3807 C C . ILE A 1 472 ? 11.702 6.323 25.370 1.00 45.56 472 ILE A C 1
ATOM 3809 O O . ILE A 1 472 ? 11.985 5.295 24.754 1.00 45.56 472 ILE A O 1
ATOM 3813 N N . VAL A 1 473 ? 11.763 6.387 26.700 1.00 45.97 473 VAL A N 1
ATOM 3814 C CA . VAL A 1 473 ? 11.934 5.196 27.530 1.00 45.97 473 VAL A CA 1
ATOM 3815 C C . VAL A 1 473 ? 10.559 4.801 28.028 1.00 45.97 473 VAL A C 1
ATOM 3817 O O . VAL A 1 473 ? 9.891 5.549 28.740 1.00 45.97 473 VAL A O 1
ATOM 3820 N N . ILE A 1 474 ? 10.136 3.602 27.647 1.00 47.38 474 ILE A N 1
ATOM 3821 C CA . ILE A 1 474 ? 8.972 2.979 28.254 1.00 47.38 474 ILE A CA 1
ATOM 3822 C C . ILE A 1 474 ? 9.408 2.480 29.633 1.00 47.38 474 ILE A C 1
ATOM 3824 O O . ILE A 1 474 ? 10.110 1.473 29.746 1.00 47.38 474 ILE A O 1
ATOM 3828 N N . THR A 1 475 ? 9.009 3.184 30.686 1.00 40.12 475 THR A N 1
ATOM 3829 C CA . THR A 1 475 ? 9.252 2.749 32.064 1.00 40.12 475 THR A CA 1
ATOM 3830 C C . THR A 1 475 ? 7.994 2.115 32.638 1.00 40.12 475 THR A C 1
ATOM 3832 O O . THR A 1 475 ? 6.925 2.719 32.589 1.00 40.12 475 THR A O 1
ATOM 3835 N N . LYS A 1 476 ? 8.129 0.918 33.222 1.00 38.69 476 LYS A N 1
ATOM 3836 C CA . LYS A 1 476 ? 7.100 0.357 34.106 1.00 38.69 476 LYS A CA 1
ATOM 3837 C C . LYS A 1 476 ? 6.974 1.276 35.324 1.00 38.69 476 LYS A C 1
ATOM 3839 O O . LYS A 1 476 ? 7.993 1.543 35.966 1.00 38.69 476 LYS A O 1
ATOM 3844 N N . GLU A 1 477 ? 5.774 1.740 35.668 1.00 39.03 477 GLU A N 1
ATOM 3845 C CA . GLU A 1 477 ? 5.566 2.306 37.004 1.00 39.03 477 GLU A CA 1
ATOM 3846 C C . GLU A 1 477 ? 5.851 1.204 38.033 1.00 39.03 477 GLU A C 1
ATOM 3848 O O . GLU A 1 477 ? 5.292 0.107 37.958 1.00 39.03 477 GLU A O 1
ATOM 3853 N N . LYS A 1 478 ? 6.777 1.458 38.966 1.00 33.50 478 LYS A N 1
ATOM 3854 C CA . LYS A 1 478 ? 6.921 0.595 40.142 1.00 33.50 478 LYS A CA 1
ATOM 3855 C C . LYS A 1 478 ? 5.615 0.702 40.921 1.00 33.50 478 LYS A C 1
ATOM 3857 O O . LYS A 1 478 ? 5.218 1.815 41.259 1.00 33.50 478 LYS A O 1
ATOM 3862 N N . SER A 1 479 ? 4.975 -0.430 41.207 1.00 30.84 479 SER A N 1
ATOM 3863 C CA . SER A 1 479 ? 3.915 -0.477 42.207 1.00 30.84 479 SER A CA 1
ATOM 3864 C C . SER A 1 479 ? 4.476 0.108 43.499 1.00 30.84 479 SER A C 1
ATOM 3866 O O . SER A 1 479 ? 5.461 -0.390 44.044 1.00 30.84 479 SER A O 1
ATOM 3868 N N . THR A 1 480 ? 3.915 1.228 43.937 1.00 31.91 480 THR A N 1
ATOM 3869 C CA . THR A 1 480 ? 4.073 1.669 45.316 1.00 31.91 480 THR A CA 1
ATOM 3870 C C . THR A 1 480 ? 3.253 0.702 46.157 1.00 31.91 480 THR A C 1
ATOM 3872 O O . THR A 1 480 ? 2.023 0.767 46.112 1.00 31.91 480 THR A O 1
ATOM 3875 N N . ASP A 1 481 ? 3.936 -0.236 46.811 1.00 33.19 481 ASP A N 1
ATOM 3876 C CA . ASP A 1 481 ? 3.379 -0.972 47.950 1.00 33.19 481 ASP A CA 1
ATOM 3877 C C . ASP A 1 481 ? 3.045 -0.013 49.101 1.00 33.19 481 ASP A C 1
ATOM 3879 O O . ASP A 1 481 ? 3.807 0.971 49.294 1.00 33.19 481 ASP A O 1
#

InterPro domains:
  IPR001611 Leucine-rich repeat [PF13855] (45-101)
  IPR001611 Leucine-rich repeat [PS51450] (68-89)
  IPR005135 Endonuclease/exonuclease/phosphatase [PF03372] (151-427)
  IPR032675 Leucine-rich repeat domain superfamily [G3DSA:3.80.10.10] (15-114)
  IPR036691 Endonuclease/exonuclease/phosphatase superfamily [G3DSA:3.60.10.10] (121-451)
  IPR036691 Endonuclease/exonuclease/phosphatase superfamily [SSF56219] (140-440)
  IPR050410 CCR4/nocturin mRNA turnover and transcription [PTHR12121] (61-436)